Protein AF-A0A9P9Z782-F1 (afdb_monomer_lite)

Foldseek 3Di:
DDDDPPPPDPPDQDDEDEDQDLQADQVVVPPHWYKYWHWLDDDPDPPDQQAATEIAIDTPDPVRRVVRVVVCVVSNYHYDHDDNVCSNVVVVVSCVVPVVLVVVLVVVQQLCVVVVHHSVVCVVVSVQLVVLCVVPNDLLSDDDCLLVVVVVVVVVVLVSCCVRPVVCSVVSVVVSVVSNVSSVVSLCVLQPDLAQADEAADLVVLCVLCVVQPVQFEEEEEEQDPDDVQSLLQLLVSSSRGSAYEYEHHQDPLQDPDPVCSVPQDDDVVVRSVSSSVSVRNHYHYHHDPDDDPDDDDDPDDDDDPDQDDPDDDDDDDDDDDRPDPDCVVVCCQSNVGQEYEDECVPVVVLVVVVVVCVVVVRNYHYHYDYQDDDDPQDARDDSCCVVADPVSRNLRSVVVVLVVLLVVCVVVPDPDVVCSNDPVSSPPPDDRPDDPDDDDTDDDDDDPDDDDDDDDDDDDDDDDDDD

Organism: NCBI:txid2022672

Structure (mmCIF, N/CA/C/O backbone):
data_AF-A0A9P9Z782-F1
#
_entry.id   AF-A0A9P9Z782-F1
#
loop_
_atom_site.group_PDB
_atom_site.id
_atom_site.type_symbol
_atom_site.label_atom_id
_atom_site.label_alt_id
_atom_site.label_comp_id
_atom_site.label_asym_id
_atom_site.label_entity_id
_atom_site.label_seq_id
_atom_site.pdbx_PDB_ins_code
_atom_site.Cartn_x
_atom_site.Cartn_y
_atom_site.Cartn_z
_atom_site.occupancy
_atom_site.B_iso_or_equiv
_atom_site.auth_seq_id
_atom_site.auth_comp_id
_atom_site.auth_asym_id
_atom_site.auth_atom_id
_atom_site.pdbx_PDB_model_num
ATOM 1 N N . MET A 1 1 ? -36.261 11.042 74.046 1.00 42.22 1 MET A N 1
ATOM 2 C CA . MET A 1 1 ? -36.477 10.016 73.001 1.00 42.22 1 MET A CA 1
ATOM 3 C C . MET A 1 1 ? -35.987 10.575 71.667 1.00 42.22 1 MET A C 1
ATOM 5 O O . MET A 1 1 ? -36.647 11.466 71.141 1.00 42.22 1 MET A O 1
ATOM 9 N N . PRO A 1 2 ? -34.813 10.167 71.155 1.00 43.66 2 PRO A N 1
ATOM 10 C CA . PRO A 1 2 ? -34.329 10.638 69.862 1.00 43.66 2 PRO A CA 1
ATOM 11 C C . PRO A 1 2 ? -35.133 9.969 68.736 1.00 43.66 2 PRO A C 1
ATOM 13 O O . PRO A 1 2 ? -35.414 8.773 68.789 1.00 43.66 2 PRO A O 1
ATOM 16 N N . ARG A 1 3 ? -35.537 10.755 67.732 1.00 43.53 3 ARG A N 1
ATOM 17 C CA . ARG A 1 3 ? -36.243 10.267 66.541 1.00 43.53 3 ARG A CA 1
ATOM 18 C C . ARG A 1 3 ? -35.304 9.384 65.715 1.00 43.53 3 ARG A C 1
ATOM 20 O O . ARG A 1 3 ? -34.204 9.806 65.371 1.00 43.53 3 ARG A O 1
ATOM 27 N N . SER A 1 4 ? -35.756 8.173 65.401 1.00 42.06 4 SER A N 1
ATOM 28 C CA . SER A 1 4 ? -35.077 7.230 64.510 1.00 42.06 4 SER A CA 1
ATOM 29 C C . SER A 1 4 ? -34.807 7.864 63.135 1.00 42.06 4 SER A C 1
ATOM 31 O O . SER A 1 4 ? -35.689 8.552 62.611 1.00 42.06 4 SER A O 1
ATOM 33 N N . PRO A 1 5 ? -33.637 7.632 62.513 1.00 48.81 5 PRO A N 1
ATOM 34 C CA . PRO A 1 5 ? -33.388 8.093 61.157 1.00 48.81 5 PRO A CA 1
ATOM 35 C C . PRO A 1 5 ? -34.276 7.299 60.195 1.00 48.81 5 PRO A C 1
ATOM 37 O O . PRO A 1 5 ? -34.235 6.068 60.143 1.00 48.81 5 PRO A O 1
ATOM 40 N N . THR A 1 6 ? -35.102 8.016 59.437 1.00 48.44 6 THR A N 1
ATOM 41 C CA . THR A 1 6 ? -35.887 7.475 58.332 1.00 48.44 6 THR A CA 1
ATOM 42 C C . THR A 1 6 ? -34.943 6.840 57.317 1.00 48.44 6 THR A C 1
ATOM 44 O O . THR A 1 6 ? -34.216 7.507 56.582 1.00 48.44 6 THR A O 1
ATOM 47 N N . ARG A 1 7 ? -34.942 5.509 57.291 1.00 48.47 7 ARG A N 1
ATOM 48 C CA . ARG A 1 7 ? -34.259 4.696 56.290 1.00 48.47 7 ARG A CA 1
ATOM 49 C C . ARG A 1 7 ? -34.899 5.019 54.935 1.00 48.47 7 ARG A C 1
ATOM 51 O O . ARG A 1 7 ? -35.997 4.548 54.651 1.00 48.47 7 ARG A O 1
ATOM 58 N N . ARG A 1 8 ? -34.259 5.883 54.130 1.00 45.62 8 ARG A N 1
ATOM 59 C CA . ARG A 1 8 ? -34.668 6.139 52.739 1.00 45.62 8 ARG A CA 1
ATOM 60 C C . ARG A 1 8 ? -34.773 4.783 52.041 1.00 45.62 8 ARG A C 1
ATOM 62 O O . ARG A 1 8 ? -33.788 4.050 51.974 1.00 45.62 8 ARG A O 1
ATOM 69 N N . ALA A 1 9 ? -35.972 4.442 51.574 1.00 46.62 9 ALA A N 1
ATOM 70 C CA . ALA A 1 9 ? -36.169 3.299 50.696 1.00 46.62 9 ALA A CA 1
ATOM 71 C C . ALA A 1 9 ? -35.219 3.436 49.490 1.00 46.62 9 ALA A C 1
ATOM 73 O O . ALA A 1 9 ? -35.015 4.566 49.029 1.00 46.62 9 ALA A O 1
ATOM 74 N N . PRO A 1 10 ? -34.618 2.343 48.985 1.00 45.03 10 PRO A N 1
ATOM 75 C CA . PRO A 1 10 ? -33.829 2.409 47.763 1.00 45.03 10 PRO A CA 1
ATOM 76 C C . PRO A 1 10 ? -34.741 2.944 46.657 1.00 45.03 10 PRO A C 1
ATOM 78 O O . PRO A 1 10 ? -35.747 2.324 46.314 1.00 45.03 10 PRO A O 1
ATOM 81 N N . SER A 1 11 ? -34.438 4.148 46.169 1.00 53.16 11 SER A N 1
ATOM 82 C CA . SER A 1 11 ? -35.158 4.781 45.069 1.00 53.16 11 SER A CA 1
ATOM 83 C C . SER A 1 11 ? -35.184 3.808 43.899 1.00 53.16 11 SER A C 1
ATOM 85 O O . SER A 1 11 ? -34.118 3.332 43.499 1.00 53.16 11 SER A O 1
ATOM 87 N N . GLN A 1 12 ? -36.371 3.497 43.367 1.00 54.50 12 GLN A N 1
ATOM 88 C CA . GLN A 1 12 ? -36.470 2.708 42.142 1.00 54.50 12 GLN A CA 1
ATOM 89 C C . GLN A 1 12 ? -35.540 3.328 41.096 1.00 54.50 12 GLN A C 1
ATOM 91 O O . GLN A 1 12 ? -35.573 4.550 40.909 1.00 54.50 12 GLN A O 1
ATOM 96 N N . PRO A 1 13 ? -34.661 2.533 40.474 1.00 59.28 13 PRO A N 1
ATOM 97 C CA . PRO A 1 13 ? -33.643 3.101 39.619 1.00 59.28 13 PRO A CA 1
ATOM 98 C C . PRO A 1 13 ? -34.344 3.686 38.384 1.00 59.28 13 PRO A C 1
ATOM 100 O O . PRO A 1 13 ? -35.233 3.052 37.810 1.00 59.28 13 PRO A O 1
ATOM 103 N N . GLY A 1 14 ? -34.013 4.938 38.060 1.00 70.06 14 GLY A N 1
ATOM 104 C CA . GLY A 1 14 ? -34.744 5.763 37.098 1.00 70.06 14 GLY A CA 1
ATOM 105 C C . GLY A 1 14 ? -34.839 5.158 35.692 1.00 70.06 14 GLY A C 1
ATOM 106 O O . GLY A 1 14 ? -34.244 4.123 35.378 1.00 70.06 14 GLY A O 1
ATOM 107 N N . ARG A 1 15 ? -35.615 5.819 34.823 1.00 83.06 15 ARG A N 1
ATOM 108 C CA . ARG A 1 15 ? -35.745 5.437 33.411 1.00 83.06 15 ARG A CA 1
ATOM 109 C C . ARG A 1 15 ? -34.367 5.494 32.743 1.00 83.06 15 ARG A C 1
ATOM 111 O O . ARG A 1 15 ? -33.745 6.553 32.731 1.00 83.06 15 ARG A O 1
ATOM 118 N N . LEU A 1 16 ? -33.928 4.360 32.199 1.00 90.38 16 LEU A N 1
ATOM 119 C CA . LEU A 1 16 ? -32.719 4.267 31.385 1.00 90.38 16 LEU A CA 1
ATOM 120 C C . LEU A 1 16 ? -32.994 4.844 29.996 1.00 90.38 16 LEU A C 1
ATOM 122 O O . LEU A 1 16 ? -33.988 4.482 29.363 1.00 90.38 16 LEU A O 1
ATOM 126 N N . VAL A 1 17 ? -32.115 5.721 29.525 1.00 92.69 17 VAL A N 1
ATOM 127 C CA . VAL A 1 17 ? -32.183 6.322 28.189 1.00 92.69 17 VAL A CA 1
ATOM 128 C C . VAL A 1 17 ? -30.918 5.947 27.425 1.00 92.69 17 VAL A C 1
ATOM 130 O O . VAL A 1 17 ? -29.823 6.001 27.972 1.00 92.69 17 VAL A O 1
ATOM 133 N N . GLY A 1 18 ? -31.071 5.523 26.173 1.00 92.38 18 GLY A N 1
ATOM 134 C CA . GLY A 1 18 ? -29.959 5.121 25.316 1.00 92.38 18 GLY A CA 1
ATOM 135 C C . GLY A 1 18 ? -29.781 6.063 24.131 1.00 92.38 18 GLY A C 1
ATOM 136 O O . GLY A 1 18 ? -30.778 6.534 23.586 1.00 92.38 18 GLY A O 1
ATOM 137 N N . HIS A 1 19 ? -28.545 6.289 23.681 1.00 91.25 19 HIS A N 1
ATOM 138 C CA . HIS A 1 19 ? -28.278 6.895 22.371 1.00 91.25 19 HIS A CA 1
ATOM 139 C C . HIS A 1 19 ? -27.341 6.039 21.516 1.00 91.25 19 HIS A C 1
ATOM 141 O O . HIS A 1 19 ? -26.553 5.242 22.025 1.00 91.25 19 HIS A O 1
ATOM 147 N N . LEU A 1 20 ? -27.372 6.277 20.202 1.00 91.00 20 LEU A N 1
ATOM 148 C CA . LEU A 1 20 ? -26.503 5.603 19.233 1.00 91.00 20 LEU A CA 1
ATOM 149 C C . LEU A 1 20 ? -25.382 6.495 18.679 1.00 91.00 20 LEU A C 1
ATOM 151 O O . LEU A 1 20 ? -24.683 6.100 17.757 1.00 91.00 20 LEU A O 1
ATOM 155 N N . SER A 1 21 ? -25.206 7.708 19.214 1.00 86.81 21 SER A N 1
ATOM 156 C CA . SER A 1 21 ? -24.124 8.603 18.792 1.00 86.81 21 SER A CA 1
ATOM 157 C C . SER A 1 21 ? -22.746 8.016 19.105 1.00 86.81 21 SER A C 1
ATOM 159 O O . SER A 1 21 ? -22.485 7.608 20.237 1.00 86.81 21 SER A O 1
ATOM 161 N N . GLY A 1 22 ? -21.849 8.016 18.118 1.00 82.88 22 GLY A N 1
ATOM 162 C CA . GLY A 1 22 ? -20.439 7.682 18.331 1.00 82.88 22 GLY A CA 1
ATOM 163 C C . GLY A 1 22 ? -19.581 8.873 18.754 1.00 82.88 22 GLY A C 1
ATOM 164 O O . GLY A 1 22 ? -18.468 8.662 19.224 1.00 82.88 22 GLY A O 1
ATOM 165 N N . ALA A 1 23 ? -20.088 10.103 18.611 1.00 84.94 23 ALA A N 1
ATOM 166 C CA . ALA A 1 23 ? -19.345 11.333 18.892 1.00 84.94 23 ALA A CA 1
ATOM 167 C C . ALA A 1 23 ? -19.715 11.991 20.232 1.00 84.94 23 ALA A C 1
ATOM 169 O O . ALA A 1 23 ? -18.870 12.648 20.830 1.00 84.94 23 ALA A O 1
ATOM 170 N N . LEU A 1 24 ? -20.961 11.834 20.691 1.00 87.88 24 LEU A N 1
ATOM 171 C CA . LEU A 1 24 ? -21.439 12.433 21.941 1.00 87.88 24 LEU A CA 1
ATOM 172 C C . LEU A 1 24 ? -21.143 11.520 23.135 1.00 87.88 24 LEU A C 1
ATOM 174 O O . LEU A 1 24 ? -21.181 10.292 23.011 1.00 87.88 24 LEU A O 1
ATOM 178 N N . ASP A 1 25 ? -20.859 12.137 24.278 1.00 88.94 25 ASP A N 1
ATOM 179 C CA . ASP A 1 25 ? -20.796 11.462 25.572 1.00 88.94 25 ASP A CA 1
ATOM 180 C C . ASP A 1 25 ? -22.190 11.362 26.219 1.00 88.94 25 ASP A C 1
ATOM 182 O O . ASP A 1 25 ? -23.190 11.853 25.694 1.00 88.94 25 ASP A O 1
ATOM 186 N N . LEU A 1 26 ? -22.257 10.722 27.387 1.00 91.19 26 LEU A N 1
ATOM 187 C CA . LEU A 1 26 ? -23.519 10.483 28.088 1.00 91.19 26 LEU A CA 1
ATOM 188 C C . LEU A 1 26 ? -24.069 11.716 28.823 1.00 91.19 26 LEU A C 1
ATOM 190 O O . LEU A 1 26 ? -25.189 11.651 29.330 1.00 91.19 26 LEU A O 1
ATOM 194 N N . SER A 1 27 ? -23.342 12.840 28.879 1.00 89.62 27 SER A N 1
ATOM 195 C CA . SER A 1 27 ? -23.820 14.066 29.538 1.00 89.62 27 SER A CA 1
ATOM 196 C C . SER A 1 27 ? -25.062 14.639 28.855 1.00 89.62 27 SER A C 1
ATOM 198 O O . SER A 1 27 ? -25.920 15.216 29.520 1.00 89.62 27 SER A O 1
ATOM 200 N N . VAL A 1 28 ? -25.230 14.381 27.552 1.00 91.00 28 VAL A N 1
ATOM 201 C CA . VAL A 1 28 ? -26.421 14.767 26.775 1.00 91.00 28 VAL A CA 1
ATOM 202 C C . VAL A 1 28 ? -27.699 14.069 27.243 1.00 91.00 28 VAL A C 1
ATOM 204 O O . VAL A 1 28 ? -28.797 14.490 26.888 1.00 91.00 28 VAL A O 1
ATOM 207 N N . LEU A 1 29 ? -27.564 12.992 28.022 1.00 90.56 29 LEU A N 1
ATOM 208 C CA . LEU A 1 29 ? -28.681 12.245 28.592 1.00 90.56 29 LEU A CA 1
ATOM 209 C C . LEU A 1 29 ? -29.023 12.700 30.014 1.00 90.56 29 LEU A C 1
ATOM 211 O O . LEU A 1 29 ? -29.989 12.196 30.586 1.00 90.56 29 LEU A O 1
ATOM 215 N N . ALA A 1 30 ? -28.280 13.650 30.593 1.00 86.06 30 ALA A N 1
ATOM 216 C CA . ALA A 1 30 ? -28.590 14.188 31.911 1.00 86.06 30 ALA A CA 1
ATOM 217 C C . ALA A 1 30 ? -30.002 14.819 31.938 1.00 86.06 30 ALA A C 1
ATOM 219 O O . ALA A 1 30 ? -30.402 15.479 30.977 1.00 86.06 30 ALA A O 1
ATOM 220 N N . PRO A 1 31 ? -30.774 14.647 33.030 1.00 88.38 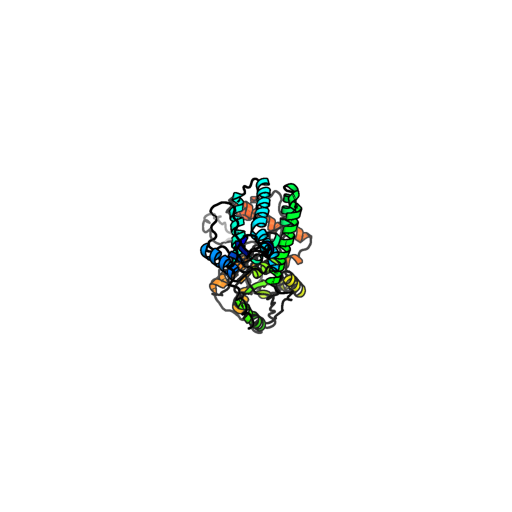31 PRO A N 1
ATOM 221 C CA . PRO A 1 31 ? -30.409 14.004 34.297 1.00 88.38 31 PRO A CA 1
ATOM 222 C C . PRO A 1 31 ? -30.675 12.483 34.341 1.00 88.38 31 PRO A C 1
ATOM 224 O O . PRO A 1 31 ? -30.666 11.895 35.423 1.00 88.38 31 PRO A O 1
ATOM 227 N N . HIS A 1 32 ? -30.974 11.840 33.211 1.00 88.69 32 HIS A N 1
ATOM 228 C CA . HIS A 1 32 ? -31.317 10.420 33.174 1.00 88.69 32 HIS A CA 1
ATOM 229 C C . HIS A 1 32 ? -30.099 9.509 33.338 1.00 88.69 32 HIS A C 1
ATOM 231 O O . HIS A 1 32 ? -28.964 9.862 33.026 1.00 88.69 32 HIS A O 1
ATOM 237 N N . GLU A 1 33 ? -30.367 8.286 33.796 1.00 91.2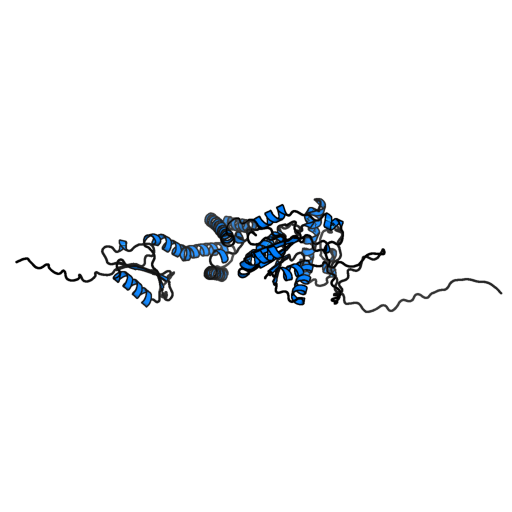5 33 GLU A N 1
ATOM 238 C CA . GLU A 1 33 ? -29.397 7.202 33.734 1.00 91.25 33 GLU A CA 1
ATOM 239 C C . GLU A 1 33 ? -29.224 6.806 32.258 1.00 91.25 33 GLU A C 1
ATOM 241 O O . GLU A 1 33 ? -30.182 6.394 31.601 1.00 91.25 33 GLU A O 1
ATOM 246 N N . GLY A 1 34 ? -28.023 7.000 31.717 1.00 93.38 34 GLY A N 1
ATOM 247 C CA . GLY A 1 34 ? -27.758 6.974 30.283 1.00 93.38 34 GLY A CA 1
ATOM 248 C C . GLY A 1 34 ? -26.876 5.805 29.858 1.00 93.38 34 GLY A C 1
ATOM 249 O O . GLY A 1 34 ? -25.917 5.469 30.553 1.00 93.38 34 GLY A O 1
ATOM 250 N N . PHE A 1 35 ? -27.148 5.216 28.696 1.00 93.88 35 PHE A N 1
ATOM 251 C CA . PHE A 1 35 ? -26.241 4.271 28.043 1.00 93.88 35 PHE A CA 1
ATOM 252 C C . PHE A 1 35 ? -26.008 4.626 26.570 1.00 93.88 35 PHE A C 1
ATOM 254 O O . PHE A 1 35 ? -26.801 5.326 25.943 1.00 93.88 35 PHE A O 1
ATOM 261 N N . GLY A 1 36 ? -24.902 4.147 26.010 1.00 93.69 36 GLY A N 1
ATOM 262 C CA . GLY A 1 36 ? -24.523 4.390 24.621 1.00 93.69 36 GLY A CA 1
ATOM 263 C C . GLY A 1 36 ? -24.130 3.095 23.925 1.00 93.69 36 GLY A C 1
ATOM 264 O O . GLY A 1 36 ? -23.409 2.286 24.509 1.00 93.69 36 GLY A O 1
ATOM 265 N N . ILE A 1 37 ? -24.593 2.912 22.688 1.00 93.94 37 ILE A N 1
ATOM 266 C CA . ILE A 1 37 ? -24.173 1.819 21.801 1.00 93.94 37 ILE A CA 1
ATOM 267 C C . ILE A 1 37 ? -23.917 2.412 20.421 1.00 93.94 37 ILE A C 1
ATOM 269 O O . ILE A 1 37 ? -24.855 2.827 19.754 1.00 93.94 37 ILE A O 1
ATOM 273 N N . HIS A 1 38 ? -22.670 2.437 19.968 1.00 93.81 38 HIS A N 1
ATOM 274 C CA . HIS A 1 38 ? -22.337 2.888 18.617 1.00 93.81 38 HIS A CA 1
ATOM 275 C C . HIS A 1 38 ? -21.716 1.742 17.806 1.00 93.81 38 HIS A C 1
ATOM 277 O O . HIS A 1 38 ? -20.529 1.450 17.983 1.00 93.81 38 HIS A O 1
ATOM 283 N N . PRO A 1 39 ? -22.495 1.067 16.941 1.00 91.50 39 PRO A N 1
ATOM 284 C CA . PRO A 1 39 ? -21.992 0.009 16.070 1.00 91.50 39 PRO A CA 1
ATOM 285 C C . PRO A 1 39 ? -21.067 0.566 14.979 1.00 91.50 39 PRO A C 1
ATOM 287 O O . PRO A 1 39 ? -21.414 1.525 14.293 1.00 91.50 39 PRO A O 1
ATOM 290 N N . LEU A 1 40 ? -19.917 -0.073 14.757 1.00 90.69 40 LEU A N 1
ATOM 291 C CA . LEU A 1 40 ? -19.044 0.177 13.605 1.00 90.69 40 LEU A CA 1
ATOM 292 C C . LEU A 1 40 ? -19.599 -0.523 12.360 1.00 90.69 40 LEU A C 1
ATOM 294 O O . LEU A 1 40 ? -19.038 -1.500 11.868 1.00 90.69 40 LEU A O 1
ATOM 298 N N . LEU A 1 41 ? -20.735 -0.029 11.876 1.00 88.75 41 LEU A N 1
ATOM 299 C CA . LEU A 1 41 ? -21.456 -0.589 10.740 1.00 88.75 41 LEU A CA 1
ATOM 300 C C . LEU A 1 41 ? -22.016 0.528 9.863 1.00 88.75 41 LEU A C 1
ATOM 302 O O . LEU A 1 41 ? -22.605 1.488 10.355 1.00 88.75 41 LEU A O 1
ATOM 306 N N . THR A 1 42 ? -21.896 0.366 8.549 1.00 84.44 42 THR A N 1
ATOM 307 C CA . THR A 1 42 ? -22.621 1.193 7.587 1.00 84.44 42 THR A CA 1
ATOM 308 C C . THR A 1 42 ? -24.034 0.646 7.405 1.00 84.44 42 THR A C 1
ATOM 310 O O . THR A 1 42 ? -24.238 -0.459 6.909 1.00 84.44 42 THR A O 1
ATOM 313 N N . VAL A 1 43 ? -25.036 1.425 7.810 1.00 79.94 43 VAL A N 1
ATOM 314 C CA . VAL A 1 43 ? -26.451 1.067 7.648 1.00 79.94 43 VAL A CA 1
ATOM 315 C C . VAL A 1 43 ? -27.034 1.902 6.514 1.00 79.94 43 VAL A C 1
ATOM 317 O O . VAL A 1 43 ? -27.186 3.112 6.646 1.00 79.94 43 VAL A O 1
ATOM 320 N N . THR A 1 44 ? -27.349 1.262 5.389 1.00 73.19 44 THR A N 1
ATOM 321 C CA . THR A 1 44 ? -27.895 1.933 4.193 1.00 73.19 44 THR A CA 1
ATOM 322 C C . THR A 1 44 ? -29.375 1.626 3.943 1.00 73.19 44 THR A C 1
ATOM 324 O O . THR A 1 44 ? -29.958 2.155 3.000 1.00 73.19 44 THR A O 1
ATOM 327 N N . GLY A 1 45 ? -30.008 0.803 4.788 1.00 76.19 45 GLY A N 1
ATOM 328 C CA . GLY A 1 45 ? -31.421 0.440 4.681 1.00 76.19 45 GLY A CA 1
ATOM 329 C C . GLY A 1 45 ? -31.889 -0.506 5.792 1.00 76.19 45 GLY A C 1
ATOM 330 O O . GLY A 1 45 ? -31.119 -0.878 6.680 1.00 76.19 45 GLY A O 1
ATOM 331 N N . ALA A 1 46 ? -33.166 -0.892 5.743 1.00 75.38 46 ALA A N 1
ATOM 332 C CA . ALA A 1 46 ? -33.743 -1.870 6.663 1.00 75.38 46 ALA A CA 1
ATOM 333 C C . ALA A 1 46 ? -33.151 -3.277 6.433 1.00 75.38 46 ALA A C 1
ATOM 335 O O . ALA A 1 46 ? -32.878 -3.656 5.297 1.00 75.38 46 ALA A O 1
ATOM 336 N N . GLY A 1 47 ? -32.978 -4.055 7.509 1.00 75.12 47 GLY A N 1
ATOM 337 C CA . GLY A 1 47 ? -32.465 -5.434 7.444 1.00 75.12 47 GLY A CA 1
ATOM 338 C C . GLY A 1 47 ? -30.954 -5.591 7.656 1.00 75.12 47 GLY A C 1
ATOM 339 O O . GLY A 1 47 ? -30.418 -6.670 7.413 1.00 75.12 47 GLY A O 1
ATOM 340 N N . ALA A 1 48 ? -30.257 -4.546 8.113 1.00 79.44 48 ALA A N 1
ATOM 341 C CA . ALA A 1 48 ? -28.855 -4.653 8.503 1.00 79.44 48 ALA A CA 1
ATOM 342 C C . ALA A 1 48 ? -28.682 -5.638 9.674 1.00 79.44 48 ALA A C 1
ATOM 344 O O . ALA A 1 48 ? -29.384 -5.549 10.683 1.00 79.44 48 ALA A O 1
ATOM 345 N N . SER A 1 49 ? -27.740 -6.572 9.535 1.00 85.62 49 SER A N 1
ATOM 346 C CA . SER A 1 49 ? -27.362 -7.483 10.614 1.00 85.62 49 SER A CA 1
ATOM 347 C C . SER A 1 49 ? -26.269 -6.852 11.470 1.00 85.62 49 SER A C 1
ATOM 349 O O . SER A 1 49 ? -25.267 -6.370 10.943 1.00 85.62 49 SER A O 1
ATOM 351 N N . PHE A 1 50 ? -26.455 -6.889 12.787 1.00 87.25 50 PHE A N 1
ATOM 352 C CA . PHE A 1 50 ? -25.460 -6.451 13.768 1.00 87.25 50 PHE A CA 1
ATOM 353 C C . PHE A 1 50 ? -24.535 -7.592 14.224 1.00 87.25 50 PHE A C 1
ATOM 355 O O . PHE A 1 50 ? -23.569 -7.355 14.947 1.00 87.25 50 PHE A O 1
ATOM 362 N N . ALA A 1 51 ? -24.787 -8.826 13.779 1.00 88.75 51 ALA A N 1
ATOM 363 C CA . ALA A 1 51 ? -23.982 -9.976 14.165 1.00 88.75 51 ALA A CA 1
ATOM 364 C C . ALA A 1 51 ? -22.528 -9.828 13.680 1.00 88.75 51 ALA A C 1
ATOM 366 O O . ALA A 1 51 ? -22.276 -9.573 12.502 1.00 88.75 51 ALA A O 1
ATOM 367 N N . GLY A 1 52 ? -21.570 -10.001 14.593 1.00 86.50 52 GLY A N 1
ATOM 368 C CA . GLY A 1 52 ? -20.135 -9.862 14.333 1.00 86.50 52 GLY A CA 1
ATOM 369 C C . GLY A 1 52 ? -19.631 -8.416 14.263 1.00 86.50 52 GLY A C 1
ATOM 370 O O . GLY A 1 52 ? -18.444 -8.204 14.025 1.00 86.50 52 GLY A O 1
ATOM 371 N N . VAL A 1 53 ? -20.496 -7.418 14.476 1.00 91.06 53 VAL A N 1
ATOM 372 C CA . VAL A 1 53 ? -20.119 -5.998 14.458 1.00 91.06 53 VAL A CA 1
ATOM 373 C C . VAL A 1 53 ? -19.515 -5.591 15.796 1.00 91.06 53 VAL A C 1
ATOM 375 O O . VAL A 1 53 ? -20.033 -5.927 16.858 1.00 91.06 53 VAL A O 1
ATOM 378 N N . THR A 1 54 ? -18.440 -4.807 15.760 1.00 92.75 54 THR A N 1
ATOM 379 C CA . THR A 1 54 ? -17.893 -4.172 16.963 1.00 92.75 54 THR A CA 1
ATOM 380 C C . THR A 1 54 ? -18.688 -2.916 17.306 1.00 92.75 54 THR A C 1
ATOM 382 O O . THR A 1 54 ? -18.878 -2.061 16.444 1.00 92.75 54 THR A O 1
ATOM 385 N N . ALA A 1 55 ? -19.107 -2.754 18.560 1.00 93.81 55 ALA A N 1
ATOM 386 C CA . ALA A 1 55 ? -19.825 -1.573 19.029 1.00 93.81 55 ALA A CA 1
ATOM 387 C C . ALA A 1 55 ? -19.124 -0.915 20.221 1.00 93.81 55 ALA A C 1
ATOM 389 O O . ALA A 1 55 ? -18.737 -1.592 21.173 1.00 93.81 55 ALA A O 1
ATOM 390 N N . ALA A 1 56 ? -18.993 0.414 20.189 1.00 93.56 56 ALA A N 1
ATOM 391 C CA . ALA A 1 56 ? -18.547 1.173 21.350 1.00 93.56 56 ALA A CA 1
ATOM 392 C C . ALA A 1 56 ? -19.685 1.271 22.372 1.00 93.56 56 ALA A C 1
ATOM 394 O O . ALA A 1 56 ? -20.760 1.790 22.060 1.00 93.56 56 ALA A O 1
ATOM 395 N N . LEU A 1 57 ? -19.438 0.772 23.580 1.00 94.62 57 LEU A N 1
ATOM 396 C CA . LEU A 1 57 ? -20.397 0.721 24.677 1.00 94.62 57 LEU A CA 1
ATOM 397 C C . LEU A 1 57 ? -20.036 1.732 25.760 1.00 94.62 57 LEU A C 1
ATOM 399 O O . LEU A 1 57 ? -18.860 1.946 26.065 1.00 94.62 57 LEU A O 1
ATOM 403 N N . ALA A 1 58 ? -21.056 2.331 26.369 1.00 92.88 58 ALA A N 1
ATOM 404 C CA . ALA A 1 58 ? -20.895 3.159 27.555 1.00 92.88 58 ALA A CA 1
ATOM 405 C C . ALA A 1 58 ? -22.128 3.131 28.453 1.00 92.88 58 ALA A C 1
ATOM 407 O O . ALA A 1 58 ? -23.243 2.881 27.998 1.00 92.88 58 ALA A O 1
ATOM 408 N N . GLY A 1 59 ? -21.917 3.433 29.732 1.00 92.19 59 GLY A N 1
ATOM 409 C CA . GLY A 1 59 ? -22.986 3.622 30.702 1.00 92.19 59 GLY A CA 1
ATOM 410 C C . GLY A 1 59 ? -22.585 4.634 31.764 1.00 92.19 59 GLY A C 1
ATOM 411 O O . GLY A 1 59 ? -21.450 4.620 32.232 1.00 92.19 59 GLY A O 1
ATOM 412 N N . SER A 1 60 ? -23.525 5.493 32.159 1.00 91.50 60 SER A N 1
ATOM 413 C CA . SER A 1 60 ? -23.317 6.497 33.210 1.00 91.50 60 SER A CA 1
ATOM 414 C C . SER A 1 60 ? -23.242 5.858 34.603 1.00 91.50 60 SER A C 1
ATOM 416 O O . SER A 1 60 ? -22.833 6.491 35.571 1.00 91.50 60 SER A O 1
ATOM 418 N N . THR A 1 61 ? -23.662 4.596 34.706 1.00 90.75 61 THR A N 1
ATOM 419 C CA . THR A 1 61 ? -23.586 3.730 35.884 1.00 90.75 61 THR A CA 1
ATOM 420 C C . THR A 1 61 ? -23.217 2.308 35.446 1.00 90.75 61 THR A C 1
ATOM 422 O O . THR A 1 61 ? -23.333 1.944 34.270 1.00 90.75 61 THR A O 1
ATOM 425 N N . GLN A 1 62 ? -22.863 1.453 36.410 1.00 90.00 62 GLN A N 1
ATOM 426 C CA . GLN A 1 62 ? -22.630 0.028 36.157 1.00 90.00 62 GLN A CA 1
ATOM 427 C C . GLN A 1 62 ? -23.876 -0.680 35.597 1.00 90.00 62 GLN A C 1
ATOM 429 O O . GLN A 1 62 ? -23.755 -1.528 34.714 1.00 90.00 62 GLN A O 1
ATOM 434 N N . ARG A 1 63 ? -25.076 -0.308 36.065 1.00 93.12 63 ARG A N 1
ATOM 435 C CA . ARG A 1 63 ? -26.349 -0.845 35.562 1.00 93.12 63 ARG A CA 1
ATOM 436 C C . ARG A 1 63 ? -26.573 -0.453 34.102 1.00 93.12 63 ARG A C 1
ATOM 438 O O . ARG A 1 63 ? -26.891 -1.319 33.292 1.00 93.12 63 ARG A O 1
ATOM 445 N N . ALA A 1 64 ? -26.384 0.819 33.757 1.00 92.50 64 ALA A N 1
ATOM 446 C CA . ALA A 1 64 ? -26.551 1.310 32.392 1.00 92.50 64 ALA A CA 1
ATOM 447 C C . ALA A 1 64 ? -25.567 0.645 31.420 1.00 92.50 64 ALA A C 1
ATOM 449 O O . ALA A 1 64 ? -25.948 0.230 30.326 1.00 92.50 64 ALA A O 1
ATOM 450 N N . HIS A 1 65 ? -24.317 0.464 31.852 1.00 93.38 65 HIS A N 1
ATOM 451 C CA . HIS A 1 65 ? -23.311 -0.236 31.061 1.00 93.38 65 HIS A CA 1
ATOM 452 C C . HIS A 1 65 ? -23.659 -1.722 30.879 1.00 93.38 65 HIS A C 1
ATOM 454 O O . HIS A 1 65 ? -23.525 -2.256 29.781 1.00 93.38 65 HIS A O 1
ATOM 460 N N . ALA A 1 66 ? -24.141 -2.396 31.929 1.00 93.06 66 ALA A N 1
ATOM 461 C CA . ALA A 1 66 ? -24.579 -3.790 31.840 1.00 93.06 66 ALA A CA 1
ATOM 462 C C . ALA A 1 66 ? -25.744 -3.964 30.852 1.00 93.06 66 ALA A C 1
ATOM 464 O O . ALA A 1 66 ? -25.780 -4.942 30.112 1.00 93.06 66 ALA A O 1
ATOM 465 N N . VAL A 1 67 ? -26.659 -2.993 30.791 1.00 94.12 67 VAL A N 1
ATOM 466 C CA . VAL A 1 67 ? -27.754 -2.975 29.810 1.00 94.12 67 VAL A CA 1
ATOM 467 C C . VAL A 1 67 ? -27.219 -2.799 28.388 1.00 94.12 67 VAL A C 1
ATOM 469 O O . VAL A 1 67 ? -27.628 -3.546 27.503 1.00 94.12 67 VAL A O 1
ATOM 472 N N . ALA A 1 68 ? -26.272 -1.882 28.162 1.00 93.81 68 ALA A N 1
ATOM 473 C CA . ALA A 1 68 ? -25.630 -1.730 26.854 1.00 93.81 68 ALA A CA 1
ATOM 474 C C . ALA A 1 68 ? -24.922 -3.017 26.399 1.00 93.81 68 ALA A C 1
ATOM 476 O O . ALA A 1 68 ? -25.059 -3.421 25.246 1.00 93.81 68 ALA A O 1
ATOM 477 N N . ALA A 1 69 ? -24.211 -3.683 27.312 1.00 94.25 69 ALA A N 1
ATOM 478 C CA . ALA A 1 69 ? -23.541 -4.952 27.042 1.00 94.25 69 ALA A CA 1
ATOM 479 C C . ALA A 1 69 ? -24.534 -6.083 26.736 1.00 94.25 69 ALA A C 1
ATOM 481 O O . ALA A 1 69 ? -24.338 -6.808 25.767 1.00 94.25 69 ALA A O 1
ATOM 482 N N . ALA A 1 70 ? -25.625 -6.195 27.499 1.00 94.44 70 ALA A N 1
ATOM 483 C CA . ALA A 1 70 ? -26.663 -7.194 27.251 1.00 94.44 70 ALA A CA 1
ATOM 484 C C . ALA A 1 70 ? -27.362 -6.975 25.899 1.00 94.44 70 ALA A C 1
ATOM 486 O O . ALA A 1 70 ? -27.611 -7.929 25.169 1.00 94.44 70 ALA A O 1
ATOM 487 N N . LEU A 1 71 ? -27.644 -5.721 25.532 1.00 94.06 71 LEU A N 1
ATOM 488 C CA . LEU A 1 71 ? -28.201 -5.393 24.217 1.00 94.06 71 LEU A CA 1
ATOM 489 C C . LEU A 1 71 ? -27.226 -5.732 23.086 1.00 94.06 71 LEU A C 1
ATOM 491 O O . LEU A 1 71 ? -27.649 -6.250 22.055 1.00 94.06 71 LEU A O 1
ATOM 495 N N . ALA A 1 72 ? -25.933 -5.459 23.274 1.00 93.31 72 ALA A N 1
ATOM 496 C CA . ALA A 1 72 ? -24.910 -5.825 22.304 1.00 93.31 72 ALA A CA 1
ATOM 497 C C . ALA A 1 72 ? -24.829 -7.344 22.106 1.00 93.31 72 ALA A C 1
ATOM 499 O O . ALA A 1 72 ? -24.817 -7.799 20.965 1.00 93.31 72 ALA A O 1
ATOM 500 N N . ASP A 1 73 ? -24.866 -8.111 23.195 1.00 94.06 73 ASP A N 1
ATOM 501 C CA . ASP A 1 73 ? -24.836 -9.576 23.173 1.00 94.06 73 ASP A CA 1
ATOM 502 C C . ASP A 1 73 ? -26.054 -10.171 22.446 1.00 94.06 73 ASP A C 1
ATOM 504 O O . ASP A 1 73 ? -25.902 -10.976 21.528 1.00 94.06 73 ASP A O 1
ATOM 508 N N . VAL A 1 74 ? -27.265 -9.682 22.746 1.00 94.56 74 VAL A N 1
ATOM 509 C CA . VAL A 1 74 ? -28.507 -10.100 22.062 1.00 94.56 74 VAL A CA 1
ATOM 510 C C . VAL A 1 74 ? -28.452 -9.839 20.553 1.00 94.56 74 VAL A C 1
ATOM 512 O O . VAL A 1 74 ? -29.015 -10.600 19.766 1.00 94.56 74 VAL A O 1
ATOM 515 N N . LEU A 1 75 ? -27.769 -8.774 20.135 1.00 91.44 75 LEU A N 1
ATOM 516 C CA . LEU A 1 75 ? -27.594 -8.406 18.729 1.00 91.44 75 LEU A CA 1
ATOM 517 C C . LEU A 1 75 ? -26.382 -9.090 18.067 1.00 91.44 75 LEU A C 1
ATOM 519 O O . LEU A 1 75 ? -26.134 -8.866 16.881 1.00 91.44 75 LEU A O 1
ATOM 523 N N . GLY A 1 76 ? -25.633 -9.917 18.805 1.00 91.94 76 GLY A N 1
ATOM 524 C CA . GLY A 1 76 ? -24.433 -10.604 18.326 1.00 91.94 76 GLY A CA 1
ATOM 525 C C . GLY A 1 76 ? -23.236 -9.677 18.092 1.00 91.94 76 GLY A C 1
ATOM 526 O O . GLY A 1 76 ? -22.364 -10.002 17.285 1.00 91.94 76 GLY A O 1
ATOM 527 N N . MET A 1 77 ? -23.201 -8.515 18.744 1.00 94.25 77 MET A N 1
ATOM 528 C CA . MET A 1 77 ? -22.122 -7.534 18.632 1.00 94.25 77 MET A CA 1
ATOM 529 C C . MET A 1 77 ? -20.986 -7.816 19.619 1.00 94.25 77 MET A C 1
ATOM 531 O O . MET A 1 77 ? -21.198 -8.310 20.723 1.00 94.25 77 MET A O 1
ATOM 535 N N . THR A 1 78 ? -19.771 -7.403 19.258 1.00 92.69 78 THR A N 1
ATOM 536 C CA . THR A 1 78 ? -18.627 -7.367 20.180 1.00 92.69 78 THR A CA 1
ATOM 537 C C . THR A 1 78 ? -18.509 -5.980 20.806 1.00 92.69 78 THR A C 1
ATOM 539 O O . THR A 1 78 ? -18.294 -4.991 20.106 1.00 92.69 78 THR A O 1
ATOM 542 N N . GLY A 1 79 ? -18.639 -5.887 22.127 1.00 91.19 79 GLY A N 1
ATOM 543 C CA . GLY A 1 79 ? -18.516 -4.621 22.849 1.00 91.19 79 GLY A CA 1
ATOM 544 C C . GLY A 1 79 ? -17.066 -4.180 23.058 1.00 91.19 79 GLY A C 1
ATOM 545 O O . GLY A 1 79 ? -16.229 -4.973 23.483 1.00 91.19 79 GLY A O 1
ATOM 546 N N . VAL A 1 80 ? -16.781 -2.899 22.826 1.00 92.44 80 VAL A N 1
ATOM 547 C CA . VAL A 1 80 ? -15.525 -2.236 23.219 1.00 92.44 80 VAL A CA 1
ATOM 548 C C . VAL A 1 80 ? -15.822 -0.960 23.998 1.00 92.44 80 VAL A C 1
ATOM 550 O O . VAL A 1 80 ? -16.844 -0.316 23.778 1.00 92.44 80 VAL A O 1
ATOM 553 N N . THR A 1 81 ? -14.924 -0.560 24.894 1.00 89.12 81 THR A N 1
ATOM 554 C CA . THR A 1 81 ? -15.052 0.705 25.629 1.00 89.12 81 THR A CA 1
ATOM 555 C C . THR A 1 81 ? -14.167 1.768 24.989 1.00 89.12 81 THR A C 1
ATOM 557 O O . THR A 1 81 ? -12.985 1.535 24.744 1.00 89.12 81 THR A O 1
ATOM 560 N N . VAL A 1 82 ? -14.737 2.948 24.745 1.00 87.81 82 VAL A N 1
ATOM 561 C CA . VAL A 1 82 ? -14.023 4.141 24.268 1.00 87.81 82 VAL A CA 1
ATOM 562 C C . VAL A 1 82 ? -14.132 5.201 25.356 1.00 87.81 82 VAL A C 1
ATOM 564 O O . VAL A 1 82 ? -15.227 5.440 25.865 1.00 87.81 82 VAL A O 1
ATOM 567 N N . ARG A 1 83 ? -13.004 5.810 25.737 1.00 86.00 83 ARG A N 1
ATOM 568 C CA . ARG A 1 83 ? -12.991 6.889 26.734 1.00 86.00 83 ARG A CA 1
ATOM 569 C C . ARG A 1 83 ? -13.735 8.096 26.170 1.00 86.00 83 ARG A C 1
ATOM 571 O O . ARG A 1 83 ? -13.627 8.370 24.977 1.00 86.00 83 ARG A O 1
ATOM 578 N N . ASP A 1 84 ? -14.453 8.829 27.015 1.00 84.00 84 ASP A N 1
ATOM 579 C CA . ASP A 1 84 ? -15.274 9.952 26.547 1.00 84.00 84 ASP A CA 1
ATOM 580 C C . ASP A 1 84 ? -14.433 11.029 25.837 1.00 84.00 84 ASP A C 1
ATOM 582 O O . ASP A 1 84 ? -14.827 11.512 24.778 1.00 84.00 84 ASP A O 1
ATOM 586 N N . GLU A 1 85 ? -13.217 11.292 26.327 1.00 87.38 85 GLU A N 1
ATOM 587 C CA . GLU A 1 85 ? -12.239 12.194 25.694 1.00 87.38 85 GLU A CA 1
ATOM 588 C C . GLU A 1 85 ? -11.798 11.760 24.280 1.00 87.38 85 GLU A C 1
ATOM 590 O O . GLU A 1 85 ? -11.421 12.602 23.467 1.00 87.38 85 GLU A O 1
ATOM 595 N N . ASP A 1 86 ? -11.895 10.467 23.949 1.00 89.25 86 ASP A N 1
ATOM 596 C CA . ASP A 1 86 ? -11.474 9.914 22.656 1.00 89.25 86 ASP A CA 1
ATOM 597 C C . ASP A 1 86 ? -12.633 9.752 21.656 1.00 89.25 86 ASP A C 1
ATOM 599 O O . ASP A 1 86 ? -12.400 9.377 20.503 1.00 89.25 86 ASP A O 1
ATOM 603 N N . ARG A 1 87 ? -13.890 10.017 22.050 1.00 86.50 87 ARG A N 1
ATOM 604 C CA . ARG A 1 87 ? -15.078 9.740 21.212 1.00 86.50 87 ARG A CA 1
ATOM 605 C C . ARG A 1 87 ? -15.045 10.444 19.866 1.00 86.50 87 ARG A C 1
ATOM 607 O O . ARG A 1 87 ? -15.348 9.833 18.842 1.00 86.50 87 ARG A O 1
ATOM 614 N N . ALA A 1 88 ? -14.627 11.707 19.850 1.00 88.38 88 ALA A N 1
ATOM 615 C CA . ALA A 1 88 ? -14.504 12.470 18.614 1.00 88.38 88 ALA A CA 1
ATOM 616 C C . ALA A 1 88 ? -13.479 11.835 17.657 1.00 88.38 88 ALA A C 1
ATOM 618 O O . ALA A 1 88 ? -13.755 11.692 16.465 1.00 88.38 88 ALA A O 1
ATOM 619 N N . ALA A 1 89 ? -12.327 11.395 18.176 1.00 90.25 89 ALA A N 1
ATOM 620 C CA . ALA A 1 89 ? -11.291 10.735 17.383 1.00 90.25 89 ALA A CA 1
ATOM 621 C C . ALA A 1 89 ? -11.751 9.360 16.872 1.00 90.25 89 ALA A C 1
ATOM 623 O O . ALA A 1 89 ? -11.570 9.040 15.697 1.00 90.25 89 ALA A O 1
ATOM 624 N N . TYR A 1 90 ? -12.404 8.574 17.728 1.00 92.12 90 TYR A N 1
ATOM 625 C CA . TYR A 1 90 ? -13.012 7.295 17.365 1.00 92.12 90 TYR A CA 1
ATOM 626 C C . TYR A 1 90 ? -14.055 7.448 16.243 1.00 92.12 90 TYR A C 1
ATOM 628 O O . TYR A 1 90 ? -14.004 6.733 15.240 1.00 92.12 90 TYR A O 1
ATOM 636 N N . HIS A 1 91 ? -14.968 8.414 16.362 1.00 90.81 91 HIS A N 1
ATOM 637 C CA . HIS A 1 91 ? -16.000 8.647 15.353 1.00 90.81 91 HIS A CA 1
ATOM 638 C C . HIS A 1 91 ? -15.426 9.209 14.044 1.00 90.81 91 HIS A C 1
ATOM 640 O O . HIS A 1 91 ? -15.877 8.848 12.954 1.00 90.81 91 HIS A O 1
ATOM 646 N N . ALA A 1 92 ? -14.393 10.054 14.125 1.00 91.62 92 ALA A N 1
ATOM 647 C CA . ALA A 1 92 ? -13.647 10.487 12.949 1.00 91.62 92 ALA A CA 1
ATOM 648 C C . ALA A 1 92 ? -12.995 9.291 12.234 1.00 91.62 92 ALA A C 1
ATOM 650 O O . ALA A 1 92 ? -13.105 9.184 11.014 1.00 91.62 92 ALA A O 1
ATOM 651 N N . ALA A 1 93 ? -12.399 8.346 12.972 1.00 92.38 93 ALA A N 1
ATOM 652 C CA . ALA A 1 93 ? -11.842 7.123 12.393 1.00 92.38 93 ALA A CA 1
ATOM 653 C C . ALA A 1 93 ? -12.912 6.273 11.684 1.00 92.38 93 ALA A C 1
ATOM 655 O O . ALA A 1 93 ? -12.677 5.810 10.568 1.00 92.38 93 ALA A O 1
ATOM 656 N N . ALA A 1 94 ? -14.103 6.129 12.277 1.00 91.44 94 ALA A N 1
ATOM 657 C CA . ALA A 1 94 ? -15.233 5.448 11.639 1.00 91.44 94 ALA A CA 1
ATOM 658 C C . ALA A 1 94 ? -15.687 6.162 10.350 1.00 91.44 94 ALA A C 1
ATOM 660 O O . ALA A 1 94 ? -15.912 5.520 9.325 1.00 91.44 94 ALA A O 1
ATOM 661 N N . SER A 1 95 ? -15.739 7.497 10.371 1.00 92.88 95 SER A N 1
ATOM 662 C CA . SER A 1 95 ? -16.102 8.318 9.206 1.00 92.88 95 SER A CA 1
ATOM 663 C C . SER A 1 95 ? -15.073 8.204 8.073 1.00 92.88 95 SER A C 1
ATOM 665 O O . SER A 1 95 ? -15.446 8.146 6.903 1.00 92.88 95 SER A O 1
ATOM 667 N N . ILE A 1 96 ? -13.779 8.128 8.404 1.00 93.81 96 ILE A N 1
ATOM 668 C CA . ILE A 1 96 ? -12.703 7.895 7.430 1.00 93.81 96 ILE A CA 1
ATOM 669 C C . ILE A 1 96 ? -12.832 6.495 6.815 1.00 93.81 96 ILE A C 1
ATOM 671 O O . ILE A 1 96 ? -12.745 6.353 5.596 1.00 93.81 96 ILE A O 1
ATOM 675 N N . ALA A 1 97 ? -13.066 5.475 7.646 1.00 91.06 97 ALA A N 1
ATOM 676 C CA . ALA A 1 97 ? -13.154 4.080 7.215 1.00 91.06 97 ALA A CA 1
ATOM 677 C C . ALA A 1 97 ? -14.391 3.774 6.350 1.00 91.06 97 ALA A C 1
ATOM 679 O O . ALA A 1 97 ? -14.373 2.808 5.589 1.00 91.06 97 ALA A O 1
ATOM 680 N N . ALA A 1 98 ? -15.448 4.585 6.453 1.00 90.19 98 ALA A N 1
ATOM 681 C CA . ALA A 1 98 ? -16.691 4.407 5.711 1.00 90.19 98 ALA A CA 1
ATOM 682 C C . ALA A 1 98 ? -16.965 5.569 4.745 1.00 90.19 98 ALA A C 1
ATOM 684 O O . ALA A 1 98 ? -16.781 5.441 3.536 1.00 90.19 98 ALA A O 1
ATOM 685 N N . ASN A 1 99 ? -17.405 6.713 5.268 1.00 92.12 99 ASN A N 1
ATOM 686 C CA . ASN A 1 99 ? -17.920 7.826 4.472 1.00 92.12 99 ASN A CA 1
ATOM 687 C C . ASN A 1 99 ? -16.874 8.365 3.495 1.00 92.12 99 ASN A C 1
ATOM 689 O O . ASN A 1 99 ? -17.167 8.538 2.315 1.00 92.12 99 ASN A O 1
ATOM 693 N N . PHE A 1 100 ? -15.652 8.620 3.965 1.00 94.62 100 PHE A N 1
ATOM 694 C CA . PHE A 1 100 ? -14.615 9.182 3.099 1.00 94.62 100 PHE A CA 1
ATOM 695 C C . PHE A 1 100 ? -14.108 8.167 2.082 1.00 94.62 100 PHE A C 1
ATOM 697 O O . PHE A 1 100 ? -13.819 8.563 0.957 1.00 94.62 100 PHE A O 1
ATOM 704 N N . LEU A 1 101 ? -14.072 6.876 2.425 1.00 93.81 101 LEU A N 1
ATOM 705 C CA . LEU A 1 101 ? -13.787 5.824 1.453 1.00 93.81 101 LEU A CA 1
ATOM 706 C C . LEU A 1 101 ? -14.794 5.870 0.293 1.00 93.81 101 LEU A C 1
ATOM 708 O O . LEU A 1 101 ? -14.385 5.925 -0.862 1.00 93.81 101 LEU A O 1
ATOM 712 N N . VAL A 1 102 ? -16.096 5.959 0.584 1.00 94.19 102 VAL A N 1
ATOM 713 C CA . VAL A 1 102 ? -17.135 6.089 -0.455 1.00 94.19 102 VAL A CA 1
ATOM 714 C C . VAL A 1 102 ? -16.974 7.382 -1.265 1.00 94.19 102 VAL A C 1
ATOM 716 O O . VAL A 1 102 ? -17.108 7.352 -2.485 1.00 94.19 102 VAL A O 1
ATOM 719 N N . THR A 1 103 ? -16.632 8.506 -0.627 1.00 95.31 103 THR A N 1
ATOM 720 C CA . THR A 1 103 ? -16.355 9.772 -1.331 1.00 95.31 103 THR A CA 1
ATOM 721 C C . THR A 1 103 ? -15.185 9.648 -2.312 1.00 95.31 103 THR A C 1
ATOM 723 O O . THR A 1 103 ? -15.249 10.188 -3.418 1.00 95.31 103 THR A O 1
ATOM 726 N N . LEU A 1 104 ? -14.119 8.937 -1.932 1.00 96.19 104 LEU A N 1
ATOM 727 C CA . LEU A 1 104 ? -12.970 8.686 -2.804 1.00 96.19 104 LEU A CA 1
ATOM 728 C C . LEU A 1 104 ? -13.347 7.799 -3.994 1.00 96.19 104 LEU A C 1
ATOM 730 O O . LEU A 1 104 ? -12.956 8.101 -5.121 1.00 96.19 104 LEU A O 1
ATOM 734 N N . GLU A 1 105 ? -14.145 6.757 -3.765 1.00 96.69 105 GLU A N 1
ATOM 735 C CA . GLU A 1 105 ? -14.635 5.900 -4.848 1.00 96.69 105 GLU A CA 1
ATOM 736 C C . GLU A 1 105 ? -15.598 6.641 -5.786 1.00 96.69 105 GLU A C 1
ATOM 738 O O . GLU A 1 105 ? -15.538 6.435 -6.994 1.00 96.69 105 GLU A O 1
ATOM 743 N N . GLY A 1 106 ? -16.406 7.577 -5.275 1.00 96.56 106 GLY A N 1
ATOM 744 C CA . GLY A 1 106 ? -17.228 8.463 -6.109 1.00 96.56 106 GLY A CA 1
ATOM 745 C C . GLY A 1 106 ? -16.385 9.342 -7.039 1.00 96.56 106 GLY A C 1
ATOM 746 O O . GLY A 1 106 ? -16.670 9.452 -8.227 1.00 96.56 106 GLY A O 1
ATOM 747 N N . MET A 1 107 ? -15.272 9.895 -6.542 1.00 96.69 107 MET A N 1
ATOM 748 C CA . MET A 1 107 ? -14.318 10.619 -7.392 1.00 96.69 107 MET A CA 1
ATOM 749 C C . MET A 1 107 ? -13.671 9.707 -8.450 1.00 96.69 107 MET A C 1
ATOM 751 O O . MET A 1 107 ? -13.422 10.148 -9.575 1.00 96.69 107 MET A O 1
ATOM 755 N N . ALA A 1 108 ? -13.369 8.452 -8.104 1.00 96.81 108 ALA A N 1
ATOM 756 C CA . ALA A 1 108 ? -12.823 7.481 -9.049 1.00 96.81 108 ALA A CA 1
ATOM 757 C C . ALA A 1 108 ? -13.847 7.096 -10.131 1.00 96.81 108 ALA A C 1
ATOM 759 O O . ALA A 1 108 ? -13.473 7.001 -11.301 1.00 96.81 108 ALA A O 1
ATOM 760 N N . GLU A 1 109 ? -15.118 6.931 -9.756 1.00 97.31 109 GLU A N 1
ATOM 761 C CA . GLU A 1 109 ? -16.255 6.714 -10.657 1.00 97.31 109 GLU A CA 1
ATOM 762 C C . GLU A 1 109 ? -16.412 7.877 -11.645 1.00 97.31 109 GLU A C 1
ATOM 764 O O . GLU A 1 109 ? -16.373 7.644 -12.855 1.00 97.31 109 GLU A O 1
ATOM 769 N N . ASP A 1 110 ? -16.469 9.119 -11.154 1.00 97.12 110 ASP A N 1
ATOM 770 C CA . ASP A 1 110 ? -16.567 10.322 -11.992 1.00 97.12 110 ASP A CA 1
ATOM 771 C C . ASP A 1 110 ? -15.411 10.395 -13.004 1.00 97.12 110 ASP A C 1
ATOM 773 O O . ASP A 1 110 ? -15.599 10.661 -14.197 1.00 97.12 110 ASP A O 1
ATOM 777 N N . LEU A 1 111 ? -14.182 10.118 -12.549 1.00 96.69 111 LEU A N 1
ATOM 778 C CA . LEU A 1 111 ? -13.005 10.168 -13.411 1.00 96.69 111 LEU A CA 1
ATOM 779 C C . LEU A 1 111 ? -13.003 9.033 -14.440 1.00 96.69 111 LEU A C 1
ATOM 781 O O . LEU A 1 111 ? -12.658 9.261 -15.601 1.00 96.69 111 LEU A O 1
ATOM 785 N N . ALA A 1 112 ? -13.373 7.818 -14.043 1.00 96.31 112 ALA A N 1
ATOM 786 C CA . ALA A 1 112 ? -13.460 6.670 -14.940 1.00 96.31 112 ALA A CA 1
ATOM 787 C C . ALA A 1 112 ? -14.529 6.882 -16.023 1.00 96.31 112 ALA A C 1
ATOM 789 O O . ALA A 1 112 ? -14.267 6.608 -17.200 1.00 96.31 112 ALA A O 1
ATOM 790 N N . ALA A 1 113 ? -15.669 7.476 -15.661 1.00 97.00 113 ALA A N 1
ATOM 791 C CA . ALA A 1 113 ? -16.738 7.817 -16.592 1.00 97.00 113 ALA A CA 1
ATOM 792 C C . ALA A 1 113 ? -16.248 8.754 -17.710 1.00 97.00 113 ALA A C 1
ATOM 794 O O . ALA A 1 113 ? -16.564 8.536 -18.881 1.00 97.00 113 ALA A O 1
ATOM 795 N N . THR A 1 114 ? -15.365 9.716 -17.403 1.00 96.56 114 THR A N 1
ATOM 796 C CA . THR A 1 114 ? -14.752 10.595 -18.426 1.00 96.56 114 THR A CA 1
ATOM 797 C C . THR A 1 114 ? -13.887 9.846 -19.453 1.00 96.56 114 THR A C 1
ATOM 799 O O . THR A 1 114 ? -13.541 10.384 -20.505 1.00 96.56 114 THR A O 1
ATOM 802 N N . ALA A 1 115 ? -13.476 8.614 -19.143 1.00 95.81 115 ALA A N 1
ATOM 803 C CA . ALA A 1 115 ? -12.730 7.726 -20.028 1.00 95.81 115 ALA A CA 1
ATOM 804 C C . ALA A 1 115 ? -13.613 6.639 -20.672 1.00 95.81 115 ALA A C 1
ATOM 806 O O . ALA A 1 115 ? -13.076 5.758 -21.344 1.00 95.81 115 ALA A O 1
ATOM 807 N N . GLY A 1 116 ? -14.935 6.685 -20.473 1.00 96.25 116 GLY A N 1
ATOM 808 C CA . GLY A 1 116 ? -15.873 5.667 -20.952 1.00 96.25 116 GLY A CA 1
ATOM 809 C C . GLY A 1 116 ? -15.806 4.351 -20.173 1.00 96.25 116 GLY A C 1
ATOM 810 O O . GLY A 1 116 ? -16.162 3.306 -20.715 1.00 96.25 116 GLY A O 1
ATOM 811 N N . VAL A 1 117 ? -15.309 4.377 -18.933 1.00 97.00 117 VAL A N 1
ATOM 812 C CA . VAL A 1 117 ? -15.205 3.200 -18.064 1.00 97.00 117 VAL A CA 1
ATOM 813 C C . VAL A 1 117 ? -16.295 3.265 -17.000 1.00 97.00 117 VAL A C 1
ATOM 815 O O . VAL A 1 117 ? -16.350 4.211 -16.221 1.00 97.00 117 VAL A O 1
ATOM 818 N N . ASP A 1 118 ? -17.145 2.241 -16.967 1.00 96.25 118 ASP A N 1
ATOM 819 C CA . ASP A 1 118 ? -18.202 2.100 -15.967 1.00 96.25 118 ASP A CA 1
ATOM 820 C C . ASP A 1 118 ? -17.642 1.714 -14.587 1.00 96.25 118 ASP A C 1
ATOM 822 O O . ASP A 1 118 ? -16.663 0.963 -14.482 1.00 96.25 118 ASP A O 1
ATOM 826 N N . ARG A 1 119 ? -18.301 2.174 -13.516 1.00 96.25 119 ARG A N 1
ATOM 827 C CA . ARG A 1 119 ? -17.896 1.913 -12.126 1.00 96.25 119 ARG A CA 1
ATOM 828 C C . ARG A 1 119 ? -17.757 0.425 -11.799 1.00 96.25 119 ARG A C 1
ATOM 830 O O . ARG A 1 119 ? -16.918 0.053 -10.981 1.00 96.25 119 ARG A O 1
ATOM 837 N N . HIS A 1 120 ? -18.524 -0.457 -12.446 1.00 96.94 120 HIS A N 1
ATOM 838 C CA . HIS A 1 120 ? -18.442 -1.900 -12.226 1.00 96.94 120 HIS A CA 1
ATOM 839 C C . HIS A 1 120 ? -17.065 -2.472 -12.582 1.00 96.94 120 HIS A C 1
ATOM 841 O O . HIS A 1 120 ? -16.643 -3.456 -11.973 1.00 96.94 120 HIS A O 1
ATOM 847 N N . ALA A 1 121 ? -16.323 -1.828 -13.490 1.00 96.31 121 ALA A N 1
ATOM 848 C CA . ALA A 1 121 ? -14.949 -2.207 -13.804 1.00 96.31 121 ALA A CA 1
ATOM 849 C C . ALA A 1 121 ? -13.966 -1.916 -12.651 1.00 96.31 121 ALA A C 1
ATOM 851 O O . ALA A 1 121 ? -12.916 -2.556 -12.573 1.00 96.31 121 ALA A O 1
ATOM 852 N N . LEU A 1 122 ? -14.297 -0.984 -11.748 1.00 95.50 122 LEU A N 1
ATOM 853 C CA . LEU A 1 122 ? -13.471 -0.629 -10.589 1.00 95.50 122 LEU A CA 1
ATOM 854 C C . LEU A 1 122 ? -13.719 -1.550 -9.387 1.00 95.50 122 LEU A C 1
ATOM 856 O O . LEU A 1 122 ? -12.814 -1.760 -8.584 1.00 95.50 122 LEU A O 1
ATOM 860 N N . VAL A 1 123 ? -14.905 -2.161 -9.275 1.00 95.81 123 VAL A N 1
ATOM 861 C CA . VAL A 1 123 ? -15.310 -2.956 -8.097 1.00 95.81 123 VAL A CA 1
ATOM 862 C C . VAL A 1 123 ? -14.295 -4.042 -7.699 1.00 95.81 123 VAL A C 1
ATOM 864 O O . VAL A 1 123 ? -13.983 -4.132 -6.508 1.00 95.81 123 VAL A O 1
ATOM 867 N N . PRO A 1 124 ? -13.733 -4.855 -8.620 1.00 95.88 124 PRO A N 1
ATOM 868 C CA . PRO A 1 124 ? -12.732 -5.855 -8.241 1.00 95.88 124 PRO A CA 1
ATOM 869 C C . PRO A 1 124 ? -11.460 -5.235 -7.648 1.00 95.88 124 PRO A C 1
ATOM 871 O O . PRO A 1 124 ? -10.869 -5.802 -6.731 1.00 95.88 124 PRO A O 1
ATOM 874 N N . LEU A 1 125 ? -11.051 -4.062 -8.148 1.00 93.19 125 LEU A N 1
ATOM 875 C CA . LEU A 1 125 ? -9.883 -3.338 -7.651 1.00 93.19 125 LEU A CA 1
ATOM 876 C C . LEU A 1 125 ? -10.127 -2.805 -6.234 1.00 93.19 125 LEU A C 1
ATOM 878 O O . LEU A 1 125 ? -9.265 -2.974 -5.375 1.00 93.19 125 LEU A O 1
ATOM 882 N N . VAL A 1 126 ? -11.302 -2.220 -5.984 1.00 95.25 126 VAL A N 1
ATOM 883 C CA . VAL A 1 126 ? -11.689 -1.693 -4.664 1.00 95.25 126 VAL A CA 1
ATOM 884 C C . VAL A 1 126 ? -11.726 -2.809 -3.622 1.00 95.25 126 VAL A C 1
ATOM 886 O O . VAL A 1 126 ? -11.119 -2.681 -2.560 1.00 95.25 126 VAL A O 1
ATOM 889 N N . ARG A 1 127 ? -12.361 -3.946 -3.941 1.00 94.31 127 ARG A N 1
ATOM 890 C CA . ARG A 1 127 ? -12.411 -5.112 -3.040 1.00 94.31 127 ARG A CA 1
ATOM 891 C C . ARG A 1 127 ? -11.017 -5.612 -2.687 1.00 94.31 127 ARG A C 1
ATOM 893 O O . ARG A 1 127 ? -10.693 -5.724 -1.510 1.00 94.31 127 ARG A O 1
ATOM 900 N N . ALA A 1 128 ? -10.167 -5.812 -3.694 1.00 90.88 128 ALA A N 1
ATOM 901 C CA . ALA A 1 128 ? -8.796 -6.247 -3.468 1.00 90.88 128 ALA A CA 1
ATOM 902 C C . ALA A 1 128 ? -7.998 -5.237 -2.624 1.00 90.88 128 ALA A C 1
ATOM 904 O O . ALA A 1 128 ? -7.184 -5.639 -1.797 1.00 90.88 128 ALA A O 1
ATOM 905 N N . ALA A 1 129 ? -8.201 -3.929 -2.808 1.00 92.44 129 ALA A N 1
ATOM 906 C CA . ALA A 1 129 ? -7.529 -2.911 -2.002 1.00 92.44 129 ALA A CA 1
ATOM 907 C C . ALA A 1 129 ? -7.932 -2.995 -0.518 1.00 92.44 129 ALA A C 1
ATOM 909 O O . ALA A 1 129 ? -7.056 -2.987 0.351 1.00 92.44 129 ALA A O 1
ATOM 910 N N . VAL A 1 130 ? -9.232 -3.143 -0.235 1.00 94.12 130 VAL A N 1
ATOM 911 C CA . VAL A 1 130 ? -9.765 -3.291 1.130 1.00 94.12 130 VAL A CA 1
ATOM 912 C C . VAL A 1 130 ? -9.304 -4.602 1.772 1.00 94.12 130 VAL A C 1
ATOM 914 O O . VAL A 1 130 ? -8.844 -4.585 2.911 1.00 94.12 130 VAL A O 1
ATOM 917 N N . GLU A 1 131 ? -9.351 -5.720 1.046 1.00 92.19 131 GLU A N 1
ATOM 918 C CA . GLU A 1 131 ? -8.895 -7.031 1.535 1.00 92.19 131 GLU A CA 1
ATOM 919 C C . GLU A 1 131 ? -7.396 -7.020 1.866 1.00 92.19 131 GLU A C 1
ATOM 921 O O . GLU A 1 131 ? -6.993 -7.413 2.960 1.00 92.19 131 GLU A O 1
ATOM 926 N N . ASN A 1 132 ? -6.559 -6.473 0.977 1.00 84.75 132 ASN A N 1
ATOM 927 C CA . ASN A 1 132 ? -5.124 -6.342 1.238 1.00 84.75 132 ASN A CA 1
ATOM 928 C C . ASN A 1 132 ? -4.838 -5.461 2.464 1.00 84.75 132 ASN A C 1
ATOM 930 O O . ASN A 1 132 ? -3.912 -5.751 3.228 1.00 84.75 132 ASN A O 1
ATOM 934 N N . TRP A 1 133 ? -5.604 -4.381 2.655 1.00 93.62 133 TRP A N 1
ATOM 935 C CA . TRP A 1 133 ? -5.493 -3.532 3.841 1.00 93.62 133 TRP A CA 1
ATOM 936 C C . TRP A 1 133 ? -5.898 -4.280 5.113 1.00 93.62 133 TRP A C 1
ATOM 938 O O . TRP A 1 133 ? -5.163 -4.207 6.099 1.00 93.62 133 TRP A O 1
ATOM 948 N N . ALA A 1 134 ? -7.001 -5.029 5.081 1.00 89.00 134 ALA A N 1
ATOM 949 C CA . ALA A 1 134 ? -7.475 -5.806 6.221 1.00 89.00 134 ALA A CA 1
ATOM 950 C C . ALA A 1 134 ? -6.456 -6.878 6.646 1.00 89.00 134 ALA A C 1
ATOM 952 O O . ALA A 1 134 ? -6.208 -7.059 7.835 1.00 89.00 134 ALA A O 1
ATOM 953 N N . GLU A 1 135 ? -5.814 -7.546 5.685 1.00 84.19 135 GLU A N 1
ATOM 954 C CA . GLU A 1 135 ? -4.819 -8.587 5.960 1.00 84.19 135 GLU A CA 1
ATOM 955 C C . GLU A 1 135 ? -3.460 -8.043 6.426 1.00 84.19 135 GLU A C 1
ATOM 957 O O . GLU A 1 135 ? -2.781 -8.673 7.237 1.00 84.19 135 GLU A O 1
ATOM 962 N N . ARG A 1 136 ? -3.002 -6.917 5.861 1.00 83.31 136 ARG A N 1
ATOM 963 C CA . ARG A 1 136 ? -1.579 -6.514 5.932 1.00 83.31 136 ARG A CA 1
ATOM 964 C C . ARG A 1 136 ? -1.345 -5.125 6.519 1.00 83.31 136 ARG A C 1
ATOM 966 O O . ARG A 1 136 ? -0.193 -4.753 6.762 1.00 83.31 136 ARG A O 1
ATOM 973 N N . GLY A 1 137 ? -2.406 -4.349 6.716 1.00 85.50 137 GLY A N 1
ATOM 974 C CA . GLY A 1 137 ? -2.357 -2.944 7.101 1.00 85.50 137 GLY A CA 1
ATOM 975 C C . GLY A 1 137 ? -1.949 -2.002 5.960 1.00 85.50 137 GLY A C 1
ATOM 976 O O . GLY A 1 137 ? -1.402 -2.407 4.933 1.00 85.50 137 GLY A O 1
ATOM 977 N N . ALA A 1 138 ? -2.186 -0.701 6.161 1.00 84.25 138 ALA A N 1
ATOM 978 C CA . ALA A 1 138 ? -2.035 0.340 5.134 1.00 84.25 138 ALA A CA 1
ATOM 979 C C . ALA A 1 138 ? -0.638 0.400 4.496 1.00 84.25 138 ALA A C 1
ATOM 981 O O . ALA A 1 138 ? -0.514 0.514 3.281 1.00 84.25 138 ALA A O 1
ATOM 982 N N . ALA A 1 139 ? 0.411 0.278 5.309 1.00 78.06 139 ALA A N 1
ATOM 983 C CA . ALA A 1 139 ? 1.797 0.336 4.855 1.00 78.06 139 ALA A CA 1
ATOM 984 C C . ALA A 1 139 ? 2.136 -0.776 3.842 1.00 78.06 139 ALA A C 1
ATOM 986 O O . ALA A 1 139 ? 2.721 -0.525 2.791 1.00 78.06 139 ALA A O 1
ATOM 987 N N . SER A 1 140 ? 1.731 -2.010 4.145 1.00 76.94 140 SER A N 1
ATOM 988 C CA . SER A 1 140 ? 2.042 -3.195 3.337 1.00 76.94 140 SER A CA 1
ATOM 989 C C . SER A 1 140 ? 1.081 -3.390 2.163 1.00 76.94 140 SER A C 1
ATOM 991 O O . SER A 1 140 ? 1.452 -4.009 1.167 1.00 76.94 140 SER A O 1
ATOM 993 N N . ALA A 1 141 ? -0.149 -2.882 2.276 1.00 85.50 141 ALA A N 1
ATOM 994 C CA . ALA A 1 141 ? -1.153 -2.934 1.216 1.00 85.50 141 ALA A CA 1
ATOM 995 C C . ALA A 1 141 ? -0.925 -1.878 0.120 1.00 85.50 141 ALA A C 1
ATOM 997 O O . ALA A 1 141 ? -1.434 -2.023 -0.992 1.00 85.50 141 ALA A O 1
ATOM 998 N N . LEU A 1 142 ? -0.163 -0.816 0.412 1.00 87.19 142 LEU A N 1
ATOM 999 C CA . LEU A 1 142 ? 0.015 0.307 -0.502 1.00 87.19 142 LEU A CA 1
ATOM 1000 C C . LEU A 1 142 ? 0.781 -0.095 -1.775 1.00 87.19 142 LEU A C 1
ATOM 1002 O O . LEU A 1 142 ? 1.973 -0.412 -1.760 1.00 87.19 142 LEU A O 1
ATOM 1006 N N . THR A 1 143 ? 0.121 0.030 -2.925 1.00 84.56 143 THR A N 1
ATOM 1007 C CA . THR A 1 143 ? 0.707 -0.214 -4.250 1.00 84.56 143 THR A CA 1
ATOM 1008 C C . THR A 1 143 ? 0.458 0.970 -5.189 1.00 84.56 143 THR A C 1
ATOM 1010 O O . THR A 1 143 ? -0.289 1.889 -4.872 1.00 84.56 143 THR A O 1
ATOM 1013 N N . GLY A 1 144 ? 1.112 0.978 -6.353 1.00 88.44 144 GLY A N 1
ATOM 1014 C CA . GLY A 1 144 ? 0.859 1.969 -7.403 1.00 88.44 144 GLY A CA 1
ATOM 1015 C C . GLY A 1 144 ? 2.045 2.886 -7.729 1.00 88.44 144 GLY A C 1
ATOM 1016 O O . GLY A 1 144 ? 3.173 2.629 -7.306 1.00 88.44 144 GLY A O 1
ATOM 1017 N N . PRO A 1 145 ? 1.826 3.917 -8.566 1.00 86.06 145 PRO A N 1
ATOM 1018 C CA . PRO A 1 145 ? 2.890 4.799 -9.048 1.00 86.06 145 PRO A CA 1
ATOM 1019 C C . PRO A 1 145 ? 3.576 5.594 -7.933 1.00 86.06 145 PRO A C 1
ATOM 1021 O O . PRO A 1 145 ? 4.804 5.651 -7.909 1.00 86.06 145 PRO A O 1
ATOM 1024 N N . VAL A 1 146 ? 2.802 6.139 -6.986 1.00 86.88 146 VAL A N 1
ATOM 1025 C CA . VAL A 1 146 ? 3.330 6.949 -5.876 1.00 86.88 146 VAL A CA 1
ATOM 1026 C C . VAL A 1 146 ? 4.250 6.119 -4.980 1.00 86.88 146 VAL A C 1
ATOM 1028 O O . VAL A 1 146 ? 5.378 6.528 -4.720 1.00 86.88 146 VAL A O 1
ATOM 1031 N N . SER A 1 147 ? 3.831 4.913 -4.578 1.00 85.50 147 SER A N 1
ATOM 1032 C CA . SER A 1 147 ? 4.648 4.059 -3.702 1.00 85.50 147 SER A CA 1
ATOM 1033 C C . SER A 1 147 ? 5.936 3.561 -4.363 1.00 85.50 147 SER A C 1
ATOM 1035 O O . SER A 1 147 ? 6.917 3.281 -3.676 1.00 85.50 147 SER A O 1
ATOM 1037 N N . ARG A 1 148 ? 5.974 3.488 -5.700 1.00 83.69 148 ARG A N 1
ATOM 1038 C CA . ARG A 1 148 ? 7.177 3.126 -6.467 1.00 83.69 148 ARG A CA 1
ATOM 1039 C C . ARG A 1 148 ? 8.044 4.321 -6.880 1.00 83.69 148 ARG A C 1
ATOM 1041 O O . ARG A 1 148 ? 9.080 4.093 -7.504 1.00 83.69 148 ARG A O 1
ATOM 1048 N N . GLY A 1 149 ? 7.642 5.554 -6.564 1.00 84.12 149 GLY A N 1
ATOM 1049 C CA . GLY A 1 149 ? 8.356 6.772 -6.965 1.00 84.12 149 GLY A CA 1
ATOM 1050 C C . GLY A 1 149 ? 8.296 7.068 -8.469 1.00 84.12 149 GLY A C 1
ATOM 1051 O O . GLY A 1 149 ? 9.236 7.622 -9.030 1.00 84.12 149 GLY A O 1
ATOM 1052 N N . ASP A 1 150 ? 7.226 6.661 -9.156 1.00 89.06 150 ASP A N 1
ATOM 1053 C CA . ASP A 1 150 ? 7.019 6.954 -10.580 1.00 89.06 150 ASP A CA 1
ATOM 1054 C C . ASP A 1 150 ? 6.349 8.326 -10.769 1.00 89.06 150 ASP A C 1
ATOM 1056 O O . ASP A 1 150 ? 5.185 8.430 -11.173 1.00 89.06 150 ASP A O 1
ATOM 1060 N N . ASP A 1 151 ? 7.097 9.394 -10.475 1.00 89.75 151 ASP A N 1
ATOM 1061 C CA . ASP A 1 151 ? 6.603 10.777 -10.555 1.00 89.75 151 ASP A CA 1
ATOM 1062 C C . ASP A 1 151 ? 6.153 11.164 -11.970 1.00 89.75 151 ASP A C 1
ATOM 1064 O O . ASP A 1 151 ? 5.255 11.985 -12.144 1.00 89.75 151 ASP A O 1
ATOM 1068 N N . ALA A 1 152 ? 6.720 10.534 -13.002 1.00 92.75 152 ALA A N 1
ATOM 1069 C CA . ALA A 1 152 ? 6.303 10.767 -14.378 1.00 92.75 152 ALA A CA 1
ATOM 1070 C C . ALA A 1 152 ? 4.865 10.292 -14.619 1.00 92.75 152 ALA A C 1
ATOM 1072 O O . ALA A 1 152 ? 4.119 10.934 -15.360 1.00 92.75 152 ALA A O 1
ATOM 1073 N N . THR A 1 153 ? 4.471 9.154 -14.044 1.00 92.50 153 THR A N 1
ATOM 1074 C CA . THR A 1 153 ? 3.084 8.676 -14.114 1.00 92.50 153 THR A CA 1
ATOM 1075 C C . THR A 1 153 ? 2.154 9.542 -13.276 1.00 92.50 153 THR A C 1
ATOM 1077 O O . THR A 1 153 ? 1.102 9.924 -13.784 1.00 92.50 153 THR A O 1
ATOM 1080 N N . VAL A 1 154 ? 2.565 9.928 -12.065 1.00 95.06 154 VAL A N 1
ATOM 1081 C CA . VAL A 1 154 ? 1.779 10.820 -11.195 1.00 95.06 154 VAL A CA 1
ATOM 1082 C C . VAL A 1 154 ? 1.518 12.169 -11.873 1.00 95.06 154 VAL A C 1
ATOM 1084 O O . VAL A 1 154 ? 0.385 12.638 -11.891 1.00 95.06 154 VAL A O 1
ATOM 1087 N N . ALA A 1 155 ? 2.520 12.752 -12.537 1.00 95.94 155 ALA A N 1
ATOM 1088 C CA . ALA A 1 155 ? 2.356 13.998 -13.284 1.00 95.94 155 ALA A CA 1
ATOM 1089 C C . ALA A 1 155 ? 1.345 13.872 -14.439 1.00 95.94 155 ALA A C 1
ATOM 1091 O O . ALA A 1 155 ? 0.560 14.789 -14.674 1.00 95.94 155 ALA A O 1
ATOM 1092 N N . ARG A 1 156 ? 1.317 12.728 -15.143 1.00 97.44 156 ARG A N 1
ATOM 1093 C CA . ARG A 1 156 ? 0.313 12.474 -16.194 1.00 97.44 156 ARG A CA 1
ATOM 1094 C C . ARG A 1 156 ? -1.092 12.306 -15.621 1.00 97.44 156 ARG A C 1
ATOM 1096 O O . ARG A 1 156 ? -2.038 12.798 -16.221 1.00 97.44 156 ARG A O 1
ATOM 1103 N N . GLN A 1 157 ? -1.220 11.632 -14.478 1.00 97.06 157 GLN A N 1
ATOM 1104 C CA . GLN A 1 157 ? -2.498 11.490 -13.776 1.00 97.06 157 GLN A CA 1
ATOM 1105 C C . GLN A 1 157 ? -3.025 12.855 -13.329 1.00 97.06 157 GLN A C 1
ATOM 1107 O O . GLN A 1 157 ? -4.169 13.187 -13.620 1.00 97.06 157 GLN A O 1
ATOM 1112 N N . ARG A 1 158 ? -2.161 13.680 -12.724 1.00 97.69 158 ARG A N 1
ATOM 1113 C CA . ARG A 1 158 ? -2.489 15.048 -12.315 1.00 97.69 158 ARG A CA 1
ATOM 1114 C C . ARG A 1 158 ? -2.945 15.909 -13.493 1.00 97.69 158 ARG A C 1
ATOM 1116 O O . ARG A 1 158 ? -3.940 16.611 -13.376 1.00 97.69 158 ARG A O 1
ATOM 1123 N N . ALA A 1 159 ? -2.243 15.845 -14.627 1.00 97.56 159 ALA A N 1
ATOM 1124 C CA . ALA A 1 159 ? -2.618 16.589 -15.830 1.00 97.56 159 ALA A CA 1
ATOM 1125 C C . ALA A 1 159 ? -3.990 16.155 -16.376 1.00 97.56 159 ALA A C 1
ATOM 1127 O O . ALA A 1 159 ? -4.817 17.008 -16.678 1.00 97.56 159 ALA A O 1
ATOM 1128 N N . ALA A 1 160 ? -4.254 14.845 -16.439 1.00 96.88 160 ALA A N 1
ATOM 1129 C CA . ALA A 1 160 ? -5.553 14.326 -16.866 1.00 96.88 160 ALA A CA 1
ATOM 1130 C C . ALA A 1 160 ? -6.683 14.737 -15.909 1.00 96.88 160 ALA A C 1
ATOM 1132 O O . ALA A 1 160 ? -7.784 15.053 -16.351 1.00 96.88 160 ALA A O 1
ATOM 1133 N N . LEU A 1 161 ? -6.414 14.763 -14.603 1.00 96.94 161 LEU A N 1
ATOM 1134 C CA . LEU A 1 161 ? -7.392 15.211 -13.620 1.00 96.94 161 LEU A CA 1
ATOM 1135 C C . LEU A 1 161 ? -7.659 16.716 -13.726 1.00 96.94 161 LEU A C 1
ATOM 1137 O O . LEU A 1 161 ? -8.813 17.120 -13.699 1.00 96.94 161 LEU A O 1
ATOM 1141 N N . ALA A 1 162 ? -6.619 17.534 -13.904 1.00 97.06 162 ALA A N 1
ATOM 1142 C CA . ALA A 1 162 ? -6.764 18.977 -14.087 1.00 97.06 162 ALA A CA 1
ATOM 1143 C C . ALA A 1 162 ? -7.604 19.328 -15.327 1.00 97.06 162 ALA A C 1
ATOM 1145 O O . ALA A 1 162 ? -8.330 20.314 -15.313 1.00 97.06 162 ALA A O 1
ATOM 1146 N N . GLU A 1 163 ? -7.515 18.517 -16.383 1.00 97.44 163 GLU A N 1
ATOM 1147 C CA . GLU A 1 163 ? -8.321 18.676 -17.596 1.00 97.44 163 GLU A CA 1
ATOM 1148 C C . GLU A 1 163 ? -9.784 18.257 -17.388 1.00 97.44 163 GLU A C 1
ATOM 1150 O O . GLU A 1 163 ? -10.689 18.921 -17.884 1.00 97.44 163 GLU A O 1
ATOM 1155 N N . ARG A 1 164 ? -10.026 17.149 -16.678 1.00 96.50 164 ARG A N 1
ATOM 1156 C CA . ARG A 1 164 ? -11.342 16.485 -16.668 1.00 96.50 164 ARG A CA 1
ATOM 1157 C C . ARG A 1 164 ? -12.182 16.744 -15.425 1.00 96.50 164 ARG A C 1
ATOM 1159 O O . ARG A 1 164 ? -13.401 16.751 -15.522 1.00 96.50 164 ARG A O 1
ATOM 1166 N N . LEU A 1 165 ? -11.542 16.921 -14.272 1.00 96.06 165 LEU A N 1
ATOM 1167 C CA . LEU A 1 165 ? -12.164 17.162 -12.966 1.00 96.06 165 LEU A CA 1
ATOM 1168 C C . LEU A 1 165 ? -11.356 18.220 -12.184 1.00 96.06 165 LEU A C 1
ATOM 1170 O O . LEU A 1 165 ? -10.780 17.903 -11.136 1.00 96.06 165 LEU A O 1
ATOM 1174 N N . PRO A 1 166 ? -11.281 19.474 -12.673 1.00 95.50 166 PRO A N 1
ATOM 1175 C CA . PRO A 1 166 ? -10.440 20.517 -12.077 1.00 95.50 166 PRO A CA 1
ATOM 1176 C C . PRO A 1 166 ? -10.767 20.780 -10.599 1.00 95.50 166 PRO A C 1
ATOM 1178 O O . PRO A 1 166 ? -9.853 20.933 -9.789 1.00 95.50 166 PRO A O 1
ATOM 1181 N N . ASP A 1 167 ? -12.044 20.716 -10.218 1.00 96.38 167 ASP A N 1
ATOM 1182 C CA . ASP A 1 167 ? -12.501 20.941 -8.837 1.00 96.38 167 ASP A CA 1
ATOM 1183 C C . ASP A 1 167 ? -12.008 19.869 -7.850 1.00 96.38 167 ASP A C 1
ATOM 1185 O O . ASP A 1 167 ? -12.024 20.063 -6.634 1.00 96.38 167 ASP A O 1
ATOM 1189 N N . ARG A 1 168 ? -11.549 18.719 -8.357 1.00 95.56 168 ARG A N 1
ATOM 1190 C CA . ARG A 1 168 ? -11.012 17.613 -7.551 1.00 95.56 168 ARG A CA 1
ATOM 1191 C C . ARG A 1 168 ? -9.485 17.613 -7.477 1.00 95.56 168 ARG A C 1
ATOM 1193 O O . ARG A 1 168 ? -8.911 16.773 -6.783 1.00 95.56 168 ARG A O 1
ATOM 1200 N N . LEU A 1 169 ? -8.815 18.548 -8.155 1.00 95.12 169 LEU A N 1
ATOM 1201 C CA . LEU A 1 169 ? -7.355 18.577 -8.253 1.00 95.12 169 LEU A CA 1
ATOM 1202 C C . LEU A 1 169 ? -6.676 18.752 -6.891 1.00 95.12 169 LEU A C 1
ATOM 1204 O O . LEU A 1 169 ? -5.731 18.030 -6.583 1.00 95.12 169 LEU A O 1
ATOM 1208 N N . THR A 1 170 ? -7.200 19.644 -6.050 1.00 97.00 170 THR A N 1
ATOM 1209 C CA . THR A 1 170 ? -6.672 19.884 -4.698 1.00 97.00 170 THR A CA 1
ATOM 1210 C C . THR A 1 170 ? -6.731 18.626 -3.832 1.00 97.00 170 THR A C 1
ATOM 1212 O O . THR A 1 170 ? -5.777 18.318 -3.120 1.00 97.00 170 THR A O 1
ATOM 1215 N N . LEU A 1 171 ? -7.829 17.867 -3.920 1.00 95.81 171 LEU A N 1
ATOM 1216 C CA . LEU A 1 171 ? -7.979 16.609 -3.190 1.00 95.81 171 LEU A CA 1
ATOM 1217 C C . LEU A 1 171 ? -6.982 15.558 -3.691 1.00 95.81 171 LEU A C 1
ATOM 1219 O O . LEU A 1 171 ? -6.348 14.883 -2.885 1.00 95.81 171 LEU A O 1
ATOM 1223 N N . PHE A 1 172 ? -6.799 15.441 -5.007 1.00 96.81 172 PHE A N 1
ATOM 1224 C CA . PHE A 1 172 ? -5.813 14.522 -5.575 1.00 96.81 172 PHE A CA 1
ATOM 1225 C C . PHE A 1 172 ? -4.387 14.844 -5.136 1.00 96.81 172 PHE A C 1
ATOM 1227 O O . PHE A 1 172 ? -3.661 13.935 -4.741 1.00 96.81 172 PHE A O 1
ATOM 1234 N N . ASP A 1 173 ? -3.995 16.118 -5.170 1.00 96.81 173 ASP A N 1
ATOM 1235 C CA . ASP A 1 173 ? -2.665 16.545 -4.731 1.00 96.81 173 ASP A CA 1
ATOM 1236 C C . ASP A 1 173 ? -2.449 16.205 -3.245 1.00 96.81 173 ASP A C 1
ATOM 1238 O O . ASP A 1 173 ? -1.444 15.581 -2.895 1.00 96.81 173 ASP A O 1
ATOM 1242 N N . ALA A 1 174 ? -3.440 16.485 -2.390 1.00 97.12 174 ALA A N 1
ATOM 1243 C CA . ALA A 1 174 ? -3.396 16.119 -0.974 1.00 97.12 174 ALA A CA 1
ATOM 1244 C C . ALA A 1 174 ? -3.276 14.597 -0.755 1.00 97.12 174 ALA A C 1
ATOM 1246 O O . ALA A 1 174 ? -2.493 14.147 0.083 1.00 97.12 174 ALA A O 1
ATOM 1247 N N . LEU A 1 175 ? -4.007 13.787 -1.529 1.00 96.50 175 LEU A N 1
ATOM 1248 C CA . LEU A 1 175 ? -3.928 12.324 -1.460 1.00 96.50 175 LEU A CA 1
ATOM 1249 C C . LEU A 1 175 ? -2.576 11.796 -1.938 1.00 96.50 175 LEU A C 1
ATOM 1251 O O . LEU A 1 175 ? -2.045 10.858 -1.342 1.00 96.50 175 LEU A O 1
ATOM 1255 N N . VAL A 1 176 ? -2.002 12.377 -2.992 1.00 96.06 176 VAL A N 1
ATOM 1256 C CA . VAL A 1 176 ? -0.665 12.014 -3.475 1.00 96.06 176 VAL A CA 1
ATOM 1257 C C . VAL A 1 176 ? 0.377 12.293 -2.398 1.00 96.06 176 VAL A C 1
ATOM 1259 O O . VAL A 1 176 ? 1.212 11.426 -2.135 1.00 96.06 176 VAL A O 1
ATOM 1262 N N . ASP A 1 177 ? 0.319 13.451 -1.745 1.00 94.50 177 ASP A N 1
ATOM 1263 C CA . ASP A 1 177 ? 1.269 13.804 -0.692 1.00 94.50 177 ASP A CA 1
ATOM 1264 C C . ASP A 1 177 ? 1.103 12.925 0.553 1.00 94.50 177 ASP A C 1
ATOM 1266 O O . ASP A 1 177 ? 2.088 12.343 1.015 1.00 94.50 177 ASP A O 1
ATOM 1270 N N . ALA A 1 178 ? -0.132 12.678 1.000 1.00 93.25 178 ALA A N 1
ATOM 1271 C CA . ALA A 1 178 ? -0.408 11.727 2.078 1.00 93.25 178 ALA A CA 1
ATOM 1272 C C . ALA A 1 178 ? 0.058 10.298 1.729 1.00 93.25 178 ALA A C 1
ATOM 1274 O O . ALA A 1 178 ? 0.609 9.581 2.567 1.00 93.25 178 ALA A O 1
ATOM 1275 N N . THR A 1 179 ? -0.092 9.882 0.468 1.00 93.50 179 THR A N 1
ATOM 1276 C CA . THR A 1 179 ? 0.387 8.577 -0.012 1.00 93.50 179 THR A CA 1
ATOM 1277 C C . THR A 1 179 ? 1.915 8.509 -0.027 1.00 93.50 179 THR A C 1
ATOM 1279 O O . THR A 1 179 ? 2.492 7.468 0.299 1.00 93.50 179 THR A O 1
ATOM 1282 N N . ARG A 1 180 ? 2.598 9.609 -0.375 1.00 90.94 180 ARG A N 1
ATOM 1283 C CA . ARG A 1 180 ? 4.062 9.705 -0.275 1.00 90.94 180 ARG A CA 1
ATOM 1284 C C . ARG A 1 180 ? 4.517 9.589 1.171 1.00 90.94 180 ARG A C 1
ATOM 1286 O O . ARG A 1 180 ? 5.483 8.873 1.426 1.00 90.94 180 ARG A O 1
ATOM 1293 N N . ASP A 1 181 ? 3.834 10.247 2.102 1.00 87.81 181 ASP A N 1
ATOM 1294 C CA . ASP A 1 181 ? 4.129 10.128 3.530 1.00 87.81 181 ASP A CA 1
ATOM 1295 C C . ASP A 1 181 ? 3.938 8.704 4.031 1.00 87.81 181 ASP A C 1
ATOM 1297 O O . ASP A 1 181 ? 4.855 8.151 4.635 1.00 87.81 181 ASP A O 1
ATOM 1301 N N . LEU A 1 182 ? 2.832 8.050 3.675 1.00 85.88 182 LEU A N 1
ATOM 1302 C CA . LEU A 1 182 ? 2.608 6.649 4.022 1.00 85.88 182 LEU A CA 1
ATOM 1303 C C . LEU A 1 182 ? 3.689 5.727 3.432 1.00 85.88 182 LEU A C 1
ATOM 1305 O O . LEU A 1 182 ? 4.183 4.828 4.117 1.00 85.88 182 LEU A O 1
ATOM 1309 N N . ALA A 1 183 ? 4.108 5.952 2.184 1.00 83.62 183 ALA A N 1
ATOM 1310 C CA . ALA A 1 183 ? 5.187 5.190 1.556 1.00 83.62 183 ALA A CA 1
ATOM 1311 C C . ALA A 1 183 ? 6.542 5.425 2.253 1.00 83.62 183 ALA A C 1
ATOM 1313 O O . ALA A 1 183 ? 7.305 4.478 2.471 1.00 83.62 183 ALA A O 1
ATOM 1314 N N . ARG A 1 184 ? 6.833 6.670 2.657 1.00 78.56 184 ARG A N 1
ATOM 1315 C CA . ARG A 1 184 ? 8.026 7.026 3.442 1.00 78.56 184 ARG A CA 1
ATOM 1316 C C . ARG A 1 184 ? 7.998 6.394 4.826 1.00 78.56 184 ARG A C 1
ATOM 1318 O O . ARG A 1 184 ? 9.012 5.856 5.260 1.00 78.56 184 ARG A O 1
ATOM 1325 N N . ASP A 1 185 ? 6.861 6.416 5.503 1.00 66.75 185 ASP A N 1
ATOM 1326 C CA . ASP A 1 185 ? 6.675 5.816 6.820 1.00 66.75 185 ASP A CA 1
ATOM 1327 C C . ASP A 1 185 ? 6.768 4.299 6.779 1.00 66.75 185 ASP A C 1
ATOM 1329 O O . ASP A 1 185 ? 7.347 3.698 7.677 1.00 66.75 185 ASP A O 1
ATOM 1333 N N . THR A 1 186 ? 6.266 3.674 5.718 1.00 60.06 186 THR A N 1
ATOM 1334 C CA . THR A 1 186 ? 6.461 2.243 5.458 1.00 60.06 186 THR A CA 1
ATOM 1335 C C . THR A 1 186 ? 7.942 1.931 5.309 1.00 60.06 186 THR A C 1
ATOM 1337 O O . THR A 1 186 ? 8.453 1.014 5.952 1.00 60.06 186 THR A O 1
ATOM 1340 N N . ALA A 1 187 ? 8.665 2.739 4.526 1.00 52.97 187 ALA A N 1
ATOM 1341 C CA . ALA A 1 187 ? 10.111 2.627 4.432 1.00 52.97 187 ALA A CA 1
ATOM 1342 C C . ALA A 1 187 ? 10.771 2.842 5.807 1.00 52.97 187 ALA A C 1
ATOM 1344 O O . ALA A 1 187 ? 11.625 2.059 6.187 1.00 52.97 187 ALA A O 1
ATOM 1345 N N . ARG A 1 188 ? 10.354 3.819 6.616 1.00 52.59 188 ARG A N 1
ATOM 1346 C CA . ARG A 1 188 ? 10.926 4.067 7.955 1.00 52.59 188 ARG A CA 1
ATOM 1347 C C . ARG A 1 188 ? 10.627 2.953 8.963 1.00 52.59 188 ARG A C 1
ATOM 1349 O O . ARG A 1 188 ? 11.529 2.558 9.692 1.00 52.59 188 ARG A O 1
ATOM 1356 N N . ARG A 1 189 ? 9.404 2.417 9.002 1.00 50.88 189 ARG A N 1
ATOM 1357 C CA . ARG A 1 189 ? 8.990 1.329 9.913 1.00 50.88 189 ARG A CA 1
ATOM 1358 C C . ARG A 1 189 ? 9.647 0.005 9.544 1.00 50.88 189 ARG A C 1
ATOM 1360 O O . ARG A 1 189 ? 10.142 -0.699 10.418 1.00 50.88 189 ARG A O 1
ATOM 1367 N N . ASN A 1 190 ? 9.752 -0.287 8.249 1.00 46.84 190 ASN A N 1
ATOM 1368 C CA . ASN A 1 190 ? 10.509 -1.442 7.771 1.00 46.84 190 ASN A CA 1
ATOM 1369 C C . ASN A 1 190 ? 12.027 -1.239 7.931 1.00 46.84 190 ASN A C 1
ATOM 1371 O O . ASN A 1 190 ? 12.794 -2.206 7.878 1.00 46.84 190 ASN A O 1
ATOM 1375 N N . HIS A 1 191 ? 12.498 0.005 8.062 1.00 46.22 191 HIS A N 1
ATOM 1376 C CA . HIS A 1 191 ? 13.916 0.376 8.030 1.00 46.22 191 HIS A CA 1
ATOM 1377 C C . HIS A 1 191 ? 14.257 1.373 9.146 1.00 46.22 191 HIS A C 1
ATOM 1379 O O . HIS A 1 191 ? 14.719 2.469 8.851 1.00 46.22 191 HIS A O 1
ATOM 1385 N N . GLY A 1 192 ? 14.005 1.002 10.410 1.00 36.91 192 GLY A N 1
ATOM 1386 C CA . GLY A 1 192 ? 14.185 1.882 11.573 1.00 36.91 192 GLY A CA 1
ATOM 1387 C C . GLY A 1 192 ? 15.420 2.786 11.480 1.00 36.91 192 GLY A C 1
ATOM 1388 O O . GLY A 1 192 ? 16.535 2.281 11.503 1.00 36.91 192 GLY A O 1
ATOM 1389 N N . GLY A 1 193 ? 15.193 4.102 11.372 1.00 36.22 193 GLY A N 1
ATOM 1390 C CA . GLY A 1 193 ? 16.215 5.156 11.310 1.00 36.22 193 GLY A CA 1
ATOM 1391 C C . GLY A 1 193 ? 17.150 5.133 10.082 1.00 36.22 193 GLY A C 1
ATOM 1392 O O . GLY A 1 193 ? 17.232 4.143 9.355 1.00 36.22 193 GLY A O 1
ATOM 1393 N N . PRO A 1 194 ? 17.896 6.225 9.820 1.00 39.09 194 PRO A N 1
ATOM 1394 C CA . PRO A 1 194 ? 18.995 6.198 8.860 1.00 39.09 194 PRO A CA 1
ATOM 1395 C C . PRO A 1 194 ? 20.093 5.272 9.402 1.00 39.09 194 PRO A C 1
ATOM 1397 O O . PRO A 1 194 ? 20.890 5.659 10.250 1.00 39.09 194 PRO A O 1
ATOM 1400 N N . VAL A 1 195 ? 20.113 4.020 8.947 1.00 51.47 195 VAL A N 1
ATOM 1401 C CA . VAL A 1 195 ? 21.166 3.063 9.306 1.00 51.47 195 VAL A CA 1
ATOM 1402 C C . VAL A 1 195 ? 22.188 3.025 8.186 1.00 51.47 195 VAL A C 1
ATOM 1404 O O . VAL A 1 195 ? 21.887 2.579 7.077 1.00 51.47 195 VAL A O 1
ATOM 1407 N N . SER A 1 196 ? 23.410 3.451 8.490 1.00 53.94 196 SER A N 1
ATOM 1408 C CA . SER A 1 196 ? 24.539 3.281 7.586 1.00 53.94 196 SER A CA 1
ATOM 1409 C C . SER A 1 196 ? 24.805 1.783 7.330 1.00 53.94 196 SER A C 1
ATOM 1411 O O . SER A 1 196 ? 24.803 0.975 8.267 1.00 53.94 196 SER A O 1
ATOM 1413 N N . PRO A 1 197 ? 25.052 1.363 6.079 1.00 64.94 197 PRO A N 1
ATOM 1414 C CA . PRO A 1 197 ? 25.441 0.012 5.721 1.00 64.94 197 PRO A CA 1
ATOM 1415 C C . PRO A 1 197 ? 26.705 -0.403 6.470 1.00 64.94 197 PRO A C 1
ATOM 1417 O O . PRO A 1 197 ? 27.805 0.076 6.211 1.00 64.94 197 PRO A O 1
ATOM 1420 N N . ARG A 1 198 ? 26.569 -1.356 7.392 1.00 68.62 198 ARG A N 1
ATOM 1421 C CA . ARG A 1 198 ? 27.733 -1.939 8.070 1.00 68.62 198 ARG A CA 1
ATOM 1422 C C . ARG A 1 198 ? 28.584 -2.752 7.089 1.00 68.62 198 ARG A C 1
ATOM 1424 O O . ARG A 1 198 ? 28.187 -3.820 6.640 1.00 68.62 198 ARG A O 1
ATOM 1431 N N . ILE A 1 199 ? 29.786 -2.283 6.793 1.00 75.00 199 ILE A N 1
ATOM 1432 C CA . ILE A 1 199 ? 30.701 -2.983 5.893 1.00 75.00 199 ILE A CA 1
ATOM 1433 C C . ILE A 1 199 ? 31.347 -4.174 6.615 1.00 75.00 199 ILE A C 1
ATOM 1435 O O . ILE A 1 199 ? 31.838 -4.028 7.728 1.00 75.00 199 ILE A O 1
ATOM 1439 N N . VAL A 1 200 ? 31.356 -5.354 5.987 1.00 70.38 200 VAL A N 1
ATOM 1440 C CA . VAL A 1 200 ? 32.113 -6.531 6.464 1.00 70.38 200 VAL A CA 1
ATOM 1441 C C . VAL A 1 200 ? 33.030 -7.003 5.364 1.00 70.38 200 VAL A C 1
ATOM 1443 O O . VAL A 1 200 ? 32.673 -6.934 4.190 1.00 70.38 200 VAL A O 1
ATOM 1446 N N . ARG A 1 201 ? 34.211 -7.485 5.726 1.00 70.25 201 ARG A N 1
ATOM 1447 C CA . ARG A 1 201 ? 35.240 -7.846 4.750 1.00 70.25 201 ARG A CA 1
ATOM 1448 C C . ARG A 1 201 ? 35.409 -9.348 4.631 1.00 70.25 201 ARG A C 1
ATOM 1450 O O . ARG A 1 201 ? 35.810 -9.805 3.567 1.00 70.25 201 ARG A O 1
ATOM 1457 N N . THR A 1 202 ? 35.045 -10.112 5.657 1.00 68.12 202 THR A N 1
ATOM 1458 C CA . THR A 1 202 ? 35.251 -11.563 5.684 1.00 68.12 202 THR A CA 1
ATOM 1459 C C . THR A 1 202 ? 33.939 -12.347 5.635 1.00 68.12 202 THR A C 1
ATOM 1461 O O . THR A 1 202 ? 32.863 -11.864 5.987 1.00 68.12 202 THR A O 1
ATOM 1464 N N . VAL A 1 203 ? 34.019 -13.607 5.190 1.00 69.50 203 VAL A N 1
ATOM 1465 C CA . VAL A 1 203 ? 32.863 -14.523 5.201 1.00 69.50 203 VAL A CA 1
ATOM 1466 C C . VAL A 1 203 ? 32.445 -14.868 6.635 1.00 69.50 203 VAL A C 1
ATOM 1468 O O . VAL A 1 203 ? 31.257 -15.051 6.889 1.00 69.50 203 VAL A O 1
ATOM 1471 N N . ALA A 1 204 ? 33.400 -14.938 7.567 1.00 72.75 204 ALA A N 1
ATOM 1472 C CA . ALA A 1 204 ? 33.129 -15.199 8.978 1.00 72.75 204 ALA A CA 1
ATOM 1473 C C . ALA A 1 204 ? 32.310 -14.063 9.610 1.00 72.75 204 ALA A C 1
ATOM 1475 O O . ALA A 1 204 ? 31.259 -14.326 10.192 1.00 72.75 204 ALA A O 1
ATOM 1476 N N . GLU A 1 205 ? 32.716 -12.806 9.397 1.00 69.62 205 GLU A N 1
ATOM 1477 C CA . GLU A 1 205 ? 31.949 -11.630 9.829 1.00 69.62 205 GLU A CA 1
ATOM 1478 C C . GLU A 1 205 ? 30.548 -11.609 9.221 1.00 69.62 205 GLU A C 1
ATOM 1480 O O . GLU A 1 205 ? 29.571 -11.362 9.924 1.00 69.62 205 GLU A O 1
ATOM 1485 N N . LEU A 1 206 ? 30.431 -11.894 7.918 1.00 73.06 206 LEU A N 1
ATOM 1486 C CA . LEU A 1 206 ? 29.131 -11.941 7.257 1.00 73.06 206 LEU A CA 1
ATOM 1487 C C . LEU A 1 206 ? 28.212 -12.976 7.919 1.00 73.06 206 LEU A C 1
ATOM 1489 O O . LEU A 1 206 ? 27.065 -12.659 8.221 1.00 73.06 206 LEU A O 1
ATOM 1493 N N . ARG A 1 207 ? 28.708 -14.189 8.187 1.00 75.81 207 ARG A N 1
ATOM 1494 C CA . ARG A 1 207 ? 27.925 -15.247 8.846 1.00 75.81 207 ARG A CA 1
ATOM 1495 C C . ARG A 1 207 ? 27.504 -14.860 10.258 1.00 75.81 207 ARG A C 1
ATOM 1497 O O . ARG A 1 207 ? 26.334 -15.028 10.587 1.00 75.81 207 ARG A O 1
ATOM 1504 N N . ALA A 1 208 ? 28.420 -14.310 11.055 1.00 78.06 208 ALA A N 1
ATOM 1505 C CA . ALA A 1 208 ? 28.126 -13.863 12.414 1.00 78.06 208 ALA A CA 1
ATOM 1506 C C . ALA A 1 208 ? 27.036 -12.781 12.433 1.00 78.06 208 ALA A C 1
ATOM 1508 O O . ALA A 1 208 ? 26.141 -12.808 13.272 1.00 78.06 208 ALA A O 1
ATOM 1509 N N . VAL A 1 209 ? 27.068 -11.859 11.467 1.00 72.62 209 VAL A N 1
ATOM 1510 C CA . VAL A 1 209 ? 26.065 -10.793 11.370 1.00 72.62 209 VAL A CA 1
ATOM 1511 C C . VAL A 1 209 ? 24.727 -11.292 10.823 1.00 72.62 209 VAL A C 1
ATOM 1513 O O . VAL A 1 209 ? 23.684 -10.782 11.224 1.00 72.62 209 VAL A O 1
ATOM 1516 N N . LEU A 1 210 ? 24.730 -12.269 9.915 1.00 78.00 210 LEU A N 1
ATOM 1517 C CA . LEU A 1 210 ? 23.495 -12.831 9.367 1.00 78.00 210 LEU A CA 1
ATOM 1518 C C . LEU A 1 210 ? 22.792 -13.785 10.335 1.00 78.00 210 LEU A C 1
ATOM 1520 O O . LEU A 1 210 ? 21.570 -13.862 10.280 1.00 78.00 210 LEU A O 1
ATOM 1524 N N . ALA A 1 211 ? 23.520 -14.479 11.215 1.00 80.38 211 ALA A N 1
ATOM 1525 C CA . ALA A 1 211 ? 22.968 -15.476 12.135 1.00 80.38 211 ALA A CA 1
ATOM 1526 C C . ALA A 1 211 ? 21.687 -15.021 12.876 1.00 80.38 211 ALA A C 1
ATOM 1528 O O . ALA A 1 211 ? 20.682 -15.721 12.749 1.00 80.38 211 ALA A O 1
ATOM 1529 N N . PRO A 1 212 ? 21.643 -13.852 13.553 1.00 78.69 212 PRO A N 1
ATOM 1530 C CA . PRO A 1 212 ? 20.426 -13.389 14.231 1.00 78.69 212 PRO A CA 1
ATOM 1531 C C . PRO A 1 212 ? 19.347 -12.830 13.286 1.00 78.69 212 PRO A C 1
ATOM 1533 O O . PRO A 1 212 ? 18.218 -12.610 13.706 1.00 78.69 212 PRO A O 1
ATOM 1536 N N . LEU A 1 213 ? 19.671 -12.567 12.016 1.00 75.75 213 LEU A N 1
ATOM 1537 C CA . LEU A 1 213 ? 18.784 -11.893 11.057 1.00 75.75 213 LEU A CA 1
ATOM 1538 C C . LEU A 1 213 ? 18.072 -12.853 10.095 1.00 75.75 213 LEU A C 1
ATOM 1540 O O . LEU A 1 213 ? 17.231 -12.420 9.306 1.00 75.75 213 LEU A O 1
ATOM 1544 N N . ARG A 1 214 ? 18.390 -14.152 10.155 1.00 79.06 214 ARG A N 1
ATOM 1545 C CA . ARG A 1 214 ? 17.856 -15.166 9.234 1.00 79.06 214 ARG A CA 1
ATOM 1546 C C . ARG A 1 214 ? 16.342 -15.327 9.295 1.00 79.06 214 ARG A C 1
ATOM 1548 O O . ARG A 1 214 ? 15.743 -15.581 8.260 1.00 79.06 214 ARG A O 1
ATOM 1555 N N . ALA A 1 215 ? 15.722 -15.117 10.458 1.00 74.38 215 ALA A N 1
ATOM 1556 C CA . ALA A 1 215 ? 14.270 -15.233 10.617 1.00 74.38 215 ALA A CA 1
ATOM 1557 C C . ALA A 1 215 ? 13.479 -14.284 9.693 1.00 74.38 215 ALA A C 1
ATOM 1559 O O . ALA A 1 215 ? 12.358 -14.595 9.311 1.00 74.38 215 ALA A O 1
ATOM 1560 N N . GLY A 1 216 ? 14.068 -13.146 9.302 1.00 70.06 216 GLY A N 1
ATOM 1561 C CA . GLY A 1 216 ? 13.449 -12.198 8.371 1.00 70.06 216 GLY A CA 1
ATOM 1562 C C . GLY A 1 216 ? 13.690 -12.503 6.888 1.00 70.06 216 GLY A C 1
ATOM 1563 O O . GLY A 1 216 ? 13.212 -11.752 6.041 1.00 70.06 216 GLY A O 1
ATOM 1564 N N . GLY A 1 217 ? 14.452 -13.547 6.553 1.00 79.62 217 GLY A N 1
ATOM 1565 C CA . GLY A 1 217 ? 14.887 -13.846 5.190 1.00 79.62 217 GLY A CA 1
ATOM 1566 C C . GLY A 1 217 ? 16.017 -12.935 4.685 1.00 79.62 217 GLY A C 1
ATOM 1567 O O . GLY A 1 217 ? 16.101 -11.743 5.007 1.00 79.62 217 GLY A O 1
ATOM 1568 N N . VAL A 1 218 ? 16.898 -13.504 3.864 1.00 83.25 218 VAL A N 1
ATOM 1569 C CA . VAL A 1 218 ? 18.116 -12.887 3.332 1.00 83.25 218 VAL A CA 1
ATOM 1570 C C . VAL A 1 218 ? 18.069 -12.837 1.806 1.00 83.25 218 VAL A C 1
ATOM 1572 O O . VAL A 1 218 ? 18.183 -13.850 1.113 1.00 83.25 218 VAL A O 1
ATOM 1575 N N . GLY A 1 219 ? 17.954 -11.627 1.266 1.00 84.94 219 GLY A N 1
ATOM 1576 C CA . GLY A 1 219 ? 18.080 -11.344 -0.157 1.00 84.94 219 GLY A CA 1
ATOM 1577 C C . GLY A 1 219 ? 19.527 -11.053 -0.532 1.00 84.94 219 GLY A C 1
ATOM 1578 O O . GLY A 1 219 ? 20.216 -10.313 0.161 1.00 84.94 219 GLY A O 1
ATOM 1579 N N . PHE A 1 220 ? 20.003 -11.597 -1.646 1.00 87.25 220 PHE A N 1
ATOM 1580 C CA . PHE A 1 220 ? 21.375 -11.429 -2.110 1.00 87.25 220 PHE A CA 1
ATOM 1581 C C . PHE A 1 220 ? 21.440 -10.796 -3.503 1.00 87.25 220 PHE A C 1
ATOM 1583 O O . PHE A 1 220 ? 20.838 -11.287 -4.454 1.00 87.25 220 PHE A O 1
ATOM 1590 N N . VAL A 1 221 ? 22.213 -9.721 -3.643 1.00 87.06 221 VAL A N 1
ATOM 1591 C CA . VAL A 1 221 ? 22.471 -9.041 -4.916 1.00 87.06 221 VAL A CA 1
ATOM 1592 C C . VAL A 1 221 ? 23.970 -9.127 -5.234 1.00 87.06 221 VAL A C 1
ATOM 1594 O O . VAL A 1 221 ? 24.772 -8.400 -4.641 1.00 87.06 221 VAL A O 1
ATOM 1597 N N . PRO A 1 222 ? 24.395 -10.015 -6.152 1.00 85.75 222 PRO A N 1
ATOM 1598 C CA . PRO A 1 222 ? 25.787 -10.090 -6.575 1.00 85.75 222 PRO A CA 1
ATOM 1599 C C . PRO A 1 222 ? 26.126 -8.994 -7.591 1.00 85.75 222 PRO A C 1
ATOM 1601 O O . PRO A 1 222 ? 25.520 -8.926 -8.659 1.00 85.75 222 PRO A O 1
ATOM 1604 N N . THR A 1 223 ? 27.142 -8.174 -7.309 1.00 84.50 223 THR A N 1
ATOM 1605 C CA . THR A 1 223 ? 27.650 -7.160 -8.250 1.00 84.50 223 THR A CA 1
ATOM 1606 C C . THR A 1 223 ? 29.178 -7.124 -8.305 1.00 84.50 223 THR A C 1
ATOM 1608 O O . THR A 1 223 ? 29.873 -7.626 -7.418 1.00 84.50 223 THR A O 1
ATOM 1611 N N . MET A 1 224 ? 29.706 -6.478 -9.347 1.00 81.56 224 MET A N 1
ATOM 1612 C CA . MET A 1 224 ? 31.128 -6.138 -9.461 1.00 81.56 224 MET A CA 1
ATOM 1613 C C . MET A 1 224 ? 31.436 -4.688 -9.035 1.00 81.56 224 MET A C 1
ATOM 1615 O O . MET A 1 224 ? 32.545 -4.224 -9.267 1.00 81.56 224 MET A O 1
ATOM 1619 N N . GLY A 1 225 ? 30.483 -3.966 -8.429 1.00 81.56 225 GLY A N 1
ATOM 1620 C CA . GLY A 1 225 ? 30.611 -2.528 -8.139 1.00 81.56 225 GLY A CA 1
ATOM 1621 C C . GLY A 1 225 ? 30.319 -1.626 -9.340 1.00 81.56 225 GLY A C 1
ATOM 1622 O O . GLY A 1 225 ? 29.847 -2.103 -10.379 1.00 81.56 225 GLY A O 1
ATOM 1623 N N . ALA A 1 226 ? 30.591 -0.327 -9.181 1.00 82.12 226 ALA A N 1
ATOM 1624 C CA . ALA A 1 226 ? 30.169 0.742 -10.091 1.00 82.12 226 ALA A CA 1
ATOM 1625 C C . ALA A 1 226 ? 28.649 0.711 -10.308 1.00 82.12 226 ALA A C 1
ATOM 1627 O O . ALA A 1 226 ? 28.139 0.445 -11.408 1.00 82.12 226 ALA A O 1
ATOM 1628 N N . LEU A 1 227 ? 27.928 0.904 -9.202 1.00 83.62 227 LEU A N 1
ATOM 1629 C CA . LEU A 1 227 ? 26.481 0.790 -9.147 1.00 83.62 227 LEU A CA 1
ATOM 1630 C C . LEU A 1 227 ? 25.807 1.850 -10.020 1.00 83.62 227 LEU A C 1
ATOM 1632 O O . LEU A 1 227 ? 26.320 2.929 -10.296 1.00 83.62 227 LEU A O 1
ATOM 1636 N N . HIS A 1 228 ? 24.617 1.504 -10.487 1.00 82.12 228 HIS A N 1
ATOM 1637 C CA . HIS A 1 228 ? 23.777 2.362 -11.310 1.00 82.12 228 HIS A CA 1
ATOM 1638 C C . HIS A 1 228 ? 22.322 1.986 -11.057 1.00 82.12 228 HIS A C 1
ATOM 1640 O O . HIS A 1 228 ? 22.054 0.953 -10.450 1.00 82.12 228 HIS A O 1
ATOM 1646 N N . GLU A 1 229 ? 21.376 2.745 -11.599 1.00 79.56 229 GLU A N 1
ATOM 1647 C CA . GLU A 1 229 ? 19.942 2.552 -11.347 1.00 79.56 229 GLU A CA 1
ATOM 1648 C C . GLU A 1 229 ? 19.447 1.113 -11.631 1.00 79.56 229 GLU A C 1
ATOM 1650 O O . GLU A 1 229 ? 18.643 0.570 -10.884 1.00 79.56 229 GLU A O 1
ATOM 1655 N N . GLY A 1 230 ? 20.032 0.413 -12.614 1.00 79.06 230 GLY A N 1
ATOM 1656 C CA . GLY A 1 230 ? 19.757 -1.018 -12.837 1.00 79.06 230 GLY A CA 1
ATOM 1657 C C . GLY A 1 230 ? 20.201 -1.976 -11.716 1.00 79.06 230 GLY A C 1
ATOM 1658 O O . GLY A 1 230 ? 19.644 -3.058 -11.610 1.00 79.06 230 GLY A O 1
ATOM 1659 N N . HIS A 1 231 ? 21.187 -1.614 -10.892 1.00 85.81 231 HIS A N 1
ATOM 1660 C CA . HIS A 1 231 ? 21.546 -2.344 -9.671 1.00 85.81 231 HIS A CA 1
ATOM 1661 C C . HIS A 1 231 ? 20.649 -1.917 -8.504 1.00 85.81 231 HIS A C 1
ATOM 1663 O O . HIS A 1 231 ? 20.242 -2.758 -7.706 1.00 85.81 231 HIS A O 1
ATOM 1669 N N . LEU A 1 232 ? 20.297 -0.628 -8.427 1.00 83.50 232 LEU A N 1
ATOM 1670 C CA . LEU A 1 232 ? 19.394 -0.115 -7.393 1.00 83.50 232 LEU A CA 1
ATOM 1671 C C . LEU A 1 232 ? 18.006 -0.750 -7.500 1.00 83.50 232 LEU A C 1
ATOM 1673 O O . LEU A 1 232 ? 17.409 -1.071 -6.477 1.00 83.50 232 LEU A O 1
ATOM 1677 N N . SER A 1 233 ? 17.525 -1.037 -8.712 1.00 82.62 233 SER A N 1
ATOM 1678 C CA . SER A 1 233 ? 16.279 -1.785 -8.895 1.00 82.62 233 SER A CA 1
ATOM 1679 C C . SER A 1 233 ? 16.346 -3.216 -8.346 1.00 82.62 233 SER A C 1
ATOM 1681 O O . SER A 1 233 ? 15.351 -3.688 -7.802 1.00 82.62 233 SER A O 1
ATOM 1683 N N . LEU A 1 234 ? 17.503 -3.892 -8.425 1.00 87.00 234 LEU A N 1
ATOM 1684 C CA . LEU A 1 234 ? 17.705 -5.208 -7.801 1.00 87.00 234 LEU A CA 1
ATOM 1685 C C . LEU A 1 234 ? 17.691 -5.103 -6.278 1.00 87.00 234 LEU A C 1
ATOM 1687 O O . LEU A 1 234 ? 17.073 -5.929 -5.617 1.00 87.00 234 LEU A O 1
ATOM 1691 N N . LEU A 1 235 ? 18.339 -4.073 -5.726 1.00 84.19 235 LEU A N 1
ATOM 1692 C CA . LEU A 1 235 ? 18.343 -3.821 -4.287 1.00 84.19 235 LEU A CA 1
ATOM 1693 C C . LEU A 1 235 ? 16.924 -3.554 -3.781 1.00 84.19 235 LEU A C 1
ATOM 1695 O O . LEU A 1 235 ? 16.488 -4.217 -2.849 1.00 84.19 235 LEU A O 1
ATOM 1699 N N . ARG A 1 236 ? 16.159 -2.671 -4.433 1.00 81.75 236 ARG A N 1
ATOM 1700 C CA . ARG A 1 236 ? 14.752 -2.410 -4.078 1.00 81.75 236 ARG A CA 1
ATOM 1701 C C . ARG A 1 236 ? 13.895 -3.678 -4.176 1.00 81.75 236 ARG A C 1
ATOM 1703 O O . ARG A 1 236 ? 13.127 -3.964 -3.264 1.00 81.75 236 ARG A O 1
ATOM 1710 N N . ALA A 1 237 ? 14.074 -4.478 -5.230 1.00 82.44 237 ALA A N 1
ATOM 1711 C CA . ALA A 1 237 ? 13.380 -5.758 -5.365 1.00 82.44 237 ALA A CA 1
ATOM 1712 C C . ALA A 1 237 ? 13.748 -6.745 -4.245 1.00 82.44 237 ALA A C 1
ATOM 1714 O O . ALA A 1 237 ? 12.867 -7.432 -3.739 1.00 82.44 237 ALA A O 1
ATOM 1715 N N . ALA A 1 238 ? 15.015 -6.802 -3.830 1.00 83.62 238 ALA A N 1
ATOM 1716 C CA . ALA A 1 238 ? 15.441 -7.646 -2.719 1.00 83.62 238 ALA A CA 1
ATOM 1717 C C . ALA A 1 238 ? 14.782 -7.235 -1.402 1.00 83.62 238 ALA A C 1
ATOM 1719 O O . ALA A 1 238 ? 14.289 -8.083 -0.660 1.00 83.62 238 ALA A O 1
ATOM 1720 N N . ARG A 1 239 ? 14.704 -5.930 -1.148 1.00 80.19 239 ARG A N 1
ATOM 1721 C CA . ARG A 1 239 ? 14.124 -5.379 0.078 1.00 80.19 239 ARG A CA 1
ATOM 1722 C C . ARG A 1 239 ? 12.634 -5.633 0.222 1.00 80.19 239 ARG A C 1
ATOM 1724 O O . ARG A 1 239 ? 12.176 -5.897 1.322 1.00 80.19 239 ARG A O 1
ATOM 1731 N N . ASN A 1 240 ? 11.891 -5.581 -0.878 1.00 77.25 240 ASN A N 1
ATOM 1732 C CA . ASN A 1 240 ? 10.446 -5.808 -0.842 1.00 77.25 240 ASN A CA 1
ATOM 1733 C C . ASN A 1 240 ? 10.071 -7.250 -0.481 1.00 77.25 240 ASN A C 1
ATOM 1735 O O . ASN A 1 240 ? 8.916 -7.519 -0.174 1.00 77.25 240 ASN A O 1
ATOM 1739 N N . HIS A 1 241 ? 11.022 -8.181 -0.542 1.00 77.56 241 HIS A N 1
ATOM 1740 C CA . HIS A 1 241 ? 10.755 -9.603 -0.360 1.00 77.56 241 HIS A CA 1
ATOM 1741 C C . HIS A 1 241 ? 11.589 -10.251 0.751 1.00 77.56 241 HIS A C 1
ATOM 1743 O O . HIS A 1 241 ? 11.434 -11.446 0.984 1.00 77.56 241 HIS A O 1
ATOM 1749 N N . THR A 1 242 ? 12.513 -9.518 1.380 1.00 74.00 242 THR A N 1
ATOM 1750 C CA . THR A 1 242 ? 13.408 -10.047 2.421 1.00 74.00 242 THR A CA 1
ATOM 1751 C C . THR A 1 242 ? 13.695 -8.982 3.476 1.00 74.00 242 THR A C 1
ATOM 1753 O O . THR A 1 242 ? 13.844 -7.803 3.155 1.00 74.00 242 THR A O 1
ATOM 1756 N N . GLY A 1 243 ? 13.799 -9.391 4.740 1.00 68.81 243 GLY A N 1
ATOM 1757 C CA . GLY A 1 243 ? 14.077 -8.505 5.872 1.00 68.81 243 GLY A CA 1
ATOM 1758 C C . GLY A 1 243 ? 15.532 -8.031 5.948 1.00 68.81 243 GLY A C 1
ATOM 1759 O O . GLY A 1 243 ? 15.813 -7.011 6.581 1.00 68.81 243 GLY A O 1
ATOM 1760 N N . THR A 1 244 ? 16.459 -8.739 5.291 1.00 80.88 244 THR A N 1
ATOM 1761 C CA . THR A 1 244 ? 17.880 -8.371 5.192 1.00 80.88 244 THR A CA 1
ATOM 1762 C C . THR A 1 244 ? 18.373 -8.494 3.756 1.00 80.88 244 THR A C 1
ATOM 1764 O O . THR A 1 244 ? 18.181 -9.529 3.128 1.00 80.88 244 THR A O 1
ATOM 1767 N N . VAL A 1 245 ? 19.075 -7.480 3.242 1.00 83.06 245 VAL A N 1
ATOM 1768 C CA . VAL A 1 245 ? 19.618 -7.491 1.873 1.00 83.06 245 VAL A CA 1
ATOM 1769 C C . VAL A 1 245 ? 21.131 -7.384 1.878 1.00 83.06 245 VAL A C 1
ATOM 1771 O O . VAL A 1 245 ? 21.674 -6.362 2.273 1.00 83.06 245 VAL A O 1
ATOM 1774 N N . VAL A 1 246 ? 21.801 -8.403 1.348 1.00 83.62 246 VAL A N 1
ATOM 1775 C CA . VAL A 1 246 ? 23.250 -8.476 1.160 1.00 83.62 246 VAL A CA 1
ATOM 1776 C C . VAL A 1 246 ? 23.621 -8.057 -0.258 1.00 83.62 246 VAL A C 1
ATOM 1778 O O . VAL A 1 246 ? 23.241 -8.705 -1.230 1.00 83.62 246 VAL A O 1
ATOM 1781 N N . LEU A 1 247 ? 24.427 -7.005 -0.387 1.00 84.38 247 LEU A N 1
ATOM 1782 C CA . LEU A 1 247 ? 25.116 -6.646 -1.630 1.00 84.38 247 LEU A CA 1
ATOM 1783 C C . LEU A 1 247 ? 26.568 -7.117 -1.564 1.00 84.38 247 LEU A C 1
ATOM 1785 O O . LEU A 1 247 ? 27.285 -6.747 -0.633 1.00 84.38 247 LEU A O 1
ATOM 1789 N N . SER A 1 248 ? 27.033 -7.837 -2.587 1.00 82.75 248 SER A N 1
ATOM 1790 C CA . SER A 1 248 ? 28.474 -8.016 -2.796 1.00 82.75 248 SER A CA 1
ATOM 1791 C C . SER A 1 248 ? 28.989 -7.076 -3.873 1.00 82.75 248 SER A C 1
ATOM 1793 O O . SER A 1 248 ? 28.402 -6.997 -4.952 1.00 82.75 248 SER A O 1
ATOM 1795 N N . ILE A 1 249 ? 30.128 -6.441 -3.607 1.00 81.50 249 ILE A N 1
ATOM 1796 C CA . ILE A 1 249 ? 30.906 -5.676 -4.581 1.00 81.50 249 ILE A CA 1
ATOM 1797 C C . ILE A 1 249 ? 32.234 -6.406 -4.758 1.00 81.50 249 ILE A C 1
ATOM 1799 O O . ILE A 1 249 ? 33.121 -6.322 -3.911 1.00 81.50 249 ILE A O 1
ATOM 1803 N N . PHE A 1 250 ? 32.352 -7.176 -5.839 1.00 79.31 250 PHE A N 1
ATOM 1804 C CA . PHE A 1 250 ? 33.554 -7.955 -6.114 1.00 79.31 250 PHE A CA 1
ATOM 1805 C C . PHE A 1 250 ? 33.850 -8.022 -7.610 1.00 79.31 250 PHE A C 1
ATOM 1807 O O . PHE A 1 250 ? 33.160 -8.707 -8.362 1.00 79.31 250 PHE A O 1
ATOM 1814 N N . VAL A 1 251 ? 34.913 -7.339 -8.038 1.00 78.12 251 VAL A N 1
ATOM 1815 C CA . VAL A 1 251 ? 35.449 -7.462 -9.399 1.00 78.12 251 VAL A CA 1
ATOM 1816 C C . VAL A 1 251 ? 36.175 -8.802 -9.495 1.00 78.12 251 VAL A C 1
ATOM 1818 O O . VAL A 1 251 ? 37.251 -8.956 -8.926 1.00 78.12 251 VAL A O 1
ATOM 1821 N N . ASN A 1 252 ? 35.576 -9.781 -10.174 1.00 78.12 252 ASN A N 1
ATOM 1822 C CA . ASN A 1 252 ? 36.127 -11.131 -10.277 1.00 78.12 252 ASN A CA 1
ATOM 1823 C C . ASN A 1 252 ? 37.139 -11.236 -11.436 1.00 78.12 252 ASN A C 1
ATOM 1825 O O . ASN A 1 252 ? 36.696 -11.283 -12.584 1.00 78.12 252 ASN A O 1
ATOM 1829 N N . PRO A 1 253 ? 38.458 -11.381 -11.182 1.00 73.00 253 PRO A N 1
ATOM 1830 C CA . PRO A 1 253 ? 39.470 -11.428 -12.244 1.00 73.00 253 PRO A CA 1
ATOM 1831 C C . PRO A 1 253 ? 39.239 -12.552 -13.259 1.00 73.00 253 PRO A C 1
ATOM 1833 O O . PRO A 1 253 ? 39.476 -12.379 -14.446 1.00 73.00 253 PRO A O 1
ATOM 1836 N N . THR A 1 254 ? 38.692 -13.689 -12.814 1.00 71.88 254 THR A N 1
ATOM 1837 C CA . THR A 1 254 ? 38.458 -14.868 -13.669 1.00 71.88 254 THR A CA 1
ATOM 1838 C C . THR A 1 254 ? 37.365 -14.670 -14.725 1.00 71.88 254 THR A C 1
ATOM 1840 O O . THR A 1 254 ? 37.180 -15.529 -15.585 1.00 71.88 254 THR A O 1
ATOM 1843 N N . GLN A 1 255 ? 36.620 -13.562 -14.660 1.00 69.50 255 GLN A N 1
ATOM 1844 C CA . GLN A 1 255 ? 35.581 -13.204 -15.629 1.00 69.50 255 GLN A CA 1
ATOM 1845 C C . GLN A 1 255 ? 36.088 -12.260 -16.727 1.00 69.50 255 GLN A C 1
ATOM 1847 O O . GLN A 1 255 ? 35.336 -11.959 -17.654 1.00 69.50 255 GLN A O 1
ATOM 1852 N N . PHE A 1 256 ? 37.344 -11.812 -16.645 1.00 71.31 256 PHE A N 1
ATOM 1853 C CA . PHE A 1 256 ? 37.964 -10.938 -17.634 1.00 71.31 256 PHE A CA 1
ATOM 1854 C C . PHE A 1 256 ? 38.834 -11.758 -18.586 1.00 71.31 256 PHE A C 1
ATOM 1856 O O . PHE A 1 256 ? 39.675 -12.542 -18.157 1.00 71.31 256 PHE A O 1
ATOM 1863 N N . GLY A 1 257 ? 38.604 -11.590 -19.891 1.00 70.19 257 GLY A N 1
ATOM 1864 C CA . GLY A 1 257 ? 39.410 -12.232 -20.934 1.00 70.19 257 GLY A CA 1
ATOM 1865 C C . GLY A 1 257 ? 40.690 -11.468 -21.286 1.00 70.19 257 GLY A C 1
ATOM 1866 O O . GLY A 1 257 ? 41.605 -12.063 -21.836 1.00 70.19 257 GLY A O 1
ATOM 1867 N N . GLU A 1 258 ? 40.755 -10.175 -20.957 1.00 74.69 258 GLU A N 1
ATOM 1868 C CA . GLU A 1 258 ? 41.868 -9.271 -21.267 1.00 74.69 258 GLU A CA 1
ATOM 1869 C C . GLU A 1 258 ? 42.292 -8.542 -19.984 1.00 74.69 258 GLU A C 1
ATOM 1871 O O . GLU A 1 258 ? 41.438 -7.983 -19.287 1.00 74.69 258 GLU A O 1
ATOM 1876 N N . ALA A 1 259 ? 43.594 -8.508 -19.679 1.00 73.50 259 ALA A N 1
ATOM 1877 C CA . ALA A 1 259 ? 44.116 -7.864 -18.466 1.00 73.50 259 ALA A CA 1
ATOM 1878 C C . ALA A 1 259 ? 43.765 -6.365 -18.412 1.00 73.50 259 ALA A C 1
ATOM 1880 O O . ALA A 1 259 ? 43.274 -5.876 -17.398 1.00 73.50 259 ALA A O 1
ATOM 1881 N N . ALA A 1 260 ? 43.860 -5.672 -19.552 1.00 72.31 260 ALA A N 1
ATOM 1882 C CA . ALA A 1 260 ? 43.496 -4.262 -19.660 1.00 72.31 260 ALA A CA 1
ATOM 1883 C C . ALA A 1 260 ? 42.012 -3.981 -19.328 1.00 72.31 260 ALA A C 1
ATOM 1885 O O . ALA A 1 260 ? 41.690 -2.902 -18.832 1.00 72.31 260 ALA A O 1
ATOM 1886 N N . ASP A 1 261 ? 41.092 -4.935 -19.558 1.00 73.31 261 ASP A N 1
ATOM 1887 C CA . ASP A 1 261 ? 39.671 -4.771 -19.194 1.00 73.31 261 ASP A CA 1
ATOM 1888 C C . ASP A 1 261 ? 39.457 -4.873 -17.673 1.00 73.31 261 ASP A C 1
ATOM 1890 O O . ASP A 1 261 ? 38.615 -4.157 -17.122 1.00 73.31 261 ASP A O 1
ATOM 1894 N N . LEU A 1 262 ? 40.237 -5.725 -16.997 1.00 73.88 262 LEU A N 1
ATOM 1895 C CA . LEU A 1 262 ? 40.251 -5.848 -15.537 1.00 73.88 262 LEU A CA 1
ATOM 1896 C C . LEU A 1 262 ? 40.860 -4.606 -14.876 1.00 73.88 262 LEU A C 1
ATOM 1898 O O . LEU A 1 262 ? 40.323 -4.109 -13.878 1.00 73.88 262 LEU A O 1
ATOM 1902 N N . ASP A 1 263 ? 41.958 -4.096 -15.428 1.00 74.88 263 ASP A N 1
ATOM 1903 C CA . ASP A 1 263 ? 42.647 -2.921 -14.896 1.00 74.88 263 ASP A CA 1
ATOM 1904 C C . ASP A 1 263 ? 41.762 -1.679 -15.021 1.00 74.88 263 ASP A C 1
ATOM 1906 O O . ASP A 1 263 ? 41.498 -1.001 -14.025 1.00 74.88 263 ASP A O 1
ATOM 1910 N N . ALA A 1 264 ? 41.169 -1.470 -16.202 1.00 76.06 264 ALA A N 1
ATOM 1911 C CA . ALA A 1 264 ? 40.265 -0.359 -16.492 1.00 76.06 264 ALA A CA 1
ATOM 1912 C C . ALA A 1 264 ? 38.836 -0.533 -15.928 1.00 76.06 264 ALA A C 1
ATOM 1914 O O . ALA A 1 264 ? 37.921 0.218 -16.299 1.00 76.06 264 ALA A O 1
ATOM 1915 N N . TYR A 1 265 ? 38.559 -1.553 -15.106 1.00 77.56 265 TYR A N 1
ATOM 1916 C CA . TYR A 1 265 ? 37.234 -1.717 -14.502 1.00 77.56 265 TYR A CA 1
ATOM 1917 C C . TYR A 1 265 ? 37.024 -0.690 -13.372 1.00 77.56 265 TYR A C 1
ATOM 1919 O O . TYR A 1 265 ? 37.860 -0.605 -12.469 1.00 77.56 265 TYR A O 1
ATOM 1927 N N . PRO A 1 266 ? 35.927 0.096 -13.390 1.00 76.31 266 PRO A N 1
ATOM 1928 C CA . PRO A 1 266 ? 35.696 1.142 -12.395 1.00 76.31 266 PRO A CA 1
ATOM 1929 C C . PRO A 1 266 ? 35.548 0.555 -10.985 1.00 76.31 266 PRO A C 1
ATOM 1931 O O . PRO A 1 266 ? 34.798 -0.398 -10.776 1.00 76.31 266 PRO A O 1
ATOM 1934 N N . ARG A 1 267 ? 36.257 1.140 -10.012 1.00 80.44 267 ARG A N 1
ATOM 1935 C CA . ARG A 1 267 ? 36.226 0.746 -8.595 1.00 80.44 267 ARG A CA 1
ATOM 1936 C C . ARG A 1 267 ? 35.859 1.962 -7.746 1.00 80.44 267 ARG A C 1
ATOM 1938 O O . ARG A 1 267 ? 36.719 2.772 -7.425 1.00 80.44 267 ARG A O 1
ATOM 1945 N N . THR A 1 268 ? 34.580 2.090 -7.408 1.00 78.50 268 THR A N 1
ATOM 1946 C CA . THR A 1 268 ? 34.006 3.290 -6.777 1.00 78.50 268 THR A CA 1
ATOM 1947 C C . THR A 1 268 ? 33.281 2.949 -5.477 1.00 78.50 268 THR A C 1
ATOM 1949 O O . THR A 1 268 ? 32.120 3.293 -5.307 1.00 78.50 268 THR A O 1
ATOM 1952 N N . GLU A 1 269 ? 33.957 2.263 -4.549 1.00 77.56 269 GLU A N 1
ATOM 1953 C CA . GLU A 1 269 ? 33.327 1.704 -3.340 1.00 77.56 269 GLU A CA 1
ATOM 1954 C C . GLU A 1 269 ? 32.561 2.747 -2.513 1.00 77.56 269 GLU A C 1
ATOM 1956 O O . GLU A 1 269 ? 31.418 2.497 -2.152 1.00 77.56 269 GLU A O 1
ATOM 1961 N N . ALA A 1 270 ? 33.142 3.924 -2.259 1.00 71.44 270 ALA A N 1
ATOM 1962 C CA . ALA A 1 270 ? 32.468 4.978 -1.495 1.00 71.44 270 ALA A CA 1
ATOM 1963 C C . ALA A 1 270 ? 31.174 5.458 -2.180 1.00 71.44 270 ALA A C 1
ATOM 1965 O O . ALA A 1 270 ? 30.140 5.596 -1.531 1.00 71.44 270 ALA A O 1
ATOM 1966 N N . ALA A 1 271 ? 31.207 5.640 -3.504 1.00 76.88 271 ALA A N 1
ATOM 1967 C CA . ALA A 1 271 ? 30.024 6.017 -4.276 1.00 76.88 271 ALA A CA 1
ATOM 1968 C C . ALA A 1 271 ? 28.993 4.878 -4.334 1.00 76.88 271 ALA A C 1
ATOM 1970 O O . ALA A 1 271 ? 27.795 5.123 -4.249 1.00 76.88 271 ALA A O 1
ATOM 1971 N N . ASP A 1 272 ? 29.448 3.628 -4.438 1.00 80.88 272 ASP A N 1
ATOM 1972 C CA . ASP A 1 272 ? 28.585 2.449 -4.444 1.00 80.88 272 ASP A CA 1
ATOM 1973 C C . ASP A 1 272 ? 27.859 2.287 -3.097 1.00 80.88 272 ASP A C 1
ATOM 1975 O O . ASP A 1 272 ? 26.670 1.974 -3.068 1.00 80.88 272 ASP A O 1
ATOM 1979 N N . VAL A 1 273 ? 28.554 2.538 -1.984 1.00 75.94 273 VAL A N 1
ATOM 1980 C CA . VAL A 1 273 ? 27.982 2.522 -0.631 1.00 75.94 273 VAL A CA 1
ATOM 1981 C C . VAL A 1 273 ? 26.940 3.630 -0.472 1.00 75.94 273 VAL A C 1
ATOM 1983 O O . VAL A 1 273 ? 25.818 3.327 -0.073 1.00 75.94 273 VAL A O 1
ATOM 1986 N N . ALA A 1 274 ? 27.246 4.863 -0.886 1.00 75.06 274 ALA A N 1
ATOM 1987 C CA . ALA A 1 274 ? 26.295 5.977 -0.853 1.00 75.06 274 ALA A CA 1
ATOM 1988 C C . ALA A 1 274 ? 25.049 5.719 -1.726 1.00 75.06 274 ALA A C 1
ATOM 1990 O O . ALA A 1 274 ? 23.919 6.001 -1.330 1.00 75.06 274 ALA A O 1
ATOM 1991 N N . LEU A 1 275 ? 25.215 5.122 -2.909 1.00 77.81 275 LEU A N 1
ATOM 1992 C CA . LEU A 1 275 ? 24.084 4.746 -3.764 1.00 77.81 275 LEU A CA 1
ATOM 1993 C C . LEU A 1 275 ? 23.234 3.629 -3.140 1.00 77.81 275 LEU A C 1
ATOM 1995 O O . LEU A 1 275 ? 22.008 3.621 -3.271 1.00 77.81 275 LEU A O 1
ATOM 1999 N N . ALA A 1 276 ? 23.865 2.681 -2.449 1.00 76.50 276 ALA A N 1
ATOM 2000 C CA . ALA A 1 276 ? 23.158 1.627 -1.737 1.00 76.50 276 ALA A CA 1
ATOM 2001 C C . ALA A 1 276 ? 22.426 2.146 -0.483 1.00 76.50 276 ALA A C 1
ATOM 2003 O O . ALA A 1 276 ? 21.318 1.684 -0.195 1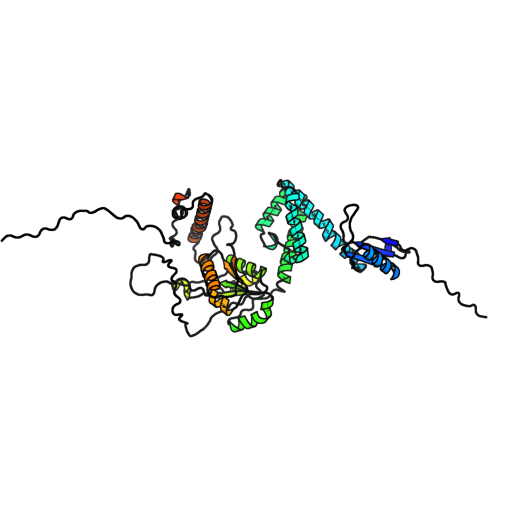.00 76.50 276 ALA A O 1
ATOM 2004 N N . GLU A 1 277 ? 22.995 3.137 0.211 1.00 72.06 277 GLU A N 1
ATOM 2005 C CA . GLU A 1 277 ? 22.341 3.912 1.277 1.00 72.06 277 GLU A CA 1
ATOM 2006 C C . GLU A 1 277 ? 21.102 4.637 0.766 1.00 72.06 277 GLU A C 1
ATOM 2008 O O . GLU A 1 277 ? 20.051 4.559 1.388 1.00 72.06 277 GLU A O 1
ATOM 2013 N N . GLN A 1 278 ? 21.185 5.284 -0.397 1.00 66.69 278 GLN A N 1
ATOM 2014 C CA . GLN A 1 278 ? 20.044 5.967 -1.016 1.00 66.69 278 GLN A CA 1
ATOM 2015 C C . GLN A 1 278 ? 18.953 4.993 -1.474 1.00 66.69 278 GLN A C 1
ATOM 2017 O O . GLN A 1 278 ? 17.765 5.286 -1.370 1.00 66.69 278 GLN A O 1
ATOM 2022 N N . ALA A 1 279 ? 19.327 3.789 -1.920 1.00 66.19 279 ALA A N 1
ATOM 2023 C CA . ALA A 1 279 ? 18.377 2.690 -2.134 1.00 66.19 279 ALA A CA 1
ATOM 2024 C C . ALA A 1 279 ? 17.835 2.100 -0.813 1.00 66.19 279 ALA A C 1
ATOM 2026 O O . ALA A 1 279 ? 17.031 1.161 -0.832 1.00 66.19 279 ALA A O 1
ATOM 2027 N N . GLY A 1 280 ? 18.277 2.672 0.312 1.00 58.12 280 GLY A N 1
ATOM 2028 C CA . GLY A 1 280 ? 17.880 2.477 1.695 1.00 58.12 280 GLY A CA 1
ATOM 2029 C C . GLY A 1 280 ? 18.382 1.187 2.329 1.00 58.12 280 GLY A C 1
ATOM 2030 O O . GLY A 1 280 ? 17.865 0.835 3.378 1.00 58.12 280 GLY A O 1
ATOM 2031 N N . VAL A 1 281 ? 19.350 0.477 1.742 1.00 56.06 281 VAL A N 1
ATOM 2032 C CA . VAL A 1 281 ? 19.849 -0.850 2.165 1.00 56.06 281 VAL A CA 1
ATOM 2033 C C . VAL A 1 281 ? 20.623 -0.788 3.504 1.00 56.06 281 VAL A C 1
ATOM 2035 O O . VAL A 1 281 ? 21.782 -1.176 3.604 1.00 56.06 281 VAL A O 1
ATOM 2038 N N . GLY A 1 282 ? 19.999 -0.277 4.566 1.00 47.19 282 GLY A N 1
ATOM 2039 C CA . GLY A 1 282 ? 20.575 -0.150 5.908 1.00 47.19 282 GLY A CA 1
ATOM 2040 C C . GLY A 1 282 ? 20.584 -1.475 6.676 1.00 47.19 282 GLY A C 1
ATOM 2041 O O . GLY A 1 282 ? 21.532 -1.775 7.403 1.00 47.19 282 GLY A O 1
ATOM 2042 N N . ARG A 1 283 ? 19.601 -2.359 6.438 1.00 38.31 283 ARG A N 1
ATOM 2043 C CA . ARG A 1 283 ? 19.658 -3.757 6.895 1.00 38.31 283 ARG A CA 1
ATOM 2044 C C . ARG A 1 283 ? 20.373 -4.625 5.863 1.00 38.31 283 ARG A C 1
ATOM 2046 O O . ARG A 1 283 ? 19.753 -5.234 4.997 1.00 38.31 283 ARG A O 1
ATOM 2053 N N . GLY A 1 284 ? 21.695 -4.700 5.999 1.00 39.19 284 GLY A N 1
ATOM 2054 C CA . GLY A 1 284 ? 22.456 -5.846 5.498 1.00 39.19 284 GLY A CA 1
ATOM 2055 C C . GLY A 1 284 ? 23.400 -5.613 4.328 1.00 39.19 284 GLY A C 1
ATOM 2056 O O . GLY A 1 284 ? 23.949 -6.601 3.845 1.00 39.19 284 GLY A O 1
ATOM 2057 N N . LEU A 1 285 ? 23.666 -4.379 3.883 1.00 36.72 285 LEU A N 1
ATOM 2058 C CA . LEU A 1 285 ? 24.748 -4.197 2.914 1.00 36.72 285 LEU A CA 1
ATOM 2059 C C . LEU A 1 285 ? 26.056 -4.665 3.552 1.00 36.72 285 LEU A C 1
ATOM 2061 O O . LEU A 1 285 ? 26.456 -4.148 4.591 1.00 36.72 285 LEU A O 1
ATOM 2065 N N . ARG A 1 286 ? 26.691 -5.679 2.976 1.00 47.62 286 ARG A N 1
ATOM 2066 C CA . ARG A 1 286 ? 27.837 -6.366 3.570 1.00 47.62 286 ARG A CA 1
ATOM 2067 C C . ARG A 1 286 ? 28.835 -6.700 2.450 1.00 47.62 286 ARG A C 1
ATOM 2069 O O . ARG A 1 286 ? 28.885 -7.842 1.992 1.00 47.62 286 ARG A O 1
ATOM 2076 N N . PRO A 1 287 ? 29.591 -5.706 1.947 1.00 38.47 287 PRO A N 1
ATOM 2077 C CA . PRO A 1 287 ? 30.464 -5.882 0.798 1.00 38.47 287 PRO A CA 1
ATOM 2078 C C . PRO A 1 287 ? 31.726 -6.670 1.174 1.00 38.47 287 PRO A C 1
ATOM 2080 O O . PRO A 1 287 ? 32.743 -6.104 1.565 1.00 38.47 287 PRO A O 1
ATOM 2083 N N . VAL A 1 288 ? 31.675 -7.991 1.001 1.00 34.19 288 VAL A N 1
ATOM 2084 C CA . VAL A 1 288 ? 32.833 -8.876 1.192 1.00 34.19 288 VAL A CA 1
ATOM 2085 C C . VAL A 1 288 ? 33.915 -8.565 0.154 1.00 34.19 288 VAL A C 1
ATOM 2087 O O . VAL A 1 288 ? 33.690 -8.702 -1.050 1.00 34.19 288 VAL A O 1
ATOM 2090 N N . ARG A 1 289 ? 35.126 -8.237 0.621 1.00 36.53 289 ARG A N 1
ATOM 2091 C CA . ARG A 1 289 ? 36.348 -8.311 -0.189 1.00 36.53 289 ARG A CA 1
ATOM 2092 C C . ARG A 1 289 ? 36.996 -9.663 0.070 1.00 36.53 289 ARG A C 1
ATOM 2094 O O . ARG A 1 289 ? 37.455 -9.921 1.173 1.00 36.53 289 ARG A O 1
ATOM 2101 N N . ARG A 1 290 ? 37.139 -10.507 -0.951 1.00 36.97 290 ARG A N 1
ATOM 2102 C CA . ARG A 1 290 ? 38.119 -11.598 -0.876 1.00 36.97 290 ARG A CA 1
ATOM 2103 C C . ARG A 1 290 ? 39.504 -10.989 -1.101 1.00 36.97 290 ARG A C 1
ATOM 2105 O O . ARG A 1 290 ? 39.966 -10.955 -2.237 1.00 36.97 290 ARG A O 1
ATOM 2112 N N . ARG A 1 291 ? 40.131 -10.463 -0.048 1.00 31.70 291 ARG A N 1
ATOM 2113 C CA . ARG A 1 291 ? 41.588 -10.318 -0.031 1.00 31.70 291 ARG A CA 1
ATOM 2114 C C . ARG A 1 291 ? 42.133 -11.599 0.594 1.00 31.70 291 ARG A C 1
ATOM 2116 O O . ARG A 1 291 ? 41.681 -11.995 1.659 1.00 31.70 291 ARG A O 1
ATOM 2123 N N . ASP A 1 292 ? 42.986 -12.262 -0.172 1.00 28.58 292 ASP A N 1
ATOM 2124 C CA . ASP A 1 292 ? 43.843 -13.379 0.218 1.00 28.58 292 ASP A CA 1
ATOM 2125 C C . ASP A 1 292 ? 43.144 -14.702 0.572 1.00 28.58 292 ASP A C 1
ATOM 2127 O O . ASP A 1 292 ? 42.682 -14.964 1.676 1.00 28.58 292 ASP A O 1
ATOM 2131 N N . VAL A 1 293 ? 43.131 -15.602 -0.413 1.00 25.02 293 VAL A N 1
ATOM 2132 C CA . VAL A 1 293 ? 43.288 -17.033 -0.133 1.00 25.02 293 VAL A CA 1
ATOM 2133 C C . VAL A 1 293 ? 44.490 -17.480 -0.962 1.00 25.02 293 VAL A C 1
ATOM 2135 O O . VAL A 1 293 ? 44.370 -17.520 -2.194 1.00 25.02 293 VAL A O 1
ATOM 2138 N N . PRO A 1 294 ? 45.630 -17.790 -0.329 1.00 22.89 294 PRO A N 1
ATOM 2139 C CA . PRO A 1 294 ? 46.678 -18.573 -0.963 1.00 22.89 294 PRO A CA 1
ATOM 2140 C C . PRO A 1 294 ? 46.090 -19.955 -1.267 1.00 22.89 294 PRO A C 1
ATOM 2142 O O . PRO A 1 294 ? 45.457 -20.562 -0.407 1.00 22.89 294 PRO A O 1
ATOM 2145 N N . GLY A 1 295 ? 46.241 -20.432 -2.500 1.00 24.48 295 GLY A N 1
ATOM 2146 C CA . GLY A 1 295 ? 45.711 -21.732 -2.922 1.00 24.48 295 GLY A CA 1
ATOM 2147 C C . GLY A 1 295 ? 44.532 -21.602 -3.881 1.00 24.48 295 GLY A C 1
ATOM 2148 O O . GLY A 1 295 ? 43.359 -21.596 -3.499 1.00 24.48 295 GLY A O 1
ATOM 2149 N N . GLY A 1 296 ? 44.855 -21.503 -5.170 1.00 24.14 296 GLY A N 1
ATOM 2150 C CA . GLY A 1 296 ? 43.894 -21.726 -6.240 1.00 24.14 296 GLY A CA 1
ATOM 2151 C C . GLY A 1 296 ? 43.427 -23.178 -6.207 1.00 24.14 296 GLY A C 1
ATOM 2152 O O . GLY A 1 296 ? 44.206 -24.088 -6.466 1.00 24.14 296 GLY A O 1
ATOM 2153 N N . PHE A 1 297 ? 42.150 -23.396 -5.904 1.00 26.02 297 PHE A N 1
ATOM 2154 C CA . PHE A 1 297 ? 41.533 -24.707 -6.074 1.00 26.02 297 PHE A CA 1
ATOM 2155 C C . PHE A 1 297 ? 41.381 -24.993 -7.575 1.00 26.02 297 PHE A C 1
ATOM 2157 O O . PHE A 1 297 ? 40.580 -24.347 -8.262 1.00 26.02 297 PHE A O 1
ATOM 2164 N N . ARG A 1 298 ? 42.156 -25.962 -8.078 1.00 24.19 298 ARG A N 1
ATOM 2165 C CA . ARG A 1 298 ? 41.867 -26.668 -9.331 1.00 24.19 298 ARG A CA 1
ATOM 2166 C C . ARG A 1 298 ? 40.664 -27.570 -9.066 1.00 24.19 298 ARG A C 1
ATOM 2168 O O . ARG A 1 298 ? 40.666 -28.327 -8.105 1.00 24.19 298 ARG A O 1
ATOM 2175 N N . HIS A 1 299 ? 39.627 -27.453 -9.887 1.00 26.89 299 HIS A N 1
ATOM 2176 C CA . HIS A 1 299 ? 38.620 -28.503 -9.993 1.00 26.89 299 HIS A CA 1
ATOM 2177 C C . HIS A 1 299 ? 38.897 -29.228 -11.299 1.00 26.89 299 HIS A C 1
ATOM 2179 O O . HIS A 1 299 ? 38.644 -28.679 -12.376 1.00 26.89 299 HIS A O 1
ATOM 2185 N N . ASP A 1 300 ? 39.448 -30.428 -11.170 1.00 23.97 300 ASP A N 1
ATOM 2186 C CA . ASP A 1 300 ? 39.484 -31.411 -12.235 1.00 23.97 300 ASP A CA 1
ATOM 2187 C C . ASP A 1 300 ? 38.056 -31.890 -12.542 1.00 23.97 300 ASP A C 1
ATOM 2189 O O . ASP A 1 300 ? 37.198 -31.984 -11.665 1.00 23.97 300 ASP A O 1
ATOM 2193 N N . GLY A 1 301 ? 37.817 -32.092 -13.838 1.00 31.47 301 GLY A N 1
ATOM 2194 C CA . GLY A 1 301 ? 36.692 -32.767 -14.487 1.00 31.47 301 GLY A CA 1
ATOM 2195 C C . GLY A 1 301 ? 35.376 -32.979 -13.729 1.00 31.47 301 GLY A C 1
ATOM 2196 O O . GLY A 1 301 ? 35.208 -33.973 -13.037 1.00 31.47 301 GLY A O 1
ATOM 2197 N N . LEU A 1 302 ? 34.354 -32.197 -14.089 1.00 25.06 302 LEU A N 1
ATOM 2198 C CA . LEU A 1 302 ? 33.001 -32.736 -14.268 1.00 25.06 302 LEU A CA 1
ATOM 2199 C C . LEU A 1 302 ? 32.520 -32.361 -15.668 1.00 25.06 302 LEU A C 1
ATOM 2201 O O . LEU A 1 302 ? 32.058 -31.255 -15.946 1.00 25.06 302 LEU A O 1
ATOM 2205 N N . GLY A 1 303 ? 32.745 -33.292 -16.593 1.00 27.61 303 GLY A N 1
ATOM 2206 C CA . GLY A 1 303 ? 32.309 -33.191 -17.970 1.00 27.61 303 GLY A CA 1
ATOM 2207 C C . GLY A 1 303 ? 30.821 -33.494 -18.101 1.00 27.61 303 GLY A C 1
ATOM 2208 O O . GLY A 1 303 ? 30.399 -34.614 -17.860 1.00 27.61 303 GLY A O 1
ATOM 2209 N N . ARG A 1 304 ? 30.065 -32.529 -18.626 1.00 23.67 304 ARG A N 1
ATOM 2210 C CA . ARG A 1 304 ? 29.391 -32.677 -19.925 1.00 23.67 304 ARG A CA 1
ATOM 2211 C C . ARG A 1 304 ? 29.507 -31.347 -20.659 1.00 23.67 304 ARG A C 1
ATOM 2213 O O . ARG A 1 304 ? 29.010 -30.316 -20.218 1.00 23.67 304 ARG A O 1
ATOM 2220 N N . ARG A 1 305 ? 30.246 -31.365 -21.769 1.00 28.72 305 ARG A N 1
ATOM 2221 C CA . ARG A 1 305 ? 30.412 -30.224 -22.670 1.00 28.72 305 ARG A CA 1
ATOM 2222 C C . ARG A 1 305 ? 29.046 -29.913 -23.287 1.00 28.72 305 ARG A C 1
ATOM 2224 O O . ARG A 1 305 ? 28.632 -30.604 -24.210 1.00 28.72 305 ARG A O 1
ATOM 2231 N N . HIS A 1 306 ? 28.353 -28.878 -22.818 1.00 29.09 306 HIS A N 1
ATOM 2232 C CA . HIS A 1 306 ? 27.342 -28.229 -23.651 1.00 29.09 306 HIS A CA 1
ATOM 2233 C C . HIS A 1 306 ? 28.082 -27.366 -24.673 1.00 29.09 306 HIS A C 1
ATOM 2235 O O . HIS A 1 306 ? 28.487 -26.236 -24.408 1.00 29.09 306 HIS A O 1
ATOM 2241 N N . ASP A 1 307 ? 28.341 -27.970 -25.830 1.00 29.41 307 ASP A N 1
ATOM 2242 C CA . ASP A 1 307 ? 29.084 -27.385 -26.938 1.00 29.41 307 ASP A CA 1
ATOM 2243 C C . ASP A 1 307 ? 28.241 -26.263 -27.572 1.00 29.41 307 ASP A C 1
ATOM 2245 O O . ASP A 1 307 ? 27.383 -26.489 -28.417 1.00 29.41 307 ASP A O 1
ATOM 2249 N N . HIS A 1 308 ? 28.438 -25.029 -27.111 1.00 30.31 308 HIS A N 1
ATOM 2250 C CA . HIS A 1 308 ? 28.101 -23.813 -27.855 1.00 30.31 308 HIS A CA 1
ATOM 2251 C C . HIS A 1 308 ? 29.415 -23.077 -28.138 1.00 30.31 308 HIS A C 1
ATOM 2253 O O . HIS A 1 308 ? 29.721 -22.034 -27.563 1.00 30.31 308 HIS A O 1
ATOM 2259 N N . ARG A 1 309 ? 30.253 -23.674 -28.997 1.00 29.28 309 ARG A N 1
ATOM 2260 C CA . ARG A 1 309 ? 31.484 -23.043 -29.491 1.00 29.28 309 ARG A CA 1
ATOM 2261 C C . ARG A 1 309 ? 31.141 -21.841 -30.367 1.00 29.28 309 ARG A C 1
ATOM 2263 O O . ARG A 1 309 ? 30.417 -21.974 -31.349 1.00 29.28 309 ARG A O 1
ATOM 2270 N N . HIS A 1 310 ? 31.767 -20.701 -30.087 1.00 28.33 310 HIS A N 1
ATOM 2271 C CA . HIS A 1 310 ? 31.964 -19.637 -31.070 1.00 28.33 310 HIS A CA 1
ATOM 2272 C C . HIS A 1 310 ? 33.019 -20.091 -32.099 1.00 28.33 310 HIS A C 1
ATOM 2274 O O . HIS A 1 310 ? 34.179 -20.286 -31.726 1.00 28.33 310 HIS A O 1
ATOM 2280 N N . PRO A 1 311 ? 32.699 -20.247 -33.397 1.00 30.67 311 PRO A N 1
ATOM 2281 C CA . PRO A 1 311 ? 33.711 -20.491 -34.409 1.00 30.67 311 PRO A CA 1
ATOM 2282 C C . PRO A 1 311 ? 34.190 -19.143 -34.954 1.00 30.67 311 PRO A C 1
ATOM 2284 O O . PRO A 1 311 ? 33.515 -18.568 -35.808 1.00 30.67 311 PRO A O 1
ATOM 2287 N N . ARG A 1 312 ? 35.322 -18.636 -34.434 1.00 27.64 312 ARG A N 1
ATOM 2288 C CA . ARG A 1 312 ? 36.332 -17.783 -35.118 1.00 27.64 312 ARG A CA 1
ATOM 2289 C C . ARG A 1 312 ? 37.279 -17.109 -34.109 1.00 27.64 312 ARG A C 1
ATOM 2291 O O . ARG A 1 312 ? 37.138 -15.932 -33.815 1.00 27.64 312 ARG A O 1
ATOM 2298 N N . ARG A 1 313 ? 38.294 -17.842 -33.656 1.00 34.19 313 ARG A N 1
ATOM 2299 C CA . ARG A 1 313 ? 39.661 -17.324 -33.460 1.00 34.19 313 ARG A CA 1
ATOM 2300 C C . ARG A 1 313 ? 40.614 -18.478 -33.785 1.00 34.19 313 ARG A C 1
ATOM 2302 O O . ARG A 1 313 ? 40.811 -19.368 -32.967 1.00 34.19 313 ARG A O 1
ATOM 2309 N N . ARG A 1 314 ? 41.081 -18.541 -35.035 1.00 25.97 314 ARG A N 1
ATOM 2310 C CA . ARG A 1 314 ? 42.156 -19.441 -35.486 1.00 25.97 314 ARG A CA 1
ATOM 2311 C C . ARG A 1 314 ? 43.329 -18.568 -35.949 1.00 25.97 314 ARG A C 1
ATOM 2313 O O . ARG A 1 314 ? 43.094 -17.679 -36.762 1.00 25.97 314 ARG A O 1
ATOM 2320 N N . GLY A 1 315 ? 44.525 -18.883 -35.439 1.00 23.48 315 GLY A N 1
ATOM 2321 C CA . GLY A 1 315 ? 45.843 -18.295 -35.747 1.00 23.48 315 GLY A CA 1
ATOM 2322 C C . GLY A 1 315 ? 46.231 -17.174 -34.769 1.00 23.48 315 GLY A C 1
ATOM 2323 O O . GLY A 1 315 ? 45.474 -16.219 -34.668 1.00 23.48 315 GLY A O 1
ATOM 2324 N N . ASN A 1 316 ? 47.319 -17.204 -33.988 1.00 23.58 316 ASN A N 1
ATOM 2325 C CA . ASN A 1 316 ? 48.546 -18.014 -34.013 1.00 23.58 316 ASN A CA 1
ATOM 2326 C C . ASN A 1 316 ? 48.905 -18.590 -32.624 1.00 23.58 316 ASN A C 1
ATOM 2328 O O . ASN A 1 316 ? 48.316 -18.222 -31.614 1.00 23.58 316 ASN A O 1
ATOM 2332 N N . ALA A 1 317 ? 49.811 -19.569 -32.638 1.00 28.47 317 ALA A N 1
ATOM 2333 C CA . ALA A 1 317 ? 50.087 -20.578 -31.618 1.00 28.47 317 ALA A CA 1
ATOM 2334 C C . ALA A 1 317 ? 50.424 -20.074 -30.195 1.00 28.47 317 ALA A C 1
ATOM 2336 O O . ALA A 1 317 ? 51.191 -19.135 -30.027 1.00 28.47 317 ALA A O 1
ATOM 2337 N N . GLY A 1 318 ? 49.912 -20.811 -29.194 1.00 29.02 318 GLY A N 1
ATOM 2338 C CA . GLY A 1 318 ? 50.387 -20.817 -27.801 1.00 29.02 318 GLY A CA 1
ATOM 2339 C C . GLY A 1 318 ? 49.534 -20.035 -26.790 1.00 29.02 318 GLY A C 1
ATOM 2340 O O . GLY A 1 318 ? 49.838 -18.889 -26.493 1.00 29.02 318 GLY A O 1
ATOM 2341 N N . GLY A 1 319 ? 48.502 -20.657 -26.200 1.00 22.92 319 GLY A N 1
ATOM 2342 C CA . GLY A 1 319 ? 47.805 -20.117 -25.014 1.00 22.92 319 GLY A CA 1
ATOM 2343 C C . GLY A 1 319 ? 46.391 -20.689 -24.808 1.00 22.92 319 GLY A C 1
ATOM 2344 O O . GLY A 1 319 ? 45.678 -20.886 -25.794 1.00 22.92 319 GLY A O 1
ATOM 2345 N N . PRO A 1 320 ? 45.968 -21.017 -23.567 1.00 30.23 320 PRO A N 1
ATOM 2346 C CA . PRO A 1 320 ? 44.831 -21.895 -23.323 1.00 30.23 320 PRO A CA 1
ATOM 2347 C C . PRO A 1 320 ? 43.485 -21.243 -23.654 1.00 30.23 320 PRO A C 1
ATOM 2349 O O . PRO A 1 320 ? 43.194 -20.086 -23.368 1.00 30.23 320 PRO A O 1
ATOM 2352 N N . THR A 1 321 ? 42.656 -22.074 -24.267 1.00 23.53 321 THR A N 1
ATOM 2353 C CA . THR A 1 321 ? 41.321 -21.832 -24.796 1.00 23.53 321 THR A CA 1
ATOM 2354 C C . THR A 1 321 ? 40.237 -21.629 -23.727 1.00 23.53 321 THR A C 1
ATOM 2356 O O . THR A 1 321 ? 40.169 -22.369 -22.749 1.00 23.53 321 THR A O 1
ATOM 2359 N N . SER A 1 322 ? 39.280 -20.750 -24.056 1.00 25.75 322 SER A N 1
ATOM 2360 C CA . SER A 1 322 ? 37.864 -20.724 -23.628 1.00 25.75 322 SER A CA 1
ATOM 2361 C C . SER A 1 322 ? 37.534 -20.408 -22.160 1.00 25.75 322 SER A C 1
ATOM 2363 O O . SER A 1 322 ? 37.221 -21.295 -21.371 1.00 25.75 322 SER A O 1
ATOM 2365 N N . THR A 1 323 ? 37.427 -19.116 -21.841 1.00 30.00 323 THR A N 1
ATOM 2366 C CA . THR A 1 323 ? 36.783 -18.618 -20.615 1.00 30.00 323 THR A CA 1
ATOM 2367 C C . THR A 1 323 ? 35.275 -18.464 -20.843 1.00 30.00 323 THR A C 1
ATOM 2369 O O . THR A 1 323 ? 34.779 -17.377 -21.128 1.00 30.00 323 THR A O 1
ATOM 2372 N N . VAL A 1 324 ? 34.514 -19.559 -20.736 1.00 29.78 324 VAL A N 1
ATOM 2373 C CA . VAL A 1 324 ? 33.100 -19.430 -20.349 1.00 29.78 324 VAL A CA 1
ATOM 2374 C C . VAL A 1 324 ? 33.119 -19.014 -18.884 1.00 29.78 324 VAL A C 1
ATOM 2376 O O . VAL A 1 324 ? 33.638 -19.731 -18.032 1.00 29.78 324 VAL A O 1
ATOM 2379 N N . SER A 1 325 ? 32.644 -17.798 -18.639 1.00 33.56 325 SER A N 1
ATOM 2380 C CA . SER A 1 325 ? 32.628 -17.072 -17.374 1.00 33.56 325 SER A CA 1
ATOM 2381 C C . SER A 1 325 ? 32.372 -17.999 -16.185 1.00 33.56 325 SER A C 1
ATOM 2383 O O . SER A 1 325 ? 31.266 -18.508 -16.045 1.00 33.56 325 SER A O 1
ATOM 2385 N N . ARG A 1 326 ? 33.364 -18.207 -15.307 1.00 38.31 326 ARG A N 1
ATOM 2386 C CA . ARG A 1 326 ? 33.133 -18.827 -13.991 1.00 38.31 326 ARG A CA 1
ATOM 2387 C C . ARG A 1 326 ? 32.317 -17.827 -13.165 1.00 38.31 326 ARG A C 1
ATOM 2389 O O . ARG A 1 326 ? 32.858 -16.781 -12.781 1.00 38.31 326 ARG A O 1
ATOM 2396 N N . PRO A 1 327 ? 31.022 -18.067 -12.900 1.00 43.78 327 PRO A N 1
ATOM 2397 C CA . PRO A 1 327 ? 30.268 -17.141 -12.083 1.00 43.78 327 PRO A CA 1
ATOM 2398 C C . PRO A 1 327 ? 30.761 -17.293 -10.639 1.00 43.78 327 PRO A C 1
ATOM 2400 O O . PRO A 1 327 ? 30.870 -18.396 -10.112 1.00 43.78 327 PRO A O 1
ATOM 2403 N N . SER A 1 328 ? 31.103 -16.181 -9.992 1.00 49.31 328 SER A N 1
ATOM 2404 C CA . SER A 1 328 ? 31.392 -16.128 -8.553 1.00 49.31 328 SER A CA 1
ATOM 2405 C C . SER A 1 328 ? 30.130 -16.387 -7.716 1.00 49.31 328 SER A C 1
ATOM 2407 O O . SER A 1 328 ? 30.222 -16.798 -6.562 1.00 49.31 328 SER A O 1
ATOM 2409 N N . SER A 1 329 ? 28.948 -16.209 -8.313 1.00 51.06 329 SER A N 1
ATOM 2410 C CA . SER A 1 329 ? 27.643 -16.260 -7.651 1.00 51.06 329 SER A CA 1
ATOM 2411 C C . SER A 1 329 ? 27.268 -17.601 -6.999 1.00 51.06 329 SER A C 1
ATOM 2413 O O . SER A 1 329 ? 26.789 -17.549 -5.871 1.00 51.06 329 SER A O 1
ATOM 2415 N N . PRO A 1 330 ? 27.494 -18.792 -7.593 1.00 49.41 330 PRO A N 1
ATOM 2416 C CA . PRO A 1 330 ? 27.162 -20.071 -6.954 1.00 49.41 330 PRO A CA 1
ATOM 2417 C C . PRO A 1 330 ? 28.018 -20.339 -5.711 1.00 49.41 330 PRO A C 1
ATOM 2419 O O . PRO A 1 330 ? 27.505 -20.807 -4.700 1.00 49.41 330 PRO A O 1
ATOM 2422 N N . ASN A 1 331 ? 29.300 -19.952 -5.746 1.00 58.59 331 ASN A N 1
ATOM 2423 C CA . ASN A 1 331 ? 30.192 -20.022 -4.583 1.00 58.59 331 ASN A CA 1
ATOM 2424 C C . ASN A 1 331 ? 29.754 -19.072 -3.463 1.00 58.59 331 ASN A C 1
ATOM 2426 O O . ASN A 1 331 ? 29.932 -19.382 -2.288 1.00 58.59 331 ASN A O 1
ATOM 2430 N N . CYS A 1 332 ? 29.197 -17.912 -3.810 1.00 57.59 332 CYS A N 1
ATOM 2431 C CA . CYS A 1 332 ? 28.593 -17.007 -2.838 1.00 57.59 332 CYS A CA 1
ATOM 2432 C C . CYS A 1 332 ? 27.293 -17.593 -2.264 1.00 57.59 332 CYS A C 1
ATOM 2434 O O . CYS A 1 332 ? 27.120 -17.577 -1.051 1.00 57.59 332 CYS A O 1
ATOM 2436 N N . CYS A 1 333 ? 26.422 -18.176 -3.095 1.00 57.28 333 CYS A N 1
ATOM 2437 C CA . CYS A 1 333 ? 25.147 -18.748 -2.647 1.00 57.28 333 CYS A CA 1
ATOM 2438 C C . CYS A 1 333 ? 25.347 -19.928 -1.685 1.00 57.28 333 CYS A C 1
ATOM 2440 O O . CYS A 1 333 ? 24.709 -19.965 -0.639 1.00 57.28 333 CYS A O 1
ATOM 2442 N N . SER A 1 334 ? 26.287 -20.837 -1.964 1.00 57.81 334 SER A N 1
ATOM 2443 C CA . SER A 1 334 ? 26.589 -21.950 -1.052 1.00 57.81 334 SER A CA 1
ATOM 2444 C C . SER A 1 334 ? 27.239 -21.494 0.260 1.00 57.81 334 SER A C 1
ATOM 2446 O O . SER A 1 334 ? 26.973 -22.055 1.320 1.00 57.81 334 SER A O 1
ATOM 2448 N N . ARG A 1 335 ? 28.084 -20.453 0.223 1.00 62.62 335 ARG A N 1
ATOM 2449 C CA . ARG A 1 335 ? 28.799 -19.958 1.413 1.00 62.62 335 ARG A CA 1
ATOM 2450 C C . ARG A 1 335 ? 27.956 -19.061 2.310 1.00 62.62 335 ARG A C 1
ATOM 2452 O O . ARG A 1 335 ? 28.230 -19.028 3.515 1.00 62.62 335 ARG A O 1
ATOM 2459 N N . TRP A 1 336 ? 27.034 -18.300 1.724 1.00 68.25 336 TRP A N 1
ATOM 2460 C CA . TRP A 1 336 ? 26.262 -17.251 2.400 1.00 68.25 336 TRP A CA 1
ATOM 2461 C C . TRP A 1 336 ? 24.815 -17.664 2.663 1.00 68.25 336 TRP A C 1
ATOM 2463 O O . TRP A 1 336 ? 24.197 -17.077 3.544 1.00 68.25 336 TRP A O 1
ATOM 2473 N N . GLN A 1 337 ? 24.327 -18.702 1.970 1.00 72.81 337 GLN A N 1
ATOM 2474 C CA . GLN A 1 337 ? 22.987 -19.277 2.123 1.00 72.81 337 GLN A CA 1
ATOM 2475 C C . GLN A 1 337 ? 21.881 -18.208 2.176 1.00 72.81 337 GLN A C 1
ATOM 2477 O O . GLN A 1 337 ? 21.184 -18.108 3.186 1.00 72.81 337 GLN A O 1
ATOM 2482 N N . PRO A 1 338 ? 21.761 -17.349 1.147 1.00 81.69 338 PRO A N 1
ATOM 2483 C CA . PRO A 1 338 ? 20.609 -16.469 1.040 1.00 81.69 338 PRO A CA 1
ATOM 2484 C C . PRO A 1 338 ? 19.369 -17.268 0.628 1.00 81.69 338 PRO A C 1
ATOM 2486 O O . PRO A 1 338 ? 19.482 -18.214 -0.150 1.00 81.69 338 PRO A O 1
ATOM 2489 N N . ASP A 1 339 ? 18.192 -16.833 1.065 1.00 84.81 339 ASP A N 1
ATOM 2490 C CA . ASP A 1 339 ? 16.915 -17.413 0.634 1.00 84.81 339 ASP A CA 1
ATOM 2491 C C . ASP A 1 339 ? 16.626 -17.065 -0.831 1.00 84.81 339 ASP A C 1
ATOM 2493 O O . ASP A 1 339 ? 16.116 -17.879 -1.601 1.00 84.81 339 ASP A O 1
ATOM 2497 N N . ARG A 1 340 ? 16.994 -15.842 -1.242 1.00 89.44 340 ARG A N 1
ATOM 2498 C CA . ARG A 1 340 ? 16.754 -15.320 -2.594 1.00 89.44 340 ARG A CA 1
ATOM 2499 C C . ARG A 1 340 ? 17.984 -14.622 -3.150 1.00 89.44 340 ARG A C 1
ATOM 2501 O O . ARG A 1 340 ? 18.590 -13.810 -2.459 1.00 89.44 340 ARG A O 1
ATOM 2508 N N . ALA A 1 341 ? 18.317 -14.850 -4.418 1.00 88.75 341 ALA A N 1
ATOM 2509 C CA . ALA A 1 341 ? 19.360 -14.114 -5.131 1.00 88.75 341 ALA A CA 1
ATOM 2510 C C . ALA A 1 341 ? 18.806 -13.419 -6.385 1.00 88.75 341 ALA A C 1
ATOM 2512 O O . ALA A 1 341 ? 18.151 -14.045 -7.219 1.00 88.75 341 ALA A O 1
ATOM 2513 N N . TYR A 1 342 ? 19.089 -12.123 -6.528 1.00 89.44 342 TYR A N 1
ATOM 2514 C CA . TYR A 1 342 ? 18.479 -11.244 -7.528 1.00 89.44 342 TYR A CA 1
ATOM 2515 C C . TYR A 1 34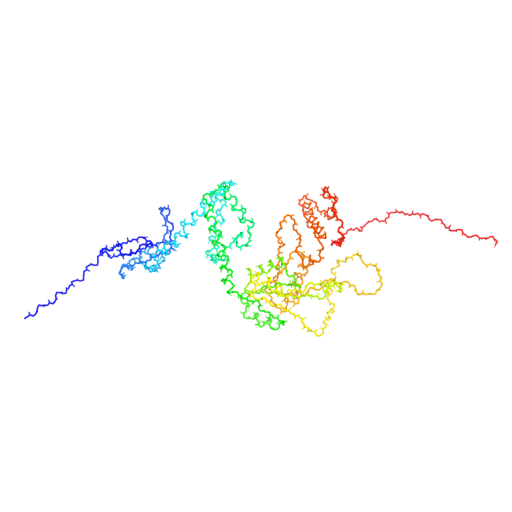2 ? 19.449 -10.930 -8.662 1.00 89.44 342 TYR A C 1
ATOM 2517 O O . TYR A 1 342 ? 20.553 -10.431 -8.440 1.00 89.44 342 TYR A O 1
ATOM 2525 N N . PHE A 1 343 ? 19.011 -11.172 -9.896 1.00 87.00 343 PHE A N 1
ATOM 2526 C CA . PHE A 1 343 ? 19.797 -10.934 -11.103 1.00 87.00 343 PHE A CA 1
ATOM 2527 C C . PHE A 1 343 ? 19.001 -10.129 -12.127 1.00 87.00 343 PHE A C 1
ATOM 2529 O O . PHE A 1 343 ? 17.800 -10.329 -12.303 1.00 87.00 343 PHE A O 1
ATOM 2536 N N . GLY A 1 344 ? 19.676 -9.233 -12.846 1.00 84.00 344 GLY A N 1
ATOM 2537 C CA . GLY A 1 344 ? 19.053 -8.464 -13.919 1.00 84.00 344 GLY A CA 1
ATOM 2538 C C . GLY A 1 344 ? 18.857 -9.294 -15.190 1.00 84.00 344 GLY A C 1
ATOM 2539 O O . GLY A 1 344 ? 19.779 -9.957 -15.658 1.00 84.00 344 GLY A O 1
ATOM 2540 N N . ALA A 1 345 ? 17.690 -9.172 -15.823 1.00 79.94 345 ALA A N 1
ATOM 2541 C CA . ALA A 1 345 ? 17.373 -9.832 -17.095 1.00 79.94 345 ALA A CA 1
ATOM 2542 C C . ALA A 1 345 ? 18.275 -9.404 -18.273 1.00 79.94 345 ALA A C 1
ATOM 2544 O O . ALA A 1 345 ? 18.276 -10.051 -19.319 1.00 79.94 345 ALA A O 1
ATOM 2545 N N . LYS A 1 346 ? 19.039 -8.311 -18.121 1.00 78.44 346 LYS A N 1
ATOM 2546 C CA . LYS A 1 346 ? 20.026 -7.846 -19.107 1.00 78.44 346 LYS A CA 1
ATOM 2547 C C . LYS A 1 346 ? 21.043 -8.943 -19.437 1.00 78.44 346 LYS A C 1
ATOM 2549 O O . LYS A 1 346 ? 21.363 -9.139 -20.606 1.00 78.44 346 LYS A O 1
ATOM 2554 N N . ASP A 1 347 ? 21.501 -9.671 -18.425 1.00 76.12 347 ASP A N 1
ATOM 2555 C CA . ASP A 1 347 ? 22.502 -10.725 -18.553 1.00 76.12 347 ASP A CA 1
ATOM 2556 C C . ASP A 1 347 ? 21.806 -12.097 -18.586 1.00 76.12 347 ASP A C 1
ATOM 2558 O O . ASP A 1 347 ? 22.075 -12.987 -17.782 1.00 76.12 347 ASP A O 1
ATOM 2562 N N . ALA A 1 348 ? 20.862 -12.267 -19.522 1.00 71.75 348 ALA A N 1
ATOM 2563 C CA . ALA A 1 348 ? 19.979 -13.437 -19.603 1.00 71.75 348 ALA A CA 1
ATOM 2564 C C . ALA A 1 348 ? 20.738 -14.778 -19.630 1.00 71.75 348 ALA A C 1
ATOM 2566 O O . ALA A 1 348 ? 20.330 -15.738 -18.979 1.00 71.75 348 ALA A O 1
ATOM 2567 N N . GLN A 1 349 ? 21.876 -14.836 -20.330 1.00 71.31 349 GLN A N 1
ATOM 2568 C CA . GLN A 1 349 ? 22.720 -16.032 -20.365 1.00 71.31 349 GLN A CA 1
ATOM 2569 C C . GLN A 1 349 ? 23.299 -16.366 -18.983 1.00 71.31 349 GLN A C 1
ATOM 2571 O O . GLN A 1 349 ? 23.320 -17.534 -18.601 1.00 71.31 349 GLN A O 1
ATOM 2576 N N . GLN A 1 350 ? 23.715 -15.357 -18.210 1.00 75.75 350 GLN A N 1
ATOM 2577 C CA . GLN A 1 350 ? 24.202 -15.558 -16.845 1.00 75.75 350 GLN A CA 1
ATOM 2578 C C . GLN A 1 350 ? 23.093 -16.120 -15.954 1.00 75.75 350 GLN A C 1
ATOM 2580 O O . GLN A 1 350 ? 23.332 -17.069 -15.214 1.00 75.75 350 GLN A O 1
ATOM 2585 N N . VAL A 1 351 ? 21.878 -15.575 -16.052 1.00 78.12 351 VAL A N 1
ATOM 2586 C CA . VAL A 1 351 ? 20.726 -16.041 -15.269 1.00 78.12 351 VAL A CA 1
ATOM 2587 C C . VAL A 1 351 ? 20.422 -17.512 -15.553 1.00 78.12 351 VAL A C 1
ATOM 2589 O O . VAL A 1 351 ? 20.248 -18.284 -14.614 1.00 78.12 351 VAL A O 1
ATOM 2592 N N . VAL A 1 352 ? 20.399 -17.920 -16.826 1.00 76.12 352 VAL A N 1
ATOM 2593 C CA . VAL A 1 352 ? 20.145 -19.319 -17.213 1.00 76.12 352 VAL A CA 1
ATOM 2594 C C . VAL A 1 352 ? 21.228 -20.251 -16.668 1.00 76.12 352 VAL A C 1
ATOM 2596 O O . VAL A 1 352 ? 20.902 -21.283 -16.081 1.00 76.12 352 VAL A O 1
ATOM 2599 N N . VAL A 1 353 ? 22.505 -19.876 -16.809 1.00 77.25 353 VAL A N 1
ATOM 2600 C CA . VAL A 1 353 ? 23.629 -20.666 -16.284 1.00 77.25 353 VAL A CA 1
ATOM 2601 C C . VAL A 1 353 ? 23.539 -20.796 -14.763 1.00 77.25 353 VAL A C 1
ATOM 2603 O O . VAL A 1 353 ? 23.613 -21.906 -14.247 1.00 77.25 353 VAL A O 1
ATOM 2606 N N . VAL A 1 354 ? 23.317 -19.695 -14.038 1.00 76.56 354 VAL A N 1
ATOM 2607 C CA . VAL A 1 354 ? 23.217 -19.711 -12.569 1.00 76.56 354 VAL A CA 1
ATOM 2608 C C . VAL A 1 354 ? 22.021 -20.538 -12.099 1.00 76.56 354 VAL A C 1
ATOM 2610 O O . VAL A 1 354 ? 22.180 -21.346 -11.189 1.00 76.56 354 VAL A O 1
ATOM 2613 N N . ARG A 1 355 ? 20.851 -20.399 -12.736 1.00 78.88 355 ARG A N 1
ATOM 2614 C CA . ARG A 1 355 ? 19.664 -21.215 -12.426 1.00 78.88 355 ARG A CA 1
ATOM 2615 C C . ARG A 1 355 ? 19.948 -22.703 -12.576 1.00 78.88 355 ARG A C 1
ATOM 2617 O O . ARG A 1 355 ? 19.620 -23.476 -11.681 1.00 78.88 355 ARG A O 1
ATOM 2624 N N . ARG A 1 356 ? 20.585 -23.095 -13.684 1.00 77.12 356 ARG A N 1
ATOM 2625 C CA . ARG A 1 356 ? 20.938 -24.495 -13.924 1.00 77.12 356 ARG A CA 1
ATOM 2626 C C . ARG A 1 356 ? 21.943 -25.004 -12.893 1.00 77.12 356 ARG A C 1
ATOM 2628 O O . ARG A 1 356 ? 21.733 -26.071 -12.339 1.00 77.12 356 ARG A O 1
ATOM 2635 N N . MET A 1 357 ? 22.977 -24.220 -12.589 1.00 73.88 357 MET A N 1
ATOM 2636 C CA . MET A 1 357 ? 23.985 -24.587 -11.589 1.00 73.88 357 MET A CA 1
ATOM 2637 C C . MET A 1 357 ? 23.396 -24.754 -10.186 1.00 73.88 357 MET A C 1
ATOM 2639 O O . MET A 1 357 ? 23.775 -25.681 -9.483 1.00 73.88 357 MET A O 1
ATOM 2643 N N . VAL A 1 358 ? 22.488 -23.869 -9.768 1.00 78.94 358 VAL A N 1
ATOM 2644 C CA . VAL A 1 358 ? 21.819 -23.961 -8.461 1.00 78.94 358 VAL A CA 1
ATOM 2645 C C . VAL A 1 358 ? 20.983 -25.232 -8.358 1.00 78.94 358 VAL A C 1
ATOM 2647 O O . VAL A 1 358 ? 21.069 -25.919 -7.345 1.00 78.94 358 VAL A O 1
ATOM 2650 N N . ALA A 1 359 ? 20.250 -25.573 -9.422 1.00 75.69 359 ALA A N 1
ATOM 2651 C CA . ALA A 1 359 ? 19.487 -26.813 -9.493 1.00 75.69 359 ALA A CA 1
ATOM 2652 C C . ALA A 1 359 ? 20.396 -28.055 -9.481 1.00 75.69 359 ALA A C 1
ATOM 2654 O O . ALA A 1 359 ? 20.169 -28.965 -8.693 1.00 75.69 359 ALA A O 1
ATOM 2655 N N . ASP A 1 360 ? 21.452 -28.073 -10.303 1.00 74.12 360 ASP A N 1
ATOM 2656 C CA . ASP A 1 360 ? 22.374 -29.213 -10.415 1.00 74.12 360 ASP A CA 1
ATOM 2657 C C . ASP A 1 360 ? 23.167 -29.469 -9.123 1.00 74.12 360 ASP A C 1
ATOM 2659 O O . ASP A 1 360 ? 23.511 -30.608 -8.824 1.00 74.12 360 ASP A O 1
ATOM 2663 N N . LEU A 1 361 ? 23.468 -28.414 -8.360 1.00 73.19 361 LEU A N 1
ATOM 2664 C CA . LEU A 1 361 ? 24.232 -28.493 -7.112 1.00 73.19 361 LEU A CA 1
ATOM 2665 C C . LEU A 1 361 ? 23.348 -28.557 -5.856 1.00 73.19 361 LEU A C 1
ATOM 2667 O O . LEU A 1 361 ? 23.886 -28.557 -4.751 1.00 73.19 361 LEU A O 1
ATOM 2671 N N . GLY A 1 362 ? 22.017 -28.564 -6.003 1.00 75.44 362 GLY A N 1
ATOM 2672 C CA . GLY A 1 362 ? 21.079 -28.610 -4.877 1.00 75.44 362 GLY A CA 1
ATOM 2673 C C . GLY A 1 362 ? 21.222 -27.440 -3.897 1.00 75.44 362 GLY A C 1
ATOM 2674 O O . GLY A 1 362 ? 21.021 -27.611 -2.698 1.00 75.44 362 GLY A O 1
ATOM 2675 N N . ILE A 1 363 ? 21.617 -26.254 -4.374 1.00 80.75 363 ILE A N 1
ATOM 2676 C CA . ILE A 1 363 ? 21.806 -25.085 -3.504 1.00 80.75 363 ILE A CA 1
ATOM 2677 C C . ILE A 1 363 ? 20.417 -24.522 -3.150 1.00 80.75 363 ILE A C 1
ATOM 2679 O O . ILE A 1 363 ? 19.679 -24.158 -4.066 1.00 80.75 363 ILE A O 1
ATOM 2683 N N . PRO A 1 364 ? 20.049 -24.397 -1.861 1.00 82.94 364 PRO A N 1
ATOM 2684 C CA . PRO A 1 364 ? 18.718 -23.948 -1.449 1.00 82.94 364 PRO A CA 1
ATOM 2685 C C . PRO A 1 364 ? 18.597 -22.418 -1.552 1.00 82.94 364 PRO A C 1
ATOM 2687 O O . PRO A 1 364 ? 18.588 -21.717 -0.547 1.00 82.94 364 PRO A O 1
ATOM 2690 N N . VAL A 1 365 ? 18.566 -21.891 -2.779 1.00 86.31 365 VAL A N 1
ATOM 2691 C CA . VAL A 1 365 ? 18.393 -20.459 -3.072 1.00 86.31 365 VAL A CA 1
ATOM 2692 C C . VAL A 1 365 ? 17.422 -20.261 -4.231 1.00 86.31 365 VAL A C 1
ATOM 2694 O O . VAL A 1 365 ? 17.549 -20.877 -5.291 1.00 86.31 365 VAL A O 1
ATOM 2697 N N . GLU A 1 366 ? 16.477 -19.341 -4.073 1.00 90.25 366 GLU A N 1
ATOM 2698 C CA . GLU A 1 366 ? 15.585 -18.934 -5.154 1.00 90.25 366 GLU A CA 1
ATOM 2699 C C . GLU A 1 366 ? 16.268 -17.891 -6.055 1.00 90.25 366 GLU A C 1
ATOM 2701 O O . GLU A 1 366 ? 16.724 -16.844 -5.593 1.00 90.25 366 GLU A O 1
ATOM 2706 N N . ILE A 1 367 ? 16.325 -18.137 -7.369 1.00 88.69 367 ILE A N 1
ATOM 2707 C CA . ILE A 1 367 ? 16.908 -17.185 -8.328 1.00 88.69 367 ILE A CA 1
ATOM 2708 C C . ILE A 1 367 ? 15.829 -16.270 -8.908 1.00 88.69 367 ILE A C 1
ATOM 2710 O O . ILE A 1 367 ? 15.136 -16.623 -9.869 1.00 88.69 367 ILE A O 1
ATOM 2714 N N . VAL A 1 368 ? 15.749 -15.048 -8.392 1.00 89.25 368 VAL A N 1
ATOM 2715 C CA . VAL A 1 368 ? 14.800 -14.027 -8.843 1.00 89.25 368 VAL A CA 1
ATOM 2716 C C . VAL A 1 368 ? 15.390 -13.254 -10.021 1.00 89.25 368 VAL A C 1
ATOM 2718 O O . VAL A 1 368 ? 16.471 -12.669 -9.941 1.00 89.25 368 VAL A O 1
ATOM 2721 N N . THR A 1 369 ? 14.680 -13.252 -11.151 1.00 88.62 369 THR A N 1
ATOM 2722 C CA . THR A 1 369 ? 15.079 -12.489 -12.343 1.00 88.62 369 THR A CA 1
ATOM 2723 C C . THR A 1 369 ? 14.293 -11.194 -12.400 1.00 88.62 369 THR A C 1
ATOM 2725 O O . THR A 1 369 ? 13.083 -11.208 -12.611 1.00 88.62 369 THR A O 1
ATOM 2728 N N . CYS A 1 370 ? 14.974 -10.069 -12.228 1.00 82.44 370 CYS A N 1
ATOM 2729 C CA . CYS A 1 370 ? 14.343 -8.762 -12.286 1.00 82.44 370 CYS A CA 1
ATOM 2730 C C . CYS A 1 370 ? 14.326 -8.246 -13.731 1.00 82.44 370 CYS A C 1
ATOM 2732 O O . CYS A 1 370 ? 15.357 -8.301 -14.416 1.00 82.44 370 CYS A O 1
ATOM 2734 N N . PRO A 1 371 ? 13.189 -7.715 -14.209 1.00 75.69 371 PRO A N 1
ATOM 2735 C CA . PRO A 1 371 ? 13.104 -7.145 -15.544 1.00 75.69 371 PRO A CA 1
ATOM 2736 C C . PRO A 1 371 ? 14.063 -5.960 -15.694 1.00 75.69 371 PRO A C 1
ATOM 2738 O O . PRO A 1 371 ? 14.427 -5.282 -14.731 1.00 75.69 371 PRO A O 1
ATOM 2741 N N . HIS A 1 372 ? 14.463 -5.683 -16.933 1.00 64.31 372 HIS A N 1
ATOM 2742 C CA . HIS A 1 372 ? 15.166 -4.441 -17.227 1.00 64.31 372 HIS A CA 1
ATOM 2743 C C . HIS A 1 372 ? 14.209 -3.262 -16.985 1.00 64.31 372 HIS A C 1
ATOM 2745 O O . HIS A 1 372 ? 13.087 -3.277 -17.486 1.00 64.31 372 HIS A O 1
ATOM 2751 N N . LEU A 1 373 ? 14.665 -2.229 -16.268 1.00 57.78 373 LEU A N 1
ATOM 2752 C CA . LEU A 1 373 ? 13.884 -1.016 -15.993 1.00 57.78 373 LEU A CA 1
ATOM 2753 C C . LEU A 1 373 ? 13.242 -0.417 -17.270 1.00 57.78 373 LEU A C 1
ATOM 2755 O O . LEU A 1 373 ? 13.931 -0.366 -18.305 1.00 57.78 373 LEU A O 1
ATOM 2759 N N . PRO A 1 374 ? 11.973 0.048 -17.211 1.00 43.84 374 PRO A N 1
ATOM 2760 C CA . PRO A 1 374 ? 11.296 0.736 -18.312 1.00 43.84 374 PRO A CA 1
ATOM 2761 C C . PRO A 1 374 ? 12.039 2.003 -18.757 1.00 43.84 374 PRO A C 1
ATOM 2763 O O . PRO A 1 374 ? 12.684 2.684 -17.963 1.00 43.84 374 PRO A O 1
ATOM 2766 N N . ARG A 1 375 ? 11.973 2.311 -20.057 1.00 51.06 375 ARG A N 1
ATOM 2767 C CA . ARG A 1 375 ? 12.782 3.349 -20.716 1.00 51.06 375 ARG A CA 1
ATOM 2768 C C . ARG A 1 375 ? 11.958 4.580 -21.088 1.00 51.06 375 ARG A C 1
ATOM 2770 O O . ARG A 1 375 ? 10.864 4.445 -21.625 1.00 51.06 375 ARG A O 1
ATOM 2777 N N . CYS A 1 376 ? 12.568 5.760 -20.990 1.00 33.50 376 CYS A N 1
ATOM 2778 C CA . CYS A 1 376 ? 12.205 6.903 -21.829 1.00 33.50 376 CYS A CA 1
ATOM 2779 C C . CYS A 1 376 ? 12.674 6.618 -23.277 1.00 33.50 376 CYS A C 1
ATOM 2781 O O . CYS A 1 376 ? 13.735 6.017 -23.458 1.00 33.50 376 CYS A O 1
ATOM 2783 N N . ARG A 1 377 ? 11.922 7.013 -24.320 1.00 37.94 377 ARG A N 1
ATOM 2784 C CA . ARG A 1 377 ? 12.096 6.607 -25.749 1.00 37.94 377 ARG A CA 1
ATOM 2785 C C . ARG A 1 377 ? 13.510 6.780 -26.363 1.00 37.94 377 ARG A C 1
ATOM 2787 O O . ARG A 1 377 ? 13.741 6.334 -27.486 1.00 37.94 377 ARG A O 1
ATOM 2794 N N . ARG A 1 378 ? 14.461 7.400 -25.656 1.00 39.88 378 ARG A N 1
ATOM 2795 C CA . ARG A 1 378 ? 15.841 7.674 -26.094 1.00 39.88 378 ARG A CA 1
ATOM 2796 C C . ARG A 1 378 ? 16.947 7.013 -25.249 1.00 39.88 378 ARG A C 1
ATOM 2798 O O . ARG A 1 378 ? 18.115 7.240 -25.544 1.00 39.88 378 ARG A O 1
ATOM 2805 N N . SER A 1 379 ? 16.638 6.203 -24.228 1.00 50.38 379 SER A N 1
ATOM 2806 C CA . SER A 1 379 ? 17.660 5.731 -23.274 1.00 50.38 379 SER A CA 1
ATOM 2807 C C . SER A 1 379 ? 18.332 4.386 -23.621 1.00 50.38 379 SER A C 1
ATOM 2809 O O . SER A 1 379 ? 17.734 3.458 -24.173 1.00 50.38 379 SER A O 1
ATOM 2811 N N . ARG A 1 380 ? 19.627 4.301 -23.285 1.00 55.88 380 ARG A N 1
ATOM 2812 C CA . ARG A 1 380 ? 20.554 3.170 -23.491 1.00 55.88 380 ARG A CA 1
ATOM 2813 C C . ARG A 1 380 ? 20.428 2.126 -22.361 1.00 55.88 380 ARG A C 1
ATOM 2815 O O . ARG A 1 380 ? 20.103 2.518 -21.241 1.00 55.88 380 ARG A O 1
ATOM 2822 N N . PRO A 1 381 ? 20.708 0.821 -22.590 1.00 54.16 381 PRO A N 1
ATOM 2823 C CA . PRO A 1 381 ? 20.811 -0.149 -21.496 1.00 54.16 381 PRO A CA 1
ATOM 2824 C C . PRO A 1 381 ? 21.852 0.307 -20.469 1.00 54.16 381 PRO A C 1
ATOM 2826 O O . PRO A 1 381 ? 22.961 0.678 -20.856 1.00 54.16 381 PRO A O 1
ATOM 2829 N N . LEU A 1 382 ? 21.515 0.288 -19.178 1.00 64.88 382 LEU A N 1
ATOM 2830 C CA . LEU A 1 382 ? 22.453 0.668 -18.120 1.00 64.88 382 LEU A CA 1
ATOM 2831 C C . LEU A 1 382 ? 23.518 -0.425 -17.937 1.00 64.88 382 LEU A C 1
ATOM 2833 O O . LEU A 1 382 ? 23.239 -1.627 -17.966 1.00 64.88 382 LEU A O 1
ATOM 2837 N N . SER A 1 383 ? 24.770 -0.000 -17.825 1.00 72.00 383 SER A N 1
ATOM 2838 C CA . SER A 1 383 ? 25.931 -0.873 -17.682 1.00 72.00 383 SER A CA 1
ATOM 2839 C C . SER A 1 383 ? 27.059 -0.079 -17.045 1.00 72.00 383 SER A C 1
ATOM 2841 O O . SER A 1 383 ? 27.294 1.050 -17.476 1.00 72.00 383 SER A O 1
ATOM 2843 N N . SER A 1 384 ? 27.800 -0.665 -16.105 1.00 66.38 384 SER A N 1
ATOM 2844 C CA . SER A 1 384 ? 29.033 -0.068 -15.562 1.00 66.38 384 SER A CA 1
ATOM 2845 C C . SER A 1 384 ? 30.017 0.300 -16.681 1.00 66.38 384 SER A C 1
ATOM 2847 O O . SER A 1 384 ? 30.619 1.364 -16.656 1.00 66.38 384 SER A O 1
ATOM 2849 N N . ARG A 1 385 ? 30.079 -0.511 -17.747 1.00 73.44 385 ARG A N 1
ATOM 2850 C CA . ARG A 1 385 ? 30.901 -0.269 -18.951 1.00 73.44 385 ARG A CA 1
ATOM 2851 C C . ARG A 1 385 ? 30.509 0.979 -19.757 1.00 73.44 385 ARG A C 1
ATOM 2853 O O . ARG A 1 385 ? 31.290 1.424 -20.591 1.00 73.44 385 ARG A O 1
ATOM 2860 N N . ASN A 1 386 ? 29.328 1.563 -19.530 1.00 73.69 386 ASN A N 1
ATOM 2861 C CA . ASN A 1 386 ? 28.888 2.755 -20.261 1.00 73.69 386 ASN A CA 1
ATOM 2862 C C . ASN A 1 386 ? 29.677 4.018 -19.899 1.00 73.69 386 ASN A C 1
ATOM 2864 O O . ASN A 1 386 ? 29.620 4.987 -20.659 1.00 73.69 386 ASN A O 1
ATOM 2868 N N . THR A 1 387 ? 30.370 4.029 -18.756 1.00 66.38 387 THR A N 1
ATOM 2869 C CA . THR A 1 387 ? 31.241 5.138 -18.339 1.00 66.38 387 THR A CA 1
ATOM 2870 C C . THR A 1 387 ? 32.373 5.371 -19.333 1.00 66.38 387 THR A C 1
ATOM 2872 O O . THR A 1 387 ? 32.750 6.516 -19.548 1.00 66.38 387 THR A O 1
ATOM 2875 N N . ARG A 1 388 ? 32.825 4.314 -20.019 1.00 69.69 388 ARG A N 1
ATOM 2876 C CA . ARG A 1 388 ? 33.919 4.343 -21.001 1.00 69.69 388 ARG A CA 1
ATOM 2877 C C . ARG A 1 388 ? 33.532 4.912 -22.370 1.00 69.69 388 ARG A C 1
ATOM 2879 O O . ARG A 1 388 ? 34.398 5.096 -23.213 1.00 69.69 388 ARG A O 1
ATOM 2886 N N . LEU A 1 389 ? 32.241 5.127 -22.630 1.00 73.62 389 LEU A N 1
ATOM 2887 C CA . LEU A 1 389 ? 31.771 5.536 -23.955 1.00 73.62 389 LEU A CA 1
ATOM 2888 C C . LEU A 1 389 ? 31.927 7.051 -24.130 1.00 73.62 389 LEU A C 1
ATOM 2890 O O . LEU A 1 389 ? 31.360 7.813 -23.334 1.00 73.62 389 LEU A O 1
ATOM 2894 N N . SER A 1 390 ? 32.634 7.451 -25.192 1.00 74.44 390 SER A N 1
ATOM 2895 C CA . SER A 1 390 ? 32.706 8.835 -25.679 1.00 74.44 390 SER A CA 1
ATOM 2896 C C . SER A 1 390 ? 31.310 9.348 -26.060 1.00 74.44 390 SER A C 1
ATOM 2898 O O . SER A 1 390 ? 30.444 8.518 -26.353 1.00 74.44 390 SER A O 1
ATOM 2900 N N . PRO A 1 391 ? 31.043 10.669 -26.064 1.00 72.56 391 PRO A N 1
ATOM 2901 C CA . PRO A 1 391 ? 29.743 11.224 -26.460 1.00 72.56 391 PRO A CA 1
ATOM 2902 C C . PRO A 1 391 ? 29.202 10.656 -27.784 1.00 72.56 391 PRO A C 1
ATOM 2904 O O . PRO A 1 391 ? 28.033 10.258 -27.842 1.00 72.56 391 PRO A O 1
ATOM 2907 N N . ASP A 1 392 ? 30.067 10.494 -28.785 1.00 72.44 392 ASP A N 1
ATOM 2908 C CA . ASP A 1 392 ? 29.720 9.927 -30.092 1.00 72.44 392 ASP A CA 1
ATOM 2909 C C . ASP A 1 392 ? 29.363 8.436 -29.999 1.00 72.44 392 ASP A C 1
ATOM 2911 O O . ASP A 1 392 ? 28.319 7.998 -30.498 1.00 72.44 392 ASP A O 1
ATOM 2915 N N . ASP A 1 393 ? 30.143 7.650 -29.250 1.00 74.69 393 ASP A N 1
ATOM 2916 C CA . ASP A 1 393 ? 29.811 6.248 -28.976 1.00 74.69 393 ASP A CA 1
ATOM 2917 C C . ASP A 1 393 ? 28.514 6.117 -28.166 1.00 74.69 393 ASP A C 1
ATOM 2919 O O . ASP A 1 393 ? 27.772 5.133 -28.300 1.00 74.69 393 ASP A O 1
ATOM 2923 N N . ARG A 1 394 ? 28.192 7.111 -27.322 1.00 71.88 394 ARG A N 1
ATOM 2924 C CA . ARG A 1 394 ? 26.914 7.137 -26.599 1.00 71.88 394 ARG A CA 1
ATOM 2925 C C . ARG A 1 394 ? 25.739 7.297 -27.545 1.00 71.88 394 ARG A C 1
ATOM 2927 O O . ARG A 1 394 ? 24.749 6.582 -27.362 1.00 71.88 394 ARG A O 1
ATOM 2934 N N . ALA A 1 395 ? 25.860 8.162 -28.548 1.00 71.00 395 ALA A N 1
ATOM 2935 C CA . ALA A 1 395 ? 24.843 8.339 -29.577 1.00 71.00 395 ALA A CA 1
ATOM 2936 C C . ALA A 1 395 ? 24.657 7.060 -30.416 1.00 71.00 395 ALA A C 1
ATOM 2938 O O . ALA A 1 395 ? 23.522 6.642 -30.676 1.00 71.00 395 ALA A O 1
ATOM 2939 N N . LEU A 1 396 ? 25.752 6.376 -30.764 1.00 74.12 396 LEU A N 1
ATOM 2940 C CA . LEU A 1 396 ? 25.724 5.133 -31.543 1.00 74.12 396 LEU A CA 1
ATOM 2941 C C . LEU A 1 396 ? 25.150 3.938 -30.769 1.00 74.12 396 LEU A C 1
ATOM 2943 O O . LEU A 1 396 ? 24.403 3.132 -31.331 1.00 74.12 396 LEU A O 1
ATOM 2947 N N . ALA A 1 397 ? 25.423 3.828 -29.467 1.00 71.44 397 ALA A N 1
ATOM 2948 C CA . ALA A 1 397 ? 24.971 2.710 -28.636 1.00 71.44 397 ALA A CA 1
ATOM 2949 C C . ALA A 1 397 ? 23.433 2.584 -28.527 1.00 71.44 397 ALA A C 1
ATOM 2951 O O . ALA A 1 397 ? 22.923 1.518 -28.171 1.00 71.44 397 ALA A O 1
ATOM 2952 N N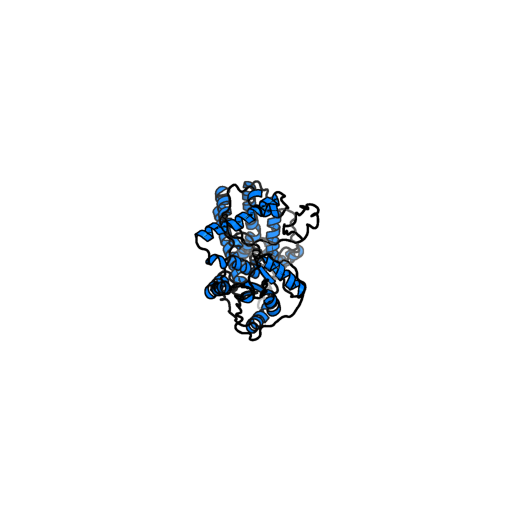 . VAL A 1 398 ? 22.673 3.628 -28.888 1.00 72.69 398 VAL A N 1
ATOM 2953 C CA . VAL A 1 398 ? 21.200 3.591 -29.007 1.00 72.69 398 VAL A CA 1
ATOM 2954 C C . VAL A 1 398 ? 20.733 2.674 -30.155 1.00 72.69 398 VAL A C 1
ATOM 2956 O O . VAL A 1 398 ? 19.588 2.216 -30.161 1.00 72.69 398 VAL A O 1
ATOM 2959 N N . ALA A 1 399 ? 21.604 2.321 -31.107 1.00 74.00 399 ALA A N 1
ATOM 2960 C CA . ALA A 1 399 ? 21.285 1.377 -32.180 1.00 74.00 399 ALA A CA 1
ATOM 2961 C C . ALA A 1 399 ? 20.972 -0.041 -31.664 1.00 74.00 399 ALA A C 1
ATOM 2963 O O . ALA A 1 399 ? 20.105 -0.714 -32.220 1.00 74.00 399 ALA A O 1
ATOM 2964 N N . ILE A 1 400 ? 21.612 -0.476 -30.571 1.00 71.94 400 ILE A N 1
ATOM 2965 C CA . ILE A 1 400 ? 21.424 -1.812 -29.977 1.00 71.94 400 ILE A CA 1
ATOM 2966 C C . ILE A 1 400 ? 19.977 -2.024 -29.491 1.00 71.94 400 ILE A C 1
ATOM 2968 O O . ILE A 1 400 ? 19.322 -2.958 -29.960 1.00 71.94 400 ILE A O 1
ATOM 2972 N N . PRO A 1 401 ? 19.413 -1.179 -28.599 1.00 67.81 401 PRO A N 1
ATOM 2973 C CA . PRO A 1 401 ? 18.031 -1.349 -28.163 1.00 67.81 401 PRO A CA 1
ATOM 2974 C C . PRO A 1 401 ? 17.016 -1.166 -29.302 1.00 67.81 401 PRO A C 1
ATOM 2976 O O . PRO A 1 401 ? 15.986 -1.837 -29.292 1.00 67.81 401 PRO A O 1
ATOM 2979 N N . ARG A 1 402 ? 17.303 -0.315 -30.300 1.00 71.12 402 ARG A N 1
ATOM 2980 C CA . ARG A 1 402 ? 16.455 -0.161 -31.496 1.00 71.12 402 ARG A CA 1
ATOM 2981 C C . ARG A 1 402 ? 16.402 -1.442 -32.329 1.00 71.12 402 ARG A C 1
ATOM 2983 O O . ARG A 1 402 ? 15.318 -1.861 -32.721 1.00 71.12 402 ARG A O 1
ATOM 2990 N N . ALA A 1 403 ? 17.547 -2.086 -32.552 1.00 73.75 403 ALA A N 1
ATOM 2991 C CA . ALA A 1 403 ? 17.616 -3.348 -33.284 1.00 73.75 403 ALA A CA 1
ATOM 2992 C C . ALA A 1 403 ? 16.862 -4.477 -32.559 1.00 73.75 403 ALA A C 1
ATOM 2994 O O . ALA A 1 403 ? 16.149 -5.249 -33.199 1.00 73.75 403 ALA A O 1
ATOM 2995 N N . LEU A 1 404 ? 16.957 -4.541 -31.224 1.00 76.88 404 LEU A N 1
ATOM 2996 C CA . LEU A 1 404 ? 16.214 -5.517 -30.417 1.00 76.88 404 LEU A CA 1
ATOM 2997 C C . LEU A 1 404 ? 14.698 -5.284 -30.471 1.00 76.88 404 LEU A C 1
ATOM 2999 O O . LEU A 1 404 ? 13.955 -6.246 -30.650 1.00 76.88 404 LEU A O 1
ATOM 3003 N N . ARG A 1 405 ? 14.235 -4.027 -30.394 1.00 75.62 405 ARG A N 1
ATOM 3004 C CA . ARG A 1 405 ? 12.810 -3.686 -30.569 1.00 75.62 405 ARG A CA 1
ATOM 3005 C C . ARG A 1 405 ? 12.314 -4.114 -31.952 1.00 75.62 405 ARG A C 1
ATOM 3007 O O . ARG A 1 405 ? 11.321 -4.818 -32.051 1.00 75.62 405 ARG A O 1
ATOM 3014 N N . ALA A 1 406 ? 13.067 -3.795 -33.005 1.00 73.81 406 ALA A N 1
ATOM 3015 C CA . ALA A 1 406 ? 12.723 -4.203 -34.364 1.00 73.81 406 ALA A CA 1
ATOM 3016 C C . ALA A 1 406 ? 12.678 -5.735 -34.532 1.00 73.81 406 ALA A C 1
ATOM 3018 O O . ALA A 1 406 ? 11.873 -6.245 -35.308 1.00 73.81 406 ALA A O 1
ATOM 3019 N N . ALA A 1 407 ? 13.526 -6.483 -33.812 1.00 75.44 407 ALA A N 1
ATOM 3020 C CA . ALA A 1 407 ? 13.453 -7.944 -33.741 1.00 75.44 407 ALA A CA 1
ATOM 3021 C C . ALA A 1 407 ? 12.163 -8.426 -33.064 1.00 75.44 407 ALA A C 1
ATOM 3023 O O . ALA A 1 407 ? 11.503 -9.319 -33.587 1.00 75.44 407 ALA A O 1
ATOM 3024 N N . GLN A 1 408 ? 11.801 -7.822 -31.929 1.00 77.50 408 GLN A N 1
ATOM 3025 C CA . GLN A 1 408 ? 10.578 -8.143 -31.191 1.00 77.50 408 GLN A CA 1
ATOM 3026 C C . GLN A 1 408 ? 9.329 -7.857 -32.026 1.00 77.50 408 GLN A C 1
ATOM 3028 O O . GLN A 1 408 ? 8.461 -8.716 -32.119 1.00 77.50 408 GLN A O 1
ATOM 3033 N N . ASP A 1 409 ? 9.267 -6.707 -32.698 1.00 77.38 409 ASP A N 1
ATOM 3034 C CA . ASP A 1 409 ? 8.117 -6.340 -33.526 1.00 77.38 409 ASP A CA 1
ATOM 3035 C C . ASP A 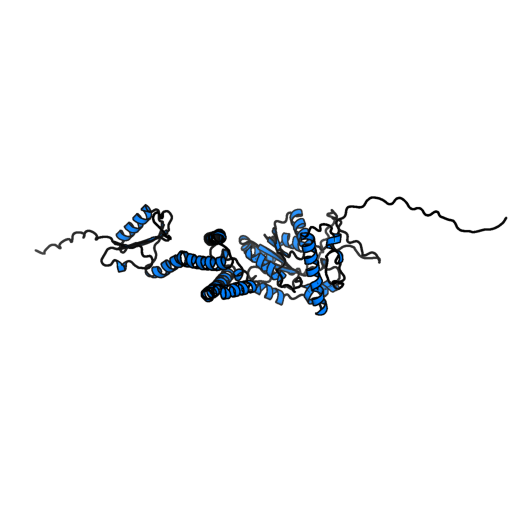1 409 ? 8.001 -7.264 -34.754 1.00 77.38 409 ASP A C 1
ATOM 3037 O O . ASP A 1 409 ? 6.908 -7.669 -35.140 1.00 77.38 409 ASP A O 1
ATOM 3041 N N . ALA A 1 410 ? 9.132 -7.645 -35.361 1.00 79.31 410 ALA A N 1
ATOM 3042 C CA . ALA A 1 410 ? 9.171 -8.633 -36.441 1.00 79.31 410 ALA A CA 1
ATOM 3043 C C . ALA A 1 410 ? 8.685 -10.015 -35.973 1.00 79.31 410 ALA A C 1
ATOM 3045 O O . ALA A 1 410 ? 7.933 -10.679 -36.688 1.00 79.31 410 ALA A O 1
ATOM 3046 N N . PHE A 1 411 ? 9.075 -10.428 -34.765 1.00 83.06 411 PHE A N 1
ATOM 3047 C CA . PHE A 1 411 ? 8.587 -11.655 -34.147 1.00 83.06 411 PHE A CA 1
ATOM 3048 C C . PHE A 1 411 ? 7.084 -11.573 -33.848 1.00 83.06 411 PHE A C 1
ATOM 3050 O O . PHE A 1 411 ? 6.350 -12.505 -34.167 1.00 83.06 411 PHE A O 1
ATOM 3057 N N . ALA A 1 412 ? 6.586 -10.452 -33.324 1.00 81.00 412 ALA A N 1
ATOM 3058 C CA . ALA A 1 412 ? 5.156 -10.248 -33.085 1.00 81.00 412 ALA A CA 1
ATOM 3059 C C . ALA A 1 412 ? 4.332 -10.352 -34.383 1.00 81.00 412 ALA A C 1
ATOM 3061 O O . ALA A 1 412 ? 3.268 -10.957 -34.385 1.00 81.00 412 ALA A O 1
ATOM 3062 N N . ARG A 1 413 ? 4.878 -9.886 -35.515 1.00 84.44 413 ARG A N 1
ATOM 3063 C CA . ARG A 1 413 ? 4.285 -10.024 -36.862 1.00 84.44 413 ARG A CA 1
ATOM 3064 C C . ARG A 1 413 ? 4.417 -11.422 -37.492 1.00 84.44 413 ARG A C 1
ATOM 3066 O O . ARG A 1 413 ? 4.223 -11.572 -38.693 1.00 84.44 413 ARG A O 1
ATOM 3073 N N . GLY A 1 414 ? 4.792 -12.444 -36.724 1.00 85.31 414 GLY A N 1
ATOM 3074 C CA . GLY A 1 414 ? 4.823 -13.833 -37.197 1.00 85.31 414 GLY A CA 1
ATOM 3075 C C . GLY A 1 414 ? 6.151 -14.296 -37.805 1.00 85.31 414 GLY A C 1
ATOM 3076 O O . GLY A 1 414 ? 6.270 -15.457 -38.190 1.00 85.31 414 GLY A O 1
ATOM 3077 N N . ILE A 1 415 ? 7.195 -13.459 -37.858 1.00 85.12 415 ILE A N 1
ATOM 3078 C CA . ILE A 1 415 ? 8.504 -13.916 -38.347 1.00 85.12 415 ILE A CA 1
ATOM 3079 C C . ILE A 1 415 ? 9.125 -14.842 -37.294 1.00 85.12 415 ILE A C 1
ATOM 3081 O O . ILE A 1 415 ? 9.443 -14.424 -36.183 1.00 85.12 415 ILE A O 1
ATOM 3085 N N . ARG A 1 416 ? 9.310 -16.118 -37.647 1.00 83.12 416 ARG A N 1
ATOM 3086 C CA . ARG A 1 416 ? 9.915 -17.139 -36.768 1.00 83.12 416 ARG A CA 1
ATOM 3087 C C . ARG A 1 416 ? 11.341 -17.525 -37.162 1.00 83.12 416 ARG A C 1
ATOM 3089 O O . ARG A 1 416 ? 12.066 -18.080 -36.347 1.00 83.12 416 ARG A O 1
ATOM 3096 N N . ASN A 1 417 ? 11.772 -17.207 -38.386 1.00 84.44 417 ASN A N 1
ATOM 3097 C CA . ASN A 1 417 ? 13.109 -17.555 -38.868 1.00 84.44 417 ASN A CA 1
ATOM 3098 C C . ASN A 1 417 ? 14.191 -16.650 -38.222 1.00 84.44 417 ASN A C 1
ATOM 3100 O O . ASN A 1 417 ? 14.200 -15.443 -38.493 1.00 84.44 417 ASN A O 1
ATOM 3104 N N . PRO A 1 418 ? 15.157 -17.202 -37.458 1.00 76.88 418 PRO A N 1
ATOM 3105 C CA . PRO A 1 418 ? 16.199 -16.424 -36.780 1.00 76.88 418 PRO A CA 1
ATOM 3106 C C . PRO A 1 418 ? 17.076 -15.582 -37.716 1.00 76.88 418 PRO A C 1
ATOM 3108 O O . PRO A 1 418 ? 17.532 -14.502 -37.339 1.00 76.88 418 PRO A O 1
ATOM 3111 N N . ARG A 1 419 ? 17.303 -16.029 -38.960 1.00 77.50 419 ARG A N 1
ATOM 3112 C CA . ARG A 1 419 ? 18.076 -15.264 -39.955 1.00 77.50 419 ARG A CA 1
ATOM 3113 C C . ARG A 1 419 ? 17.328 -13.997 -40.373 1.00 77.50 419 ARG A C 1
ATOM 3115 O O . ARG A 1 419 ? 17.916 -12.924 -40.440 1.00 77.50 419 ARG A O 1
ATOM 3122 N N . ARG A 1 420 ? 16.007 -14.090 -40.550 1.00 73.56 420 ARG A N 1
ATOM 3123 C CA . ARG A 1 420 ? 15.152 -12.929 -40.860 1.00 73.56 420 ARG A CA 1
ATOM 3124 C C . ARG A 1 420 ? 14.998 -11.985 -39.663 1.00 73.56 420 ARG A C 1
ATOM 3126 O O . ARG A 1 420 ? 14.885 -10.780 -39.849 1.00 73.56 420 ARG A O 1
ATOM 3133 N N . LEU A 1 421 ? 15.072 -12.516 -38.439 1.00 74.56 421 LEU A N 1
ATOM 3134 C CA . LEU A 1 421 ? 15.089 -11.740 -37.191 1.00 74.56 421 LEU A CA 1
ATOM 3135 C C . LEU A 1 421 ? 16.458 -11.137 -36.847 1.00 74.56 421 LEU A C 1
ATOM 3137 O O . LEU A 1 421 ? 16.561 -10.424 -35.853 1.00 74.56 421 LEU A O 1
ATOM 3141 N N . THR A 1 422 ? 17.514 -11.421 -37.612 1.00 70.94 422 THR A N 1
ATOM 3142 C CA . THR A 1 422 ? 18.867 -10.865 -37.408 1.00 70.94 422 THR A CA 1
ATOM 3143 C C . THR A 1 422 ? 19.312 -9.964 -38.563 1.00 70.94 422 THR A C 1
ATOM 3145 O O . THR A 1 422 ? 20.140 -9.079 -38.355 1.00 70.94 422 THR A O 1
ATOM 3148 N N . ASP A 1 423 ? 18.679 -10.066 -39.731 1.00 71.69 423 ASP A N 1
ATOM 3149 C CA . ASP A 1 423 ? 18.920 -9.188 -40.876 1.00 71.69 423 ASP A CA 1
ATOM 3150 C C . ASP A 1 423 ? 18.214 -7.824 -40.730 1.00 71.69 423 ASP A C 1
ATOM 3152 O O . ASP A 1 423 ? 17.008 -7.740 -40.493 1.00 71.69 423 ASP A O 1
ATOM 3156 N N . ASN A 1 424 ? 18.971 -6.731 -40.852 1.00 58.97 424 ASN A N 1
ATOM 3157 C CA . ASN A 1 424 ? 18.443 -5.364 -40.800 1.00 58.97 424 ASN A CA 1
ATOM 3158 C C . ASN A 1 424 ? 17.648 -4.993 -42.065 1.00 58.97 424 ASN A C 1
ATOM 3160 O O . ASN A 1 424 ? 16.748 -4.159 -41.982 1.00 58.97 424 ASN A O 1
ATOM 3164 N N . ARG A 1 425 ? 17.944 -5.616 -43.216 1.00 54.88 425 ARG A N 1
ATOM 3165 C CA . ARG A 1 425 ? 17.258 -5.355 -44.495 1.00 54.88 425 ARG A CA 1
ATOM 3166 C C . ARG A 1 425 ? 15.889 -6.029 -44.553 1.00 54.88 425 ARG A C 1
ATOM 3168 O O . ARG A 1 425 ? 14.920 -5.407 -44.971 1.00 54.88 425 ARG A O 1
ATOM 3175 N N . ALA A 1 426 ? 15.778 -7.248 -44.026 1.00 50.50 426 ALA A N 1
ATOM 3176 C CA . ALA A 1 426 ? 14.524 -8.004 -43.972 1.00 50.50 426 ALA A CA 1
ATOM 3177 C C . ALA A 1 426 ? 13.457 -7.407 -43.026 1.00 50.50 426 ALA A C 1
ATOM 3179 O O . ALA A 1 426 ? 12.323 -7.883 -43.005 1.00 50.50 426 ALA A O 1
ATOM 3180 N N . ARG A 1 427 ? 13.809 -6.386 -42.227 1.00 53.75 427 ARG A N 1
ATOM 3181 C CA . ARG A 1 427 ? 12.954 -5.789 -41.185 1.00 53.75 427 ARG A CA 1
ATOM 3182 C C . ARG A 1 427 ? 12.287 -4.462 -41.563 1.00 53.75 427 ARG A C 1
ATOM 3184 O O . ARG A 1 427 ? 11.610 -3.887 -40.715 1.00 53.75 427 ARG A O 1
ATOM 3191 N N . GLY A 1 428 ? 12.452 -3.982 -42.801 1.00 47.84 428 GLY A N 1
ATOM 3192 C CA . GLY A 1 428 ? 11.768 -2.777 -43.302 1.00 47.84 428 GLY A CA 1
ATOM 3193 C C . GLY A 1 428 ? 12.255 -1.453 -42.693 1.00 47.84 428 GLY A C 1
ATOM 3194 O O . GLY A 1 428 ? 11.528 -0.460 -42.701 1.00 47.84 428 GLY A O 1
ATOM 3195 N N . ALA A 1 429 ? 13.470 -1.412 -42.134 1.00 46.72 429 ALA A N 1
ATOM 3196 C CA . ALA A 1 429 ? 14.024 -0.191 -41.556 1.00 46.72 429 ALA A CA 1
ATOM 3197 C C . ALA A 1 429 ? 14.364 0.829 -42.662 1.00 46.72 429 ALA A C 1
ATOM 3199 O O . ALA A 1 429 ? 15.291 0.617 -43.439 1.00 46.72 429 ALA A O 1
ATOM 3200 N N . ARG A 1 430 ? 13.647 1.964 -42.699 1.00 41.81 430 ARG A N 1
ATOM 3201 C CA . ARG A 1 430 ? 13.806 3.054 -43.691 1.00 41.81 430 ARG A CA 1
ATOM 3202 C C . ARG A 1 430 ? 15.185 3.746 -43.689 1.00 41.81 430 ARG A C 1
ATOM 3204 O O . ARG A 1 430 ? 15.442 4.580 -44.548 1.00 41.81 430 ARG A O 1
ATOM 3211 N N . ARG A 1 431 ? 16.081 3.429 -42.745 1.00 44.53 431 ARG A N 1
ATOM 3212 C CA . ARG A 1 431 ? 17.453 3.963 -42.688 1.00 44.53 431 ARG A CA 1
ATOM 3213 C C . ARG A 1 431 ? 18.442 2.887 -42.216 1.00 44.53 431 ARG A C 1
ATOM 3215 O O . ARG A 1 431 ? 18.151 2.213 -41.225 1.00 44.53 431 ARG A O 1
ATOM 3222 N N . PRO A 1 432 ? 19.609 2.730 -42.869 1.00 45.94 432 PRO A N 1
ATOM 3223 C CA . PRO A 1 432 ? 20.642 1.808 -42.410 1.00 45.94 432 PRO A CA 1
ATOM 3224 C C . PRO A 1 432 ? 21.179 2.248 -41.041 1.00 45.94 432 PRO A C 1
ATOM 3226 O O . PRO A 1 432 ? 21.547 3.405 -40.847 1.00 45.94 432 PRO A O 1
ATOM 3229 N N . LEU A 1 433 ? 21.208 1.325 -40.074 1.00 49.28 433 LEU A N 1
ATOM 3230 C CA . LEU A 1 433 ? 21.844 1.562 -38.777 1.00 49.28 433 LEU A CA 1
ATOM 3231 C C . LEU A 1 433 ? 23.373 1.662 -38.960 1.00 49.28 433 LEU A C 1
ATOM 3233 O O . LEU A 1 433 ? 23.932 0.871 -39.728 1.00 49.28 433 LEU A O 1
ATOM 3237 N N . PRO A 1 434 ? 24.060 2.581 -38.256 1.00 47.41 434 PRO A N 1
ATOM 3238 C CA . PRO A 1 434 ? 25.516 2.674 -38.295 1.00 47.41 434 PRO A CA 1
ATOM 3239 C C . PRO A 1 434 ? 26.163 1.356 -37.840 1.00 47.41 434 PRO A C 1
ATOM 3241 O O . PRO A 1 434 ? 25.661 0.668 -36.945 1.00 47.41 434 PRO A O 1
ATOM 3244 N N . ARG A 1 435 ? 27.269 0.973 -38.492 1.00 44.78 435 ARG A N 1
ATOM 3245 C CA . ARG A 1 435 ? 27.970 -0.293 -38.236 1.00 44.78 435 ARG A CA 1
ATOM 3246 C C . ARG A 1 435 ? 28.712 -0.236 -36.899 1.00 44.78 435 ARG A C 1
ATOM 3248 O O . ARG A 1 435 ? 29.862 0.177 -36.845 1.00 44.78 435 ARG A O 1
ATOM 3255 N N . VAL A 1 436 ? 28.084 -0.729 -35.839 1.00 46.78 436 VAL A N 1
ATOM 3256 C CA . VAL A 1 436 ? 28.793 -1.138 -34.618 1.00 46.78 436 VAL A CA 1
ATOM 3257 C C . VAL A 1 436 ? 29.394 -2.525 -34.882 1.00 46.78 436 VAL A C 1
ATOM 3259 O O . VAL A 1 436 ? 28.665 -3.430 -35.298 1.00 46.78 436 VAL A O 1
ATOM 3262 N N . ARG A 1 437 ? 30.710 -2.721 -34.695 1.00 42.41 437 ARG A N 1
ATOM 3263 C CA . ARG A 1 437 ? 31.324 -4.065 -34.767 1.00 42.41 437 ARG A CA 1
ATOM 3264 C C . ARG A 1 437 ? 30.686 -4.944 -33.683 1.00 42.41 437 ARG A C 1
ATOM 3266 O O . ARG A 1 437 ? 30.932 -4.735 -32.503 1.00 42.41 437 ARG A O 1
ATOM 3273 N N . GLY A 1 438 ? 29.836 -5.887 -34.083 1.00 38.31 438 GLY A N 1
ATOM 3274 C CA . GLY A 1 438 ? 29.161 -6.811 -33.171 1.00 38.31 438 GLY A CA 1
ATOM 3275 C C . GLY A 1 438 ? 29.866 -8.164 -33.084 1.00 38.31 438 GLY A C 1
ATOM 3276 O O . GLY A 1 438 ? 30.239 -8.729 -34.115 1.00 38.31 438 GLY A O 1
ATOM 3277 N N . ASP A 1 439 ? 29.972 -8.710 -31.873 1.00 41.16 439 ASP A N 1
ATOM 3278 C CA . ASP A 1 439 ? 30.229 -10.136 -31.656 1.00 41.16 439 ASP A CA 1
ATOM 3279 C C . ASP A 1 439 ? 28.951 -10.933 -31.965 1.00 41.16 439 ASP A C 1
ATOM 3281 O O . ASP A 1 439 ? 27.848 -10.578 -31.545 1.00 41.16 439 ASP A O 1
ATOM 3285 N N . ARG A 1 440 ? 29.062 -11.982 -32.786 1.00 38.88 440 ARG A N 1
ATOM 3286 C CA . ARG A 1 440 ? 27.895 -12.712 -33.319 1.00 38.88 440 ARG A CA 1
ATOM 3287 C C . ARG A 1 440 ? 27.229 -13.576 -32.236 1.00 38.88 440 ARG A C 1
ATOM 3289 O O . ARG A 1 440 ? 27.903 -14.358 -31.572 1.00 38.88 440 ARG A O 1
ATOM 3296 N N . GLY A 1 441 ? 25.900 -13.478 -32.135 1.00 34.72 441 GLY A N 1
ATOM 3297 C CA . GLY A 1 441 ? 25.055 -14.229 -31.199 1.00 34.72 441 GLY A CA 1
ATOM 3298 C C . GLY A 1 441 ? 24.950 -15.744 -31.447 1.00 34.72 441 GLY A C 1
ATOM 3299 O O . GLY A 1 441 ? 25.273 -16.249 -32.525 1.00 34.72 441 GLY A O 1
ATOM 3300 N N . CYS A 1 442 ? 24.478 -16.434 -30.402 1.00 27.45 442 CYS A N 1
ATOM 3301 C CA . CYS A 1 442 ? 24.311 -17.884 -30.253 1.00 27.45 442 CYS A CA 1
ATOM 3302 C C . CYS A 1 442 ? 23.592 -18.562 -31.437 1.00 27.45 442 CYS A C 1
ATOM 3304 O O . CYS A 1 442 ? 22.492 -18.160 -31.815 1.00 27.45 442 CYS A O 1
ATOM 3306 N N . ARG A 1 443 ? 24.190 -19.630 -31.984 1.00 35.72 443 ARG A N 1
ATOM 3307 C CA . ARG A 1 443 ? 23.565 -20.547 -32.951 1.00 35.72 443 ARG A CA 1
ATOM 3308 C C . ARG A 1 443 ? 23.317 -21.895 -32.277 1.00 35.72 443 ARG A C 1
ATOM 3310 O O . ARG A 1 443 ? 24.268 -22.496 -31.789 1.00 35.72 443 ARG A O 1
ATOM 3317 N N . GLN A 1 444 ? 22.077 -22.378 -32.314 1.00 28.52 444 GLN A N 1
ATOM 3318 C CA . GLN A 1 444 ? 21.779 -23.795 -32.119 1.00 28.52 444 GLN A CA 1
ATOM 3319 C C . GLN A 1 444 ? 22.238 -24.581 -33.350 1.00 28.52 444 GLN A C 1
ATOM 3321 O O . GLN A 1 444 ? 22.003 -24.184 -34.494 1.00 28.52 444 GLN A O 1
ATOM 3326 N N . ALA A 1 445 ? 22.954 -25.665 -33.074 1.00 30.41 445 ALA A N 1
ATOM 3327 C CA . ALA A 1 445 ? 23.387 -26.671 -34.023 1.00 30.41 445 ALA A CA 1
ATOM 3328 C C . ALA A 1 445 ? 22.210 -27.567 -34.437 1.00 30.41 445 ALA A C 1
ATOM 3330 O O . ALA A 1 445 ? 21.361 -27.886 -33.608 1.00 30.41 445 ALA A O 1
ATOM 3331 N N . GLY A 1 446 ? 22.214 -28.009 -35.696 1.00 29.27 446 GLY A N 1
ATOM 3332 C CA . GLY A 1 446 ? 21.343 -29.077 -36.189 1.00 29.27 446 GLY A CA 1
ATOM 3333 C C . GLY A 1 446 ? 20.508 -28.671 -37.397 1.00 29.27 446 GLY A C 1
ATOM 3334 O O . GLY A 1 446 ? 19.418 -28.145 -37.226 1.00 29.27 446 GLY A O 1
ATOM 3335 N N . ALA A 1 447 ? 21.057 -28.914 -38.590 1.00 28.66 447 ALA A N 1
ATOM 3336 C CA . ALA A 1 447 ? 20.386 -29.243 -39.858 1.00 28.66 447 ALA A CA 1
ATOM 3337 C C . ALA A 1 447 ? 21.257 -28.738 -41.017 1.00 28.66 447 ALA A C 1
ATOM 3339 O O . ALA A 1 447 ? 21.322 -27.539 -41.269 1.00 28.66 447 ALA A O 1
ATOM 3340 N N . ASP A 1 448 ? 22.037 -29.653 -41.593 1.00 25.78 448 ASP A N 1
ATOM 3341 C CA . ASP A 1 448 ? 22.256 -29.801 -43.042 1.00 25.78 448 ASP A CA 1
ATOM 3342 C C . ASP A 1 448 ? 23.355 -30.854 -43.245 1.00 25.78 448 ASP A C 1
ATOM 3344 O O . ASP A 1 448 ? 24.513 -30.577 -43.553 1.00 25.78 448 ASP A O 1
ATOM 3348 N N . ARG A 1 449 ? 22.974 -32.115 -43.005 1.00 32.72 449 ARG A N 1
ATOM 3349 C CA . ARG A 1 449 ? 23.483 -33.229 -43.802 1.00 32.72 449 ARG A CA 1
ATOM 3350 C C . ARG A 1 449 ? 22.493 -33.380 -44.950 1.00 32.72 449 ARG A C 1
ATOM 3352 O O . ARG A 1 449 ? 21.394 -33.862 -44.690 1.00 32.72 449 ARG A O 1
ATOM 3359 N N . ARG A 1 450 ? 22.882 -32.967 -46.155 1.00 28.31 450 ARG A N 1
ATOM 3360 C CA . ARG A 1 450 ? 22.599 -33.619 -47.446 1.00 28.31 450 ARG A CA 1
ATOM 3361 C C . ARG A 1 450 ? 23.135 -32.750 -48.590 1.00 28.31 450 ARG A C 1
ATOM 3363 O O . ARG A 1 450 ? 23.155 -31.529 -48.504 1.00 28.31 450 ARG A O 1
ATOM 3370 N N . ASP A 1 451 ? 23.604 -33.460 -49.607 1.00 29.11 451 ASP A N 1
ATOM 3371 C CA . ASP A 1 451 ? 23.838 -33.037 -50.988 1.00 29.11 451 ASP A CA 1
ATOM 3372 C C . ASP A 1 451 ? 25.099 -32.222 -51.310 1.00 29.11 451 ASP A C 1
ATOM 3374 O O . ASP A 1 451 ? 25.096 -31.014 -51.540 1.00 29.11 451 ASP A O 1
ATOM 3378 N N . ARG A 1 452 ? 26.204 -32.968 -51.453 1.00 27.64 452 ARG A N 1
ATOM 3379 C CA . ARG A 1 452 ? 27.236 -32.696 -52.466 1.00 27.64 452 ARG A CA 1
ATOM 3380 C C . ARG A 1 452 ? 27.613 -33.985 -53.209 1.00 27.64 452 ARG A C 1
ATOM 3382 O O . ARG A 1 452 ? 28.642 -34.591 -52.944 1.00 27.64 452 ARG A O 1
ATOM 3389 N N . ALA A 1 453 ? 26.765 -34.363 -54.154 1.00 29.05 453 ALA A N 1
ATOM 3390 C CA . ALA A 1 453 ? 27.127 -34.987 -55.427 1.00 29.05 453 ALA A CA 1
ATOM 3391 C C . ALA A 1 453 ? 26.475 -34.050 -56.463 1.00 29.05 453 ALA A C 1
ATOM 3393 O O . ALA A 1 453 ? 25.357 -33.609 -56.236 1.00 29.05 453 ALA A O 1
ATOM 3394 N N . THR A 1 454 ? 27.099 -33.517 -57.503 1.00 31.22 454 THR A N 1
ATOM 3395 C CA . THR A 1 454 ? 28.043 -34.044 -58.486 1.00 31.22 454 THR A CA 1
ATOM 3396 C C . THR A 1 454 ? 28.687 -32.841 -59.184 1.00 31.22 454 THR A C 1
ATOM 3398 O O . THR A 1 454 ? 28.015 -31.841 -59.426 1.00 31.22 454 THR A O 1
ATOM 3401 N N . GLY A 1 455 ? 29.964 -32.927 -59.546 1.00 26.81 455 GLY A N 1
ATOM 3402 C CA . GLY A 1 455 ? 30.621 -31.876 -60.326 1.00 26.81 455 GLY A CA 1
ATOM 3403 C C . GLY A 1 455 ? 32.112 -32.127 -60.465 1.00 26.81 455 GLY A C 1
ATOM 3404 O O . GLY A 1 455 ? 32.917 -31.406 -59.887 1.00 26.81 455 GLY A O 1
ATOM 3405 N N . ALA A 1 456 ? 32.474 -33.196 -61.173 1.00 29.03 456 ALA A N 1
ATOM 3406 C CA . ALA A 1 456 ? 33.848 -33.435 -61.592 1.00 29.03 456 ALA A CA 1
ATOM 3407 C C . ALA A 1 456 ? 34.225 -32.477 -62.737 1.00 29.03 456 ALA A C 1
ATOM 3409 O O . ALA A 1 456 ? 33.469 -32.386 -63.704 1.00 29.03 456 ALA A O 1
ATOM 3410 N N . PRO A 1 457 ? 35.412 -31.849 -62.708 1.00 30.91 457 PRO A N 1
ATOM 3411 C CA . PRO A 1 457 ? 36.116 -31.459 -63.915 1.00 30.91 457 PRO A CA 1
ATOM 3412 C C . PRO A 1 457 ? 37.250 -32.459 -64.183 1.00 30.91 457 PRO A C 1
ATOM 3414 O O . PRO A 1 457 ? 38.086 -32.730 -63.319 1.00 30.91 457 PRO A O 1
ATOM 3417 N N . ARG A 1 458 ? 37.250 -33.028 -65.392 1.00 29.22 458 ARG A N 1
ATOM 3418 C CA . ARG A 1 458 ? 38.318 -33.889 -65.911 1.00 29.22 458 ARG A CA 1
ATOM 3419 C C . ARG A 1 458 ? 39.649 -33.130 -65.942 1.00 29.22 458 ARG A C 1
ATOM 3421 O O . ARG A 1 458 ? 39.710 -31.985 -66.379 1.00 29.22 458 ARG A O 1
ATOM 3428 N N . ALA A 1 459 ? 40.694 -33.810 -65.488 1.00 30.67 459 ALA A N 1
ATOM 3429 C CA . ALA A 1 459 ? 42.086 -33.396 -65.573 1.00 30.67 459 ALA A CA 1
ATOM 3430 C C . ALA A 1 459 ? 42.651 -33.600 -66.992 1.00 30.67 459 ALA A C 1
ATOM 3432 O O . ALA A 1 459 ? 42.302 -34.577 -67.651 1.00 30.67 459 ALA A O 1
ATOM 3433 N N . SER A 1 460 ? 43.594 -32.742 -67.390 1.00 28.55 460 SER A N 1
ATOM 3434 C CA . SER A 1 460 ? 44.605 -33.046 -68.413 1.00 28.55 460 SER A CA 1
ATOM 3435 C C . SER A 1 460 ? 45.996 -32.913 -67.774 1.00 28.55 460 SER A C 1
ATOM 3437 O O . SER A 1 460 ? 46.241 -31.908 -67.098 1.00 28.55 460 SER A O 1
ATOM 3439 N N . PRO A 1 461 ? 46.894 -33.906 -67.921 1.00 36.28 461 PRO A N 1
ATOM 3440 C CA . PRO A 1 461 ? 48.200 -33.907 -67.275 1.00 36.28 461 PRO A CA 1
ATOM 3441 C C . PRO A 1 461 ? 49.292 -33.242 -68.126 1.00 36.28 461 PRO A C 1
ATOM 3443 O O . PRO A 1 461 ? 49.172 -33.056 -69.334 1.00 36.28 461 PRO A O 1
ATOM 3446 N N . ARG A 1 462 ? 50.362 -32.872 -67.419 1.00 31.72 462 ARG A N 1
ATOM 3447 C CA . ARG A 1 462 ? 51.562 -32.159 -67.864 1.00 31.72 462 ARG A CA 1
ATOM 3448 C C . ARG A 1 462 ? 52.354 -32.885 -68.956 1.00 31.72 462 ARG A C 1
ATOM 3450 O O . ARG A 1 462 ? 52.456 -34.106 -68.955 1.00 31.72 462 ARG A O 1
ATOM 3457 N N . ALA A 1 463 ? 53.018 -32.081 -69.783 1.00 31.97 463 ALA A N 1
ATOM 3458 C CA . ALA A 1 463 ? 54.101 -32.479 -70.671 1.00 31.97 463 ALA A CA 1
ATOM 3459 C C . ALA A 1 463 ? 55.437 -32.657 -69.918 1.00 31.97 463 ALA A C 1
ATOM 3461 O O . ALA A 1 463 ? 55.806 -31.819 -69.095 1.00 31.97 463 ALA A O 1
ATOM 3462 N N . SER A 1 464 ? 56.187 -33.697 -70.284 1.00 34.38 464 SER A N 1
ATOM 3463 C CA . SER A 1 464 ? 57.657 -33.750 -70.257 1.00 34.38 464 SER A CA 1
ATOM 3464 C C . SER A 1 464 ? 58.098 -34.816 -71.265 1.00 34.38 464 SER A C 1
ATOM 3466 O O . SER A 1 464 ? 57.746 -35.982 -71.106 1.00 34.38 464 SER A O 1
ATOM 3468 N N . GLY A 1 465 ? 58.790 -34.417 -72.333 1.00 31.22 465 GLY A N 1
ATOM 3469 C CA . GLY A 1 465 ? 59.259 -35.325 -73.384 1.00 31.22 465 GLY A CA 1
ATOM 3470 C C . GLY A 1 465 ? 60.693 -35.807 -73.178 1.00 31.22 465 GLY A C 1
ATOM 3471 O O . GLY A 1 465 ? 61.453 -35.166 -72.458 1.00 31.22 465 GLY A O 1
ATOM 3472 N N . ARG A 1 466 ? 61.079 -36.875 -73.883 1.00 31.66 466 ARG A N 1
ATOM 3473 C CA . ARG A 1 466 ? 62.150 -36.869 -74.897 1.00 31.66 466 ARG A CA 1
ATOM 3474 C C . ARG A 1 466 ? 62.298 -38.252 -75.541 1.00 31.66 466 ARG A C 1
ATOM 3476 O O . ARG A 1 466 ? 61.913 -39.265 -74.981 1.00 31.66 466 ARG A O 1
ATOM 3483 N N . SER A 1 467 ? 62.798 -38.191 -76.762 1.00 35.66 467 SER A N 1
ATOM 3484 C CA . SER A 1 467 ? 63.126 -39.231 -77.728 1.00 35.66 467 SER A CA 1
ATOM 3485 C C . SER A 1 467 ? 64.223 -40.210 -77.288 1.00 35.66 467 SER A C 1
ATOM 3487 O O . SER A 1 467 ? 65.199 -39.768 -76.682 1.00 35.66 467 SER A O 1
ATOM 3489 N N . VAL A 1 468 ? 64.069 -41.441 -77.801 1.00 37.19 468 VAL A N 1
ATOM 3490 C CA . VAL A 1 468 ? 64.954 -42.630 -77.814 1.00 37.19 468 VAL A CA 1
ATOM 3491 C C . VAL A 1 468 ? 65.073 -43.386 -76.498 1.00 37.19 468 VAL A C 1
ATOM 3493 O O . VAL A 1 468 ? 65.612 -42.824 -75.522 1.00 37.19 468 VAL A O 1
#

Secondary structure (DSSP, 8-state):
-PPPP-----PPPPPEEEE--SS--GGGGTTSEEEEEEES----STT---TT-EEEEEESSHHHHHHHHHHHHHTTPEEEE--GGGHHHHHHHHHIIIIIHHHHHHHHHHHHHTTT--GGGTHHHHHHHHHHHHHHHHHHH--STTTTT-HHHHHHHHHHHHHH-GGGHHHHHHHHHHHHHHHHHHHHHHT-S--------SHHHHHHHHGGGGGG-EEEEEE-S---HHHHHHHHHHHTT-SEEEEEE---GGG-SSHHHHHTS---HHHHHHHHHHTT-TTT----------------------------------S--------SHHHHHHHH--SEEEEEGGGHHHHHHHHHHHHHTT---EEEEEPPPP--TTPPPP-GGGGG--HHHHHHTTHHHHHHHHHHHHHHTT---TTTTT-STTTT-SSPPP---PPPPP-------------PPPP-PPP-----

Radius of gyration: 36.07 Å; chains: 1; bounding box: 101×64×151 Å

InterPro domains:
  IPR003721 Pantoate-beta-alanine ligase [PF02569] (198-414)
  IPR008927 6-phosphogluconate dehydrogenase-like, C-terminal domain superfamily [SSF48179] (87-185)
  IPR014729 Rossmann-like alpha/beta/alpha sandwich fold [G3DSA:3.40.50.620] (196-373)
  IPR018931 Domain of unknown function DUF2520 [PF10728] (56-176)
  IPR037108 TM1727-like, C-terminal domain superfamily [G3DSA:1.10.1040.20] (85-181)
  IPR042176 Pantoate-beta-alanine ligase, C-terminal domain [G3DSA:3.30.1300.10] (381-437)

Sequence (468 aa):
MPRSPTRRAPSQPGRLVGHLSGALDLSVLAPHEGFGIHPLLTVTGAGASFAGVTAALAGSTQRAHAVAAALADVLGMTGVTVRDEDRAAYHAAASIAANFLVTLEGMAEDLAATAGVDRHALVPLVRAAVENWAERGAASALTGPVSRGDDATVARQRAALAERLPDRLTLFDALVDATRDLARDTARRNHGGPVSPRIVRTVAELRAVLAPLRAGGVGFVPTMGALHEGHLSLLRAARNHTGTVVLSIFVNPTQFGEAADLDAYPRTEAADVALAEQAGVGRGLRPVRRRDVPGGFRHDGLGRRHDHRHPRRRGNAGGPTSTVSRPSSPNCCSRWQPDRAYFGAKDAQQVVVVRRMVADLGIPVEIVTCPHLPRCRRSRPLSSRNTRLSPDDRALAVAIPRALRAAQDAFARGIRNPRRLTDNRARGARRPLPRVRGDRGCRQAGADRRDRATGAPRASPRASGRSV

pLDDT: mean 71.22, std 22.71, range [22.89, 97.69]